Protein AF-A0A814B7W8-F1 (afdb_monomer)

pLDDT: mean 74.92, std 19.52, range [33.22, 98.56]

Radius of gyration: 74.56 Å; Cα contacts (8 Å, |Δi|>4): 16; chains: 1; bounding box: 133×102×216 Å

Structure (mmCIF, N/CA/C/O backbone):
data_AF-A0A814B7W8-F1
#
_entry.id   AF-A0A814B7W8-F1
#
loop_
_atom_site.group_PDB
_atom_site.id
_atom_site.type_symbol
_atom_site.label_atom_id
_atom_site.label_alt_id
_atom_site.label_comp_id
_atom_site.label_asym_id
_atom_site.label_entity_id
_atom_site.label_seq_id
_atom_site.pdbx_PDB_ins_code
_atom_site.Cartn_x
_atom_site.Cartn_y
_atom_site.Cartn_z
_atom_site.occupancy
_atom_site.B_iso_or_equiv
_atom_site.auth_seq_id
_atom_site.auth_comp_id
_atom_site.auth_asym_id
_atom_site.auth_atom_id
_atom_site.pdbx_PDB_model_num
ATOM 1 N N . MET A 1 1 ? 73.780 23.985 -96.279 1.00 55.78 1 MET A N 1
ATOM 2 C CA . MET A 1 1 ? 73.445 22.563 -96.037 1.00 55.78 1 MET A CA 1
ATOM 3 C C . MET A 1 1 ? 72.856 22.297 -94.643 1.00 55.78 1 MET A C 1
ATOM 5 O O . MET A 1 1 ? 71.921 21.518 -94.582 1.00 55.78 1 MET A O 1
ATOM 9 N N . SER A 1 2 ? 73.296 22.951 -93.551 1.00 57.66 2 SER A N 1
ATOM 10 C CA . SER A 1 2 ? 72.750 22.694 -92.191 1.00 57.66 2 SER A CA 1
ATOM 11 C C . SER A 1 2 ? 71.309 23.188 -91.970 1.00 57.66 2 SER A C 1
ATOM 13 O O . SER A 1 2 ? 70.510 22.496 -91.357 1.00 57.66 2 SER A O 1
ATOM 15 N N . TYR A 1 3 ? 70.929 24.342 -92.530 1.00 53.62 3 TYR A N 1
ATOM 16 C CA . TYR A 1 3 ? 69.611 24.942 -92.255 1.00 53.62 3 TYR A CA 1
ATOM 17 C C . TYR A 1 3 ? 68.420 24.177 -92.863 1.00 53.62 3 TYR A C 1
ATOM 19 O O . TYR A 1 3 ? 67.329 24.181 -92.304 1.00 53.62 3 TYR A O 1
ATOM 27 N N . GLN A 1 4 ? 68.615 23.476 -93.983 1.00 57.09 4 GLN A N 1
ATOM 28 C CA . GLN A 1 4 ? 67.555 22.667 -94.601 1.00 57.09 4 GLN A CA 1
ATOM 29 C C . GLN A 1 4 ? 67.316 21.337 -93.875 1.00 57.09 4 GLN A C 1
ATOM 31 O O . GLN A 1 4 ? 66.202 20.822 -93.909 1.00 57.09 4 GLN A O 1
ATOM 36 N N . GLN A 1 5 ? 68.320 20.794 -93.180 1.00 62.12 5 GLN A N 1
ATOM 37 C CA . GLN A 1 5 ? 68.141 19.582 -92.375 1.00 62.12 5 GLN A CA 1
ATOM 38 C C . GLN A 1 5 ? 67.335 19.848 -91.100 1.00 62.12 5 GLN A C 1
ATOM 40 O O . GLN A 1 5 ? 66.534 18.997 -90.715 1.00 62.12 5 GLN A O 1
ATOM 45 N N . ASP A 1 6 ? 67.478 21.026 -90.494 1.00 63.12 6 ASP A N 1
ATOM 46 C CA . ASP A 1 6 ? 66.733 21.377 -89.280 1.00 63.12 6 ASP A CA 1
ATOM 47 C C . ASP A 1 6 ? 65.268 21.717 -89.579 1.00 63.12 6 ASP A C 1
ATOM 49 O O . ASP A 1 6 ? 64.375 21.296 -88.842 1.00 63.12 6 ASP A O 1
ATOM 53 N N . ILE A 1 7 ? 64.995 22.364 -90.718 1.00 69.38 7 ILE A N 1
ATOM 54 C CA . ILE A 1 7 ? 63.621 22.602 -91.186 1.00 69.38 7 ILE A CA 1
ATOM 55 C C . ILE A 1 7 ? 62.933 21.271 -91.514 1.00 69.38 7 ILE A C 1
ATOM 57 O O . ILE A 1 7 ? 61.811 21.036 -91.069 1.00 69.38 7 ILE A O 1
ATOM 61 N N . ASN A 1 8 ? 63.620 20.354 -92.202 1.00 66.12 8 ASN A N 1
ATOM 62 C CA . ASN A 1 8 ? 63.047 19.048 -92.528 1.00 66.12 8 ASN A CA 1
ATOM 63 C C . ASN A 1 8 ? 62.811 18.183 -91.277 1.00 66.12 8 ASN A C 1
ATOM 65 O O . ASN A 1 8 ? 61.800 17.489 -91.208 1.00 66.12 8 ASN A O 1
ATOM 69 N N . LYS A 1 9 ? 63.670 18.262 -90.250 1.00 64.19 9 LYS A N 1
ATOM 70 C CA . LYS A 1 9 ? 63.431 17.589 -88.959 1.00 64.19 9 LYS A CA 1
ATOM 71 C C . LYS A 1 9 ? 62.255 18.192 -88.186 1.00 64.19 9 LYS A C 1
ATOM 73 O O . LYS A 1 9 ? 61.486 17.438 -87.598 1.00 64.19 9 LYS A O 1
ATOM 78 N N . SER A 1 10 ? 62.082 19.515 -88.215 1.00 59.44 10 SER A N 1
ATOM 79 C CA . SER A 1 10 ? 60.928 20.182 -87.591 1.00 59.44 10 SER A CA 1
ATOM 80 C C . SER A 1 10 ? 59.613 19.831 -88.291 1.00 59.44 10 SER A C 1
ATOM 82 O O . SER A 1 10 ? 58.624 19.537 -87.629 1.00 59.44 10 SER A O 1
ATOM 84 N N . ILE A 1 11 ? 59.608 19.776 -89.625 1.00 63.25 11 ILE A N 1
ATOM 85 C CA . ILE A 1 11 ? 58.418 19.404 -90.403 1.00 63.25 11 ILE A CA 1
ATOM 86 C C . ILE A 1 11 ? 58.040 17.935 -90.154 1.00 63.25 11 ILE A C 1
ATOM 88 O O . ILE A 1 11 ? 56.867 17.643 -89.943 1.00 63.25 11 ILE A O 1
ATOM 92 N N . VAL A 1 12 ? 59.013 17.019 -90.079 1.00 62.62 12 VAL A N 1
ATOM 93 C CA . VAL A 1 12 ? 58.753 15.604 -89.743 1.00 62.62 12 VAL A CA 1
ATOM 94 C C . VAL A 1 12 ? 58.260 15.440 -88.297 1.00 62.62 12 VAL A C 1
ATOM 96 O O . VAL A 1 12 ? 57.377 14.623 -88.047 1.00 62.62 12 VAL A O 1
ATOM 99 N N . ALA A 1 13 ? 58.755 16.239 -87.346 1.00 58.97 13 ALA A N 1
ATOM 100 C CA . ALA A 1 13 ? 58.261 16.236 -85.965 1.00 58.97 13 ALA A CA 1
ATOM 101 C C . ALA A 1 13 ? 56.823 16.775 -85.844 1.00 58.97 13 ALA A C 1
ATOM 103 O O . ALA A 1 13 ? 56.044 16.266 -85.041 1.00 58.97 13 ALA A O 1
ATOM 104 N N . ILE A 1 14 ? 56.456 17.765 -86.662 1.00 59.78 14 ILE A N 1
ATOM 105 C CA . ILE A 1 14 ? 55.097 18.317 -86.704 1.00 59.78 14 ILE A CA 1
ATOM 106 C C . ILE A 1 14 ? 54.133 17.318 -87.354 1.00 59.78 14 ILE A C 1
ATOM 108 O O . ILE A 1 14 ? 53.073 17.060 -86.794 1.00 59.78 14 ILE A O 1
ATOM 112 N N . ILE A 1 15 ? 54.508 16.689 -88.472 1.00 57.34 15 ILE A N 1
ATOM 113 C CA . ILE A 1 15 ? 53.657 15.698 -89.155 1.00 57.34 15 ILE A CA 1
ATOM 114 C C . ILE A 1 15 ? 53.417 14.468 -88.262 1.00 57.34 15 ILE A C 1
ATOM 116 O O . ILE A 1 15 ? 52.272 14.063 -88.079 1.00 57.34 15 ILE A O 1
ATOM 120 N N . ASN A 1 16 ? 54.454 13.953 -87.591 1.00 55.84 16 ASN A N 1
ATOM 121 C CA . ASN A 1 16 ? 54.306 12.824 -86.661 1.00 55.84 16 ASN A CA 1
ATOM 122 C C . ASN A 1 16 ? 53.530 13.185 -85.376 1.00 55.84 16 ASN A C 1
ATOM 124 O O . ASN A 1 16 ? 52.973 12.303 -84.726 1.00 55.84 16 ASN A O 1
ATOM 128 N N . GLY A 1 17 ? 53.481 14.468 -85.000 1.00 54.59 17 GLY A N 1
ATOM 129 C CA . GLY A 1 17 ? 52.655 14.963 -83.894 1.00 54.59 17 GLY A CA 1
ATOM 130 C C . GLY A 1 17 ? 51.169 15.099 -84.248 1.00 54.59 17 GLY A C 1
ATOM 131 O O . GLY A 1 17 ? 50.326 15.034 -83.355 1.00 54.59 17 GLY A O 1
ATOM 132 N N . PHE A 1 18 ? 50.833 15.245 -85.534 1.00 48.12 18 PHE A N 1
ATOM 133 C CA . PHE A 1 18 ? 49.444 15.314 -86.000 1.00 48.12 18 PHE A CA 1
ATOM 134 C C . PHE A 1 18 ? 48.802 13.928 -86.170 1.00 48.12 18 PHE A C 1
ATOM 136 O O . PHE A 1 18 ? 47.631 13.770 -85.824 1.00 48.12 18 PHE A O 1
ATOM 143 N N . ASP A 1 19 ? 49.563 12.903 -86.566 1.00 46.72 19 ASP A N 1
ATOM 144 C CA . ASP A 1 19 ? 49.046 11.524 -86.653 1.00 46.72 19 ASP A CA 1
ATOM 145 C C . ASP A 1 19 ? 48.745 10.899 -85.275 1.00 46.72 19 ASP A C 1
ATOM 147 O O . ASP A 1 19 ? 47.908 10.004 -85.165 1.00 46.72 19 ASP A O 1
ATOM 151 N N . TYR A 1 20 ? 49.340 11.416 -84.193 1.00 47.88 20 TYR A N 1
ATOM 152 C CA . TYR A 1 20 ? 49.039 10.993 -82.817 1.00 47.88 20 TYR A CA 1
ATOM 153 C C . TYR A 1 20 ? 47.709 11.550 -82.270 1.00 47.88 20 TYR A C 1
ATOM 155 O O . TYR A 1 20 ? 47.190 11.038 -81.278 1.00 47.88 20 TYR A O 1
ATOM 163 N N . ASN A 1 21 ? 47.138 12.585 -82.901 1.00 50.12 21 ASN A N 1
ATOM 164 C CA . ASN A 1 21 ? 45.884 13.204 -82.454 1.00 50.12 21 ASN A CA 1
ATOM 165 C C . ASN A 1 21 ? 44.634 12.570 -83.080 1.00 50.12 21 ASN A C 1
ATOM 167 O O . ASN A 1 21 ? 43.587 12.560 -82.438 1.00 50.12 21 ASN A O 1
ATOM 171 N N . ILE A 1 22 ? 44.739 11.976 -84.272 1.00 51.88 22 ILE A N 1
ATOM 172 C CA . ILE A 1 22 ? 43.589 11.361 -84.956 1.00 51.88 22 ILE A CA 1
ATOM 173 C C . ILE A 1 22 ? 43.148 10.068 -84.243 1.00 51.88 22 ILE A C 1
ATOM 175 O O . ILE A 1 22 ? 41.953 9.813 -84.101 1.00 51.88 22 ILE A O 1
ATOM 179 N N . TYR A 1 23 ? 44.091 9.293 -83.694 1.00 49.16 23 TYR A N 1
ATOM 180 C CA . TYR A 1 23 ? 43.772 8.088 -82.915 1.00 49.16 23 TYR A CA 1
ATOM 181 C C . TYR A 1 23 ? 43.212 8.396 -81.513 1.00 49.16 23 TYR A C 1
ATOM 183 O O . TYR A 1 23 ? 42.386 7.641 -81.005 1.00 49.16 23 TYR A O 1
ATOM 191 N N . HIS A 1 24 ? 43.584 9.526 -80.901 1.00 52.97 24 HIS A N 1
ATOM 192 C CA . HIS A 1 24 ? 43.048 9.926 -79.594 1.00 52.97 24 HIS A CA 1
ATOM 193 C C . HIS A 1 24 ? 41.703 10.664 -79.664 1.00 52.97 24 HIS A C 1
ATOM 195 O O . HIS A 1 24 ? 40.987 10.689 -78.662 1.00 52.97 24 HIS A O 1
ATOM 201 N N . GLU A 1 25 ? 41.325 11.249 -80.803 1.00 53.72 25 GLU A N 1
ATOM 202 C CA . GLU A 1 25 ? 39.969 11.782 -80.996 1.00 53.72 25 GLU A CA 1
ATOM 203 C C . GLU A 1 25 ? 38.932 10.666 -81.161 1.00 53.72 25 GLU A C 1
ATOM 205 O O . GLU A 1 25 ? 37.884 10.738 -80.521 1.00 53.72 25 GLU A O 1
ATOM 210 N N . GLN A 1 26 ? 39.255 9.584 -81.880 1.00 51.28 26 GLN A N 1
ATOM 211 C CA . GLN A 1 26 ? 38.377 8.410 -81.980 1.00 51.28 26 GLN A CA 1
ATOM 212 C C . GLN A 1 26 ? 38.218 7.678 -80.635 1.00 51.28 26 GLN A C 1
ATOM 214 O O . GLN A 1 26 ? 37.098 7.361 -80.245 1.00 51.28 26 GLN A O 1
ATOM 219 N N . GLU A 1 27 ? 39.291 7.506 -79.851 1.00 53.72 27 GLU A N 1
ATOM 220 C CA . GLU A 1 27 ? 39.176 6.955 -78.488 1.00 53.72 27 GLU A CA 1
ATOM 221 C C . GLU A 1 27 ? 38.393 7.872 -77.534 1.00 53.72 27 GLU A C 1
ATOM 223 O O . GLU A 1 27 ? 37.678 7.380 -76.659 1.00 53.72 27 GLU A O 1
ATOM 228 N N . LYS A 1 28 ? 38.496 9.202 -77.676 1.00 56.53 28 LYS A N 1
ATOM 229 C CA . LYS A 1 28 ? 37.706 10.154 -76.875 1.00 56.53 28 LYS A CA 1
ATOM 230 C C . LYS A 1 28 ? 36.230 10.139 -77.255 1.00 56.53 28 LYS A C 1
ATOM 232 O O . LYS A 1 28 ? 35.398 10.225 -76.351 1.00 56.53 28 LYS A O 1
ATOM 237 N N . GLU A 1 29 ? 35.897 10.014 -78.538 1.00 56.34 29 GLU A N 1
ATOM 238 C CA . GLU A 1 29 ? 34.515 9.834 -78.991 1.00 56.34 29 GLU A CA 1
ATOM 239 C C . GLU A 1 29 ? 33.948 8.494 -78.512 1.00 56.34 29 GLU A C 1
ATOM 241 O O . GLU A 1 29 ? 32.868 8.477 -77.921 1.00 56.34 29 GLU A O 1
ATOM 246 N N . ASP A 1 30 ? 34.698 7.396 -78.619 1.00 55.59 30 ASP A N 1
ATOM 247 C CA . ASP A 1 30 ? 34.266 6.079 -78.140 1.00 55.59 30 ASP A CA 1
ATOM 248 C C . ASP A 1 30 ? 34.114 6.032 -76.606 1.00 55.59 30 ASP A C 1
ATOM 250 O O . ASP A 1 30 ? 33.134 5.484 -76.092 1.00 55.59 30 ASP A O 1
ATOM 254 N N . LEU A 1 31 ? 35.007 6.680 -75.845 1.00 58.09 31 LEU A N 1
ATOM 255 C CA . LEU A 1 31 ? 34.888 6.839 -74.386 1.00 58.09 31 LEU A CA 1
ATOM 256 C C . LEU A 1 31 ? 33.723 7.760 -73.988 1.00 58.09 31 LEU A C 1
ATOM 258 O O . LEU A 1 31 ? 33.057 7.506 -72.978 1.00 58.09 31 LEU A O 1
ATOM 262 N N . ALA A 1 32 ? 33.431 8.803 -74.770 1.00 60.78 32 ALA A N 1
ATOM 263 C CA . ALA A 1 32 ? 32.270 9.666 -74.562 1.00 60.78 32 ALA A CA 1
ATOM 264 C C . ALA A 1 32 ? 30.957 8.928 -74.875 1.00 60.78 32 ALA A C 1
ATOM 266 O O . ALA A 1 32 ? 29.983 9.062 -74.130 1.00 60.78 32 ALA A O 1
ATOM 267 N N . ILE A 1 33 ? 30.931 8.080 -75.906 1.00 60.94 33 ILE A N 1
ATOM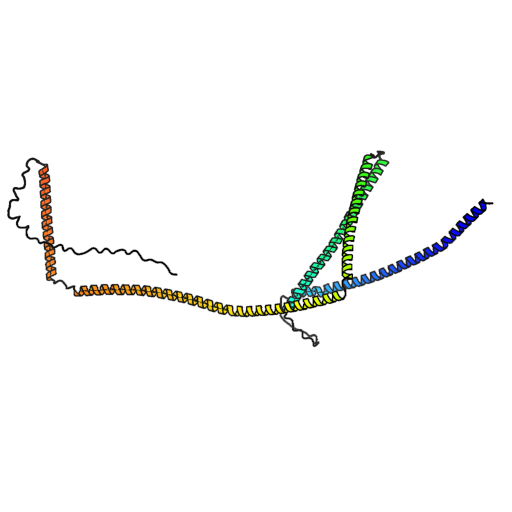 268 C CA . ILE A 1 33 ? 29.793 7.216 -76.246 1.00 60.94 33 ILE A CA 1
ATOM 269 C C . ILE A 1 33 ? 29.595 6.137 -75.164 1.00 60.94 33 ILE A C 1
ATOM 271 O O . ILE A 1 33 ? 28.471 5.884 -74.731 1.00 60.94 33 ILE A O 1
ATOM 275 N N . LEU A 1 34 ? 30.669 5.551 -74.623 1.00 59.66 34 LEU A N 1
ATOM 276 C CA . LEU A 1 34 ? 30.602 4.624 -73.483 1.00 59.66 34 LEU A CA 1
ATOM 277 C C . LEU A 1 34 ? 30.129 5.309 -72.188 1.00 59.66 34 LEU A C 1
ATOM 279 O O . LEU A 1 34 ? 29.320 4.735 -71.455 1.00 59.66 34 LEU A O 1
ATOM 283 N N . SER A 1 35 ? 30.570 6.542 -71.925 1.00 71.69 35 SER A N 1
ATOM 284 C CA . SER A 1 35 ? 30.149 7.345 -70.768 1.00 71.69 35 SER A CA 1
ATOM 285 C C . SER A 1 35 ? 28.681 7.776 -70.867 1.00 71.69 35 SER A C 1
ATOM 287 O O . SER A 1 35 ? 27.917 7.632 -69.909 1.00 71.69 35 SER A O 1
ATOM 289 N N . THR A 1 36 ? 28.234 8.213 -72.046 1.00 75.06 36 THR A N 1
ATOM 290 C CA . THR A 1 36 ? 26.829 8.576 -72.293 1.00 75.06 36 THR A CA 1
ATOM 291 C C . THR A 1 36 ? 25.911 7.356 -72.247 1.00 75.06 36 THR A C 1
ATOM 293 O O . THR A 1 36 ? 24.854 7.427 -71.622 1.00 75.06 36 THR A O 1
ATOM 296 N N . ASN A 1 37 ? 26.335 6.201 -72.771 1.00 75.81 37 ASN A N 1
ATOM 297 C CA . ASN A 1 37 ? 25.602 4.939 -72.635 1.00 75.81 37 ASN A CA 1
ATOM 298 C C . ASN A 1 37 ? 25.527 4.459 -71.175 1.00 75.81 37 ASN A C 1
ATOM 300 O O . ASN A 1 37 ? 24.481 3.980 -70.725 1.00 75.81 37 ASN A O 1
ATOM 304 N N . ALA A 1 38 ? 26.605 4.615 -70.398 1.00 73.69 38 ALA A N 1
ATOM 305 C CA . ALA A 1 38 ? 26.612 4.298 -68.970 1.00 73.69 38 ALA A CA 1
ATOM 306 C C . ALA A 1 38 ? 25.674 5.223 -68.174 1.00 73.69 38 ALA A C 1
ATOM 308 O O . ALA A 1 38 ? 24.924 4.750 -67.313 1.00 73.69 38 ALA A O 1
ATOM 309 N N . LEU A 1 39 ? 25.657 6.518 -68.501 1.00 72.50 39 LEU A N 1
ATOM 310 C CA . LEU A 1 39 ? 24.738 7.497 -67.920 1.00 72.50 39 LEU A CA 1
ATOM 311 C C . LEU A 1 39 ? 23.285 7.213 -68.309 1.00 72.50 39 LEU A C 1
ATOM 313 O O . LEU A 1 39 ? 22.432 7.194 -67.429 1.00 72.50 39 LEU A O 1
ATOM 317 N N . GLN A 1 40 ? 22.997 6.889 -69.571 1.00 79.81 40 GLN A N 1
ATOM 318 C CA . GLN A 1 40 ? 21.656 6.496 -70.019 1.00 79.81 40 GLN A CA 1
ATOM 319 C C . GLN A 1 40 ? 21.174 5.211 -69.339 1.00 79.81 40 GLN A C 1
ATOM 321 O O . GLN A 1 40 ? 20.011 5.108 -68.951 1.00 79.81 40 GLN A O 1
ATOM 326 N N . LYS A 1 41 ? 22.059 4.231 -69.131 1.00 84.62 41 LYS A N 1
ATOM 327 C CA . LYS A 1 41 ? 21.729 3.003 -68.394 1.00 84.62 41 LYS A CA 1
ATOM 328 C C . LYS A 1 41 ? 21.451 3.287 -66.916 1.00 84.62 41 LYS A C 1
ATOM 330 O O . LYS A 1 41 ? 20.562 2.669 -66.334 1.00 84.62 41 LYS A O 1
ATOM 335 N N . LYS A 1 42 ? 22.183 4.225 -66.306 1.00 82.44 42 LYS A N 1
ATOM 336 C CA . LYS A 1 42 ? 21.933 4.680 -64.932 1.00 82.44 42 LYS A CA 1
ATOM 337 C C . LYS A 1 42 ? 20.628 5.476 -64.832 1.00 82.44 42 LYS A C 1
ATOM 339 O O . LYS A 1 42 ? 19.886 5.260 -63.883 1.00 82.44 42 LYS A O 1
ATOM 344 N N . LEU A 1 43 ? 20.324 6.308 -65.827 1.00 83.81 43 LEU A N 1
ATOM 345 C CA . LEU A 1 43 ? 19.071 7.055 -65.934 1.00 83.81 43 LEU A CA 1
ATOM 346 C C . LEU A 1 43 ? 17.873 6.101 -66.029 1.00 83.81 43 LEU A C 1
ATOM 348 O O . LEU A 1 43 ? 16.972 6.191 -65.208 1.00 83.81 43 LEU A O 1
ATOM 352 N N . LYS A 1 44 ? 17.927 5.095 -66.916 1.00 89.38 44 LYS A N 1
ATOM 353 C CA . LYS A 1 44 ? 16.883 4.057 -67.024 1.00 89.38 44 LYS A CA 1
ATOM 354 C C . LYS A 1 44 ? 16.664 3.297 -65.714 1.00 89.38 44 LYS A C 1
ATOM 356 O O . LYS A 1 44 ? 15.526 3.079 -65.320 1.00 89.38 44 LYS A O 1
ATOM 361 N N . ARG A 1 45 ? 17.741 2.941 -65.000 1.00 84.25 45 ARG A N 1
ATOM 362 C CA . ARG A 1 45 ? 17.639 2.301 -63.674 1.00 84.25 45 ARG A CA 1
ATOM 363 C C . ARG A 1 45 ? 16.989 3.213 -62.634 1.00 84.25 45 ARG A C 1
ATOM 365 O O . ARG A 1 45 ? 16.230 2.730 -61.799 1.00 84.25 45 ARG A O 1
ATOM 372 N N . LEU A 1 46 ? 17.295 4.509 -62.662 1.00 85.12 46 LEU A N 1
ATOM 373 C CA . LEU A 1 46 ? 16.664 5.486 -61.776 1.00 85.12 46 LEU A CA 1
ATOM 374 C C . LEU A 1 46 ? 15.182 5.675 -62.125 1.00 85.12 46 LEU A C 1
ATOM 376 O O . LEU A 1 46 ? 14.360 5.714 -61.215 1.00 85.12 46 LEU A O 1
ATOM 380 N N . ASP A 1 47 ? 14.817 5.693 -63.407 1.00 86.94 47 ASP A N 1
ATOM 381 C CA . ASP A 1 47 ? 13.417 5.754 -63.843 1.00 86.94 47 ASP A CA 1
ATOM 382 C C . ASP A 1 47 ? 12.627 4.510 -63.409 1.00 86.94 47 ASP A C 1
ATOM 384 O O . ASP A 1 47 ? 11.520 4.630 -62.883 1.00 86.94 47 ASP A O 1
ATOM 388 N N . GLU A 1 48 ? 13.210 3.314 -63.538 1.00 90.31 48 GLU A N 1
ATOM 389 C CA . GLU A 1 48 ? 12.627 2.062 -63.034 1.00 90.31 48 GLU A CA 1
ATOM 390 C C . GLU A 1 48 ? 12.411 2.107 -61.511 1.00 90.31 48 GLU A C 1
ATOM 392 O O . GLU A 1 48 ? 11.348 1.719 -61.017 1.00 90.31 48 GLU A O 1
ATOM 397 N N . GLN A 1 49 ? 13.378 2.642 -60.757 1.00 87.00 49 GLN A N 1
ATOM 398 C CA . GLN A 1 49 ? 13.250 2.837 -59.309 1.00 87.00 49 GLN A CA 1
ATOM 399 C C . GLN A 1 49 ? 12.168 3.862 -58.954 1.00 87.00 49 GLN A C 1
ATOM 401 O O . GLN A 1 49 ? 11.389 3.634 -58.029 1.00 87.00 49 GLN A O 1
ATOM 406 N N . ILE A 1 50 ? 12.062 4.964 -59.698 1.00 87.12 50 ILE A N 1
ATOM 407 C CA . ILE A 1 50 ? 11.010 5.971 -59.504 1.00 87.12 50 ILE A CA 1
ATOM 408 C C . ILE A 1 50 ? 9.629 5.365 -59.782 1.00 87.12 50 ILE A C 1
ATOM 410 O O . ILE A 1 50 ? 8.688 5.622 -59.028 1.00 87.12 50 ILE A O 1
ATOM 414 N N . ILE A 1 51 ? 9.488 4.540 -60.824 1.00 89.94 51 ILE A N 1
ATOM 415 C CA . ILE A 1 51 ? 8.236 3.831 -61.124 1.00 89.94 51 ILE A CA 1
ATOM 416 C C . ILE A 1 51 ? 7.867 2.887 -59.973 1.00 89.94 51 ILE A C 1
ATOM 418 O O . ILE A 1 51 ? 6.716 2.899 -59.528 1.00 89.94 51 ILE A O 1
ATOM 422 N N . TYR A 1 52 ? 8.831 2.126 -59.447 1.00 90.62 52 TYR A N 1
ATOM 423 C CA . TYR A 1 52 ? 8.617 1.241 -58.300 1.00 90.62 52 TYR A CA 1
ATOM 424 C C . TYR A 1 52 ? 8.161 2.016 -57.054 1.00 90.62 52 TYR A C 1
ATOM 426 O O . TYR A 1 52 ? 7.126 1.698 -56.470 1.00 90.62 52 TYR A O 1
ATOM 434 N N . LEU A 1 53 ? 8.862 3.097 -56.699 1.00 87.00 53 LEU A N 1
ATOM 435 C CA . LEU A 1 53 ? 8.521 3.932 -55.542 1.00 87.00 53 LEU A CA 1
ATOM 436 C C . LEU A 1 53 ? 7.158 4.622 -55.696 1.00 87.00 53 LEU A C 1
ATOM 438 O O . LEU A 1 53 ? 6.432 4.804 -54.718 1.00 87.00 53 LEU A O 1
ATOM 442 N N . ARG A 1 54 ? 6.764 4.995 -56.920 1.00 88.94 54 ARG A N 1
ATOM 443 C CA . ARG A 1 54 ? 5.416 5.520 -57.201 1.00 88.94 54 ARG A CA 1
ATOM 444 C C . ARG A 1 54 ? 4.342 4.444 -57.037 1.00 88.94 54 ARG A C 1
ATOM 446 O O . ARG A 1 54 ? 3.273 4.741 -56.503 1.00 88.94 54 ARG A O 1
ATOM 453 N N . ALA A 1 55 ? 4.609 3.208 -57.460 1.00 88.62 55 ALA A N 1
ATOM 454 C CA . ALA A 1 55 ? 3.693 2.086 -57.263 1.00 88.62 55 ALA A CA 1
ATOM 455 C C . ALA A 1 55 ? 3.528 1.741 -55.773 1.00 88.62 55 ALA A C 1
ATOM 457 O O . ALA A 1 55 ? 2.402 1.559 -55.307 1.00 88.62 55 ALA A O 1
ATOM 458 N N . GLU A 1 56 ? 4.623 1.732 -55.013 1.00 87.56 56 GLU A N 1
ATOM 459 C CA . GLU A 1 56 ? 4.614 1.502 -53.566 1.00 87.56 56 GLU A CA 1
ATOM 460 C C . GLU A 1 56 ? 3.862 2.610 -52.817 1.00 87.56 56 GLU A C 1
ATOM 462 O O . GLU A 1 56 ? 2.961 2.319 -52.030 1.00 87.56 56 GLU A O 1
ATOM 467 N N . ASN A 1 57 ? 4.118 3.882 -53.138 1.00 84.44 57 ASN A N 1
ATOM 468 C CA . ASN A 1 57 ? 3.357 5.000 -52.573 1.00 84.44 57 ASN A CA 1
ATOM 469 C C . ASN A 1 57 ? 1.858 4.896 -52.875 1.00 84.44 57 ASN A C 1
ATOM 471 O O . ASN A 1 57 ? 1.032 5.167 -52.006 1.00 84.44 57 ASN A O 1
ATOM 475 N N . ARG A 1 58 ? 1.482 4.452 -54.080 1.00 89.88 58 ARG A N 1
ATOM 476 C CA . ARG A 1 58 ? 0.074 4.234 -54.433 1.00 89.88 58 ARG A CA 1
ATOM 477 C C . ARG A 1 58 ? -0.554 3.104 -53.613 1.00 89.88 58 ARG A C 1
ATOM 479 O O . ARG A 1 58 ? -1.709 3.219 -53.206 1.00 89.88 58 ARG A O 1
ATOM 486 N N . LEU A 1 59 ? 0.187 2.029 -53.337 1.00 88.00 59 LEU A N 1
ATOM 487 C CA . LEU A 1 59 ? -0.263 0.952 -52.448 1.00 88.00 59 LEU A CA 1
ATOM 488 C C . LEU A 1 59 ? -0.436 1.444 -51.007 1.00 88.00 59 LEU A C 1
ATOM 490 O O . LEU A 1 59 ? -1.454 1.137 -50.387 1.00 88.00 59 LEU A O 1
ATOM 494 N N . LEU A 1 60 ? 0.499 2.249 -50.498 1.00 85.94 60 LEU A N 1
ATOM 495 C CA . LEU A 1 60 ? 0.421 2.838 -49.159 1.00 85.94 60 LEU A CA 1
ATOM 496 C C . LEU A 1 60 ? -0.748 3.821 -49.029 1.00 85.94 60 LEU A C 1
ATOM 498 O O . LEU A 1 60 ? -1.484 3.765 -48.047 1.00 85.94 60 LEU A O 1
ATOM 502 N N . GLN A 1 61 ? -0.986 4.661 -50.037 1.00 84.81 61 GLN A N 1
ATOM 503 C CA . GLN A 1 61 ? -2.157 5.542 -50.084 1.00 84.81 61 GLN A CA 1
ATOM 504 C C . GLN A 1 61 ? -3.465 4.743 -50.113 1.00 84.81 61 GLN A C 1
ATOM 506 O O . GLN A 1 61 ? -4.387 5.041 -49.358 1.00 84.81 61 GLN A O 1
ATOM 511 N N . ASN A 1 62 ? -3.541 3.680 -50.919 1.00 86.50 62 ASN A N 1
ATOM 512 C CA . ASN A 1 62 ? -4.704 2.791 -50.931 1.00 86.50 62 ASN A CA 1
ATOM 513 C C . ASN A 1 62 ? -4.907 2.087 -49.581 1.00 86.50 62 ASN A C 1
ATOM 515 O O . ASN A 1 62 ? -6.046 1.911 -49.147 1.00 86.50 62 ASN A O 1
ATOM 519 N N . TYR A 1 63 ? -3.822 1.705 -48.904 1.00 84.88 63 TYR A N 1
ATOM 520 C CA . TYR A 1 63 ? -3.873 1.118 -47.569 1.00 84.88 63 TYR A CA 1
ATOM 521 C C . TYR A 1 63 ? -4.355 2.126 -46.520 1.00 84.88 63 TYR A C 1
ATOM 523 O O . TYR A 1 63 ? -5.198 1.774 -45.699 1.00 84.88 63 TYR A O 1
ATOM 531 N N . LEU A 1 64 ? -3.900 3.381 -46.579 1.00 80.19 64 LEU A N 1
ATOM 532 C CA . LEU A 1 64 ? -4.385 4.464 -45.718 1.00 80.19 64 LEU A CA 1
ATOM 533 C C . LEU A 1 64 ? -5.875 4.731 -45.938 1.00 80.19 64 LEU A C 1
ATOM 535 O O . LEU A 1 64 ? -6.634 4.725 -44.977 1.00 80.19 64 LEU A O 1
ATOM 539 N N . ILE A 1 65 ? -6.324 4.840 -47.192 1.00 84.88 65 ILE A N 1
ATOM 540 C CA . ILE A 1 65 ? -7.749 5.008 -47.521 1.00 84.88 65 ILE A CA 1
ATOM 541 C C . ILE A 1 65 ? -8.569 3.808 -47.023 1.00 84.88 65 ILE A C 1
ATOM 543 O O . ILE A 1 65 ? -9.678 3.971 -46.510 1.00 84.88 65 ILE A O 1
ATOM 547 N N . TRP A 1 66 ? -8.050 2.585 -47.157 1.00 87.69 66 TRP A N 1
ATOM 548 C CA . TRP A 1 66 ? -8.692 1.387 -46.616 1.00 87.69 66 TRP A CA 1
ATOM 549 C C . TRP A 1 66 ? -8.758 1.418 -45.083 1.00 87.69 66 TRP A C 1
ATOM 551 O O . TRP A 1 66 ? -9.796 1.090 -44.508 1.00 87.69 66 TRP A O 1
ATOM 561 N N . TYR A 1 67 ? -7.685 1.845 -44.422 1.00 76.75 67 TYR A N 1
ATOM 562 C CA . TYR A 1 67 ? -7.604 1.979 -42.971 1.00 76.75 67 TYR A CA 1
ATOM 563 C C . TYR A 1 67 ? -8.597 3.035 -42.457 1.00 76.75 67 TYR A C 1
ATOM 565 O O . TYR A 1 67 ? -9.386 2.753 -41.552 1.00 76.75 67 TYR A O 1
ATOM 573 N N . GLU A 1 68 ? -8.651 4.205 -43.093 1.00 75.94 68 GLU A N 1
ATOM 574 C CA . GLU A 1 68 ? -9.601 5.280 -42.791 1.00 75.94 68 GLU A CA 1
ATOM 575 C C . GLU A 1 68 ? -11.054 4.877 -43.045 1.00 75.94 68 GLU A C 1
ATOM 577 O O . GLU A 1 68 ? -11.929 5.205 -42.252 1.00 75.94 68 GLU A O 1
ATOM 582 N N . LYS A 1 69 ? -11.346 4.120 -44.109 1.00 76.62 69 LYS A N 1
ATOM 583 C CA . LYS A 1 69 ? -12.724 3.695 -44.407 1.00 76.62 69 LYS A CA 1
ATOM 584 C C . LYS A 1 69 ? -13.190 2.494 -43.593 1.00 76.62 69 LYS A C 1
ATOM 586 O O . LYS A 1 69 ? -14.391 2.340 -43.383 1.00 76.62 69 LYS A O 1
ATOM 591 N N . LYS A 1 70 ? -12.284 1.600 -43.187 1.00 72.81 70 LYS A N 1
ATOM 592 C CA . LYS A 1 70 ? -12.655 0.294 -42.618 1.00 72.81 70 LYS A CA 1
ATOM 593 C C . LYS A 1 70 ? -12.302 0.139 -41.143 1.00 72.81 70 LYS A C 1
ATOM 595 O O . LYS A 1 70 ? -13.029 -0.559 -40.446 1.00 72.81 70 LYS A O 1
ATOM 600 N N . ILE A 1 71 ? -11.226 0.762 -40.658 1.00 64.50 71 ILE A N 1
ATOM 601 C CA . ILE A 1 71 ? -10.746 0.610 -39.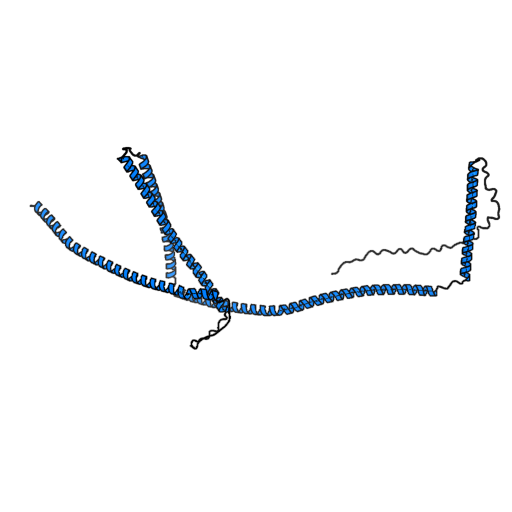273 1.00 64.50 71 ILE A CA 1
ATOM 602 C C . ILE A 1 71 ? -11.154 1.800 -38.401 1.00 64.50 71 ILE A C 1
ATOM 604 O O . ILE A 1 71 ? -11.661 1.577 -37.301 1.00 64.50 71 ILE A O 1
ATOM 608 N N . VAL A 1 72 ? -11.015 3.034 -38.889 1.00 65.25 72 VAL A N 1
ATOM 609 C CA . VAL A 1 72 ? -11.385 4.242 -38.123 1.00 65.25 72 VAL A CA 1
ATOM 610 C C . VAL A 1 72 ? -12.877 4.254 -37.721 1.00 65.25 72 VAL A C 1
ATOM 612 O O . VAL A 1 72 ? -13.158 4.425 -36.534 1.00 65.25 72 VAL A O 1
ATOM 615 N N . PRO A 1 73 ? -13.853 3.889 -38.583 1.00 59.72 73 PRO A N 1
ATOM 616 C CA . PRO A 1 73 ? -15.264 3.863 -38.186 1.00 59.72 73 PRO A CA 1
ATOM 617 C C . PRO A 1 73 ? -15.597 2.727 -37.208 1.00 59.72 73 PRO A C 1
ATOM 619 O O . PRO A 1 73 ? -16.616 2.779 -36.522 1.00 59.72 73 PRO A O 1
ATOM 622 N N . LEU A 1 74 ? -14.762 1.681 -37.130 1.00 55.75 74 LEU A N 1
ATOM 623 C CA . LEU A 1 74 ? -14.902 0.607 -36.138 1.00 55.75 74 LEU A CA 1
ATOM 624 C C . LEU A 1 74 ? -14.350 1.014 -34.764 1.00 55.75 74 LEU A C 1
ATOM 626 O O . LEU A 1 74 ? -14.748 0.418 -33.762 1.00 55.75 74 LEU A O 1
ATOM 630 N N . GLN A 1 75 ? -13.456 2.005 -34.703 1.00 53.56 75 GLN A N 1
ATOM 631 C CA . GLN A 1 75 ? -13.013 2.608 -33.446 1.00 53.56 75 GLN A CA 1
ATOM 632 C C . GLN A 1 75 ? -14.069 3.582 -32.908 1.00 53.56 75 GLN A C 1
ATOM 634 O O . GLN A 1 75 ? -14.401 3.488 -31.728 1.00 53.56 75 GLN A O 1
ATOM 639 N N . ASP A 1 76 ? -14.704 4.379 -33.773 1.00 51.97 76 ASP A N 1
ATOM 640 C CA . ASP A 1 76 ? -15.786 5.290 -33.368 1.00 51.97 76 ASP A CA 1
ATOM 641 C C . ASP A 1 76 ? -17.077 4.553 -32.974 1.00 51.97 76 ASP A C 1
ATOM 643 O O . ASP A 1 76 ? -17.684 4.857 -31.945 1.00 51.97 76 ASP A O 1
ATOM 647 N N . LYS A 1 77 ? -17.476 3.500 -33.706 1.00 50.62 77 LYS A N 1
ATOM 648 C CA . LYS A 1 77 ? -18.672 2.706 -33.350 1.00 50.62 77 LYS A CA 1
ATOM 649 C C . LYS A 1 77 ? -18.529 1.944 -32.027 1.00 50.62 77 LYS A C 1
ATOM 651 O O . LYS A 1 77 ? -19.503 1.819 -31.291 1.00 50.62 77 LYS A O 1
ATOM 656 N N . ARG A 1 78 ? -17.320 1.494 -31.665 1.00 52.22 78 ARG A N 1
ATOM 657 C CA . ARG A 1 78 ? -17.064 0.827 -30.369 1.00 52.22 78 ARG A CA 1
ATOM 658 C C . ARG A 1 78 ? -17.105 1.776 -29.170 1.00 52.22 78 ARG A C 1
ATOM 660 O O . ARG A 1 78 ? -17.277 1.303 -28.047 1.00 52.22 78 ARG A O 1
ATOM 667 N N . ILE A 1 79 ? -16.942 3.079 -29.393 1.00 51.25 79 ILE A N 1
ATOM 668 C CA . ILE A 1 79 ? -17.055 4.096 -28.342 1.00 51.25 79 ILE A CA 1
ATOM 669 C C . ILE A 1 79 ? -18.531 4.466 -28.113 1.00 51.25 79 ILE A C 1
ATOM 671 O O . ILE A 1 79 ? -18.912 4.727 -26.975 1.00 51.25 79 ILE A O 1
ATOM 675 N N . ILE A 1 80 ? -19.381 4.392 -29.145 1.00 43.56 80 ILE A N 1
ATOM 676 C CA . ILE A 1 80 ? -20.798 4.786 -29.054 1.00 43.56 80 ILE A CA 1
ATOM 677 C C . ILE A 1 80 ? -21.723 3.621 -28.625 1.00 43.56 80 ILE A C 1
ATOM 679 O O . ILE A 1 80 ? -22.707 3.856 -27.931 1.00 43.56 80 ILE A O 1
ATOM 683 N N . GLU A 1 81 ? -21.403 2.353 -28.917 1.00 39.81 81 GLU A N 1
ATOM 684 C CA . GLU A 1 81 ? -22.285 1.206 -28.587 1.00 39.81 81 GLU A CA 1
ATOM 685 C C . GLU A 1 81 ? -22.203 0.675 -27.137 1.00 39.81 81 GLU A C 1
ATOM 687 O O . GLU A 1 81 ? -22.929 -0.252 -26.783 1.00 39.81 81 GLU A O 1
ATOM 692 N N . ASN A 1 82 ? -21.382 1.253 -26.250 1.00 44.41 82 ASN A N 1
ATOM 693 C CA . ASN A 1 82 ? -21.309 0.812 -24.843 1.00 44.41 82 ASN A CA 1
ATOM 694 C C . ASN A 1 82 ? -22.289 1.525 -23.890 1.00 44.41 82 ASN A C 1
ATOM 696 O O . ASN A 1 82 ? -22.224 1.314 -22.678 1.00 44.41 82 ASN A O 1
ATOM 700 N N . ILE A 1 83 ? -23.235 2.312 -24.412 1.00 42.19 83 ILE A N 1
ATOM 701 C CA . ILE A 1 83 ? -24.364 2.849 -23.640 1.00 42.19 83 ILE A CA 1
ATOM 702 C C . ILE A 1 83 ? -25.661 2.460 -24.352 1.00 42.19 83 ILE A C 1
ATOM 704 O O . ILE A 1 83 ? -26.211 3.241 -25.116 1.00 42.19 83 ILE A O 1
ATOM 708 N N . SER A 1 84 ? -26.112 1.224 -24.117 1.00 34.22 84 SER A N 1
ATOM 709 C CA . SER A 1 84 ? -27.510 0.751 -24.147 1.00 34.22 84 SER A CA 1
ATOM 710 C C . SER A 1 84 ? -27.618 -0.654 -24.752 1.00 34.22 84 SER A C 1
ATOM 712 O O . SER A 1 84 ? -27.336 -0.892 -25.922 1.00 34.22 84 SER A O 1
ATOM 714 N N . LEU A 1 85 ? -28.079 -1.593 -23.931 1.00 39.09 85 LEU A N 1
ATOM 715 C CA . LEU A 1 85 ? -28.775 -2.810 -24.359 1.00 39.09 85 LEU A CA 1
ATOM 716 C C . LEU A 1 85 ? -30.257 -2.601 -23.993 1.00 39.09 85 LEU A C 1
ATOM 718 O O . LEU A 1 85 ? -30.496 -1.984 -22.950 1.00 39.09 85 LEU A O 1
ATOM 722 N N . PRO A 1 86 ? -31.249 -3.139 -24.747 1.00 48.75 86 PRO A N 1
ATOM 723 C CA . PRO A 1 86 ? -31.298 -4.583 -25.019 1.00 48.75 86 PRO A CA 1
ATOM 724 C C . PRO A 1 86 ? -31.923 -5.079 -26.354 1.00 48.75 86 PRO A C 1
ATOM 726 O O . PRO A 1 86 ? -32.711 -4.407 -27.003 1.00 48.75 86 PRO A O 1
ATOM 729 N N . ASN A 1 87 ? -31.647 -6.368 -26.632 1.00 39.56 87 ASN A N 1
ATOM 730 C CA . ASN A 1 87 ? -32.474 -7.382 -27.325 1.00 39.56 87 ASN A CA 1
ATOM 731 C C . ASN A 1 87 ? -32.848 -7.213 -28.819 1.00 39.56 87 ASN A C 1
ATOM 733 O O . ASN A 1 87 ? -33.787 -6.497 -29.135 1.00 39.56 87 ASN A O 1
ATOM 737 N N . LYS A 1 88 ? -32.299 -8.067 -29.710 1.00 40.59 88 LYS A N 1
ATOM 738 C CA . LYS A 1 88 ? -32.855 -9.371 -30.186 1.00 40.59 88 LYS A CA 1
ATOM 739 C C . LYS A 1 88 ? -32.340 -9.774 -31.600 1.00 40.59 88 LYS A C 1
ATOM 741 O O . LYS A 1 88 ? -32.207 -8.947 -32.486 1.00 40.59 88 LYS A O 1
ATOM 746 N N . VAL A 1 89 ? -32.221 -11.100 -31.779 1.00 35.91 89 VAL A N 1
ATOM 747 C CA . VAL A 1 89 ? -32.187 -11.939 -33.014 1.00 35.91 89 VAL A CA 1
ATOM 748 C C . VAL A 1 89 ? -30.852 -12.134 -33.779 1.00 35.91 89 VAL A C 1
ATOM 750 O O . VAL A 1 89 ? -30.154 -11.199 -34.143 1.00 35.91 89 VAL A O 1
ATOM 753 N N . LYS A 1 90 ? -30.534 -13.423 -34.015 1.00 41.72 90 LYS A N 1
ATOM 754 C CA . LYS A 1 90 ? -29.448 -14.008 -34.846 1.00 41.72 90 LYS A CA 1
ATOM 755 C C . LYS A 1 90 ? -29.805 -13.945 -36.359 1.00 41.72 90 LYS A C 1
ATOM 757 O O . LYS A 1 90 ? -30.970 -13.693 -36.649 1.00 41.72 90 LYS A O 1
ATOM 762 N N . PRO A 1 91 ? -28.903 -14.245 -37.326 1.00 45.75 91 PRO A N 1
ATOM 763 C CA . PRO A 1 91 ? -28.520 -15.635 -37.670 1.00 45.75 91 PRO A CA 1
ATOM 764 C C . PRO A 1 91 ? -27.004 -15.813 -37.952 1.00 45.75 91 PRO A C 1
ATOM 766 O O . PRO A 1 91 ? -26.299 -14.885 -38.320 1.00 45.75 91 PRO A O 1
ATOM 769 N N . HIS A 1 92 ? -26.416 -16.942 -37.548 1.00 36.66 92 HIS A N 1
ATOM 770 C CA . HIS A 1 92 ? -26.024 -18.072 -38.414 1.00 36.66 92 HIS A CA 1
ATOM 771 C C . HIS A 1 92 ? -24.835 -17.790 -39.356 1.00 36.66 92 HIS A C 1
ATOM 773 O O . HIS A 1 92 ? -25.018 -17.341 -40.477 1.00 36.66 92 HIS A O 1
ATOM 779 N N . PHE A 1 93 ? -23.625 -18.163 -38.919 1.00 33.22 93 PHE A N 1
ATOM 780 C CA . PHE A 1 93 ? -22.617 -18.733 -39.816 1.00 33.22 93 PHE A CA 1
ATOM 781 C C . PHE A 1 93 ? -21.833 -19.843 -39.110 1.00 33.22 93 PHE A C 1
ATOM 783 O O . PHE A 1 93 ? -21.779 -19.917 -37.882 1.00 33.22 93 PHE A O 1
ATOM 790 N N . GLN A 1 94 ? -21.340 -20.753 -39.940 1.00 37.31 94 GLN A N 1
ATOM 791 C CA . GLN A 1 94 ? -21.101 -22.159 -39.666 1.00 37.31 94 GLN A CA 1
ATOM 792 C C . GLN A 1 94 ? -19.968 -22.474 -38.687 1.00 37.31 94 GLN A C 1
ATOM 794 O O . GLN A 1 94 ? -18.989 -21.754 -38.510 1.00 37.31 94 GLN A O 1
ATOM 799 N N . GLN A 1 95 ? -20.151 -23.653 -38.103 1.00 41.28 95 GLN A N 1
ATOM 800 C CA . GLN A 1 95 ? -19.197 -24.442 -37.350 1.00 41.28 95 GLN A CA 1
ATOM 801 C C . GLN A 1 95 ? -17.863 -24.602 -38.091 1.00 41.28 95 GLN A C 1
ATOM 803 O O . GLN A 1 95 ? -17.825 -25.135 -39.194 1.00 41.28 95 GLN A O 1
ATOM 808 N N . ILE A 1 96 ? -16.766 -24.287 -37.402 1.00 35.16 96 ILE A N 1
ATOM 809 C CA . ILE A 1 96 ? -15.527 -25.059 -37.516 1.00 35.16 96 ILE A CA 1
ATOM 810 C C . ILE A 1 96 ? -15.090 -25.405 -36.096 1.00 35.16 96 ILE A C 1
ATOM 812 O O . ILE A 1 96 ? -14.828 -24.552 -35.248 1.00 35.16 96 ILE A O 1
ATOM 816 N N . SER A 1 97 ? -15.106 -26.699 -35.820 1.00 36.97 97 SER A N 1
ATOM 817 C CA . SER A 1 97 ? -14.815 -27.307 -34.536 1.00 36.97 97 SER A CA 1
ATOM 818 C C . SER A 1 97 ? -13.319 -27.557 -34.336 1.00 36.97 97 SER A C 1
ATOM 820 O O . SER A 1 97 ? -12.738 -28.304 -35.110 1.00 36.97 97 SER A O 1
ATOM 822 N N . LYS A 1 98 ? -12.817 -27.062 -33.185 1.00 41.84 98 LYS A N 1
ATOM 823 C CA . LYS A 1 98 ? -11.819 -27.667 -32.263 1.00 41.84 98 LYS A CA 1
ATOM 824 C C . LYS A 1 98 ? -10.370 -27.764 -32.810 1.00 41.84 98 LYS A C 1
ATOM 826 O O . LYS A 1 98 ? -10.152 -28.092 -33.955 1.00 41.84 98 LYS A O 1
ATOM 831 N N . THR A 1 99 ? -9.285 -27.480 -32.087 1.00 39.78 99 THR A N 1
ATOM 832 C CA . THR A 1 99 ? -8.945 -27.700 -30.673 1.00 39.78 99 THR A CA 1
ATOM 833 C C . THR A 1 99 ? -7.775 -26.791 -30.258 1.00 39.78 99 THR A C 1
ATOM 835 O O . THR A 1 99 ? -6.739 -26.792 -30.917 1.00 39.78 99 THR A O 1
ATOM 838 N N . LYS A 1 100 ? -7.885 -26.100 -29.119 1.00 40.78 100 LYS A N 1
ATOM 839 C CA . LYS A 1 100 ? -6.839 -26.003 -28.078 1.00 40.78 100 LYS A CA 1
ATOM 840 C C . LYS A 1 100 ? -7.434 -25.233 -26.904 1.00 40.78 100 LYS A C 1
ATOM 842 O O . LYS A 1 100 ? -7.834 -24.079 -27.025 1.00 40.78 100 LYS A O 1
ATOM 847 N N . THR A 1 101 ? -7.537 -25.928 -25.783 1.00 47.53 101 THR A N 1
ATOM 848 C CA . THR A 1 101 ? -7.992 -25.467 -24.473 1.00 47.53 101 THR A CA 1
ATOM 849 C C . THR A 1 101 ? -7.289 -24.173 -24.055 1.00 47.53 101 THR A C 1
ATOM 851 O O . THR A 1 101 ? -6.218 -24.194 -23.455 1.00 47.53 101 THR A O 1
ATOM 854 N N . LYS A 1 102 ? -7.902 -23.027 -24.353 1.00 50.69 102 LYS A N 1
ATOM 855 C CA . LYS A 1 102 ? -7.638 -21.769 -23.657 1.00 50.69 102 LYS A CA 1
ATOM 856 C C . LYS A 1 102 ? -8.816 -21.563 -22.724 1.00 50.69 102 LYS A C 1
ATOM 858 O O . LYS A 1 102 ? -9.910 -21.245 -23.186 1.00 50.69 102 LYS A O 1
ATOM 863 N N . GLN A 1 103 ? -8.607 -21.785 -21.426 1.00 50.88 103 GLN A N 1
ATOM 864 C CA . GLN A 1 103 ? -9.538 -21.277 -20.423 1.00 50.88 103 GLN A CA 1
ATOM 865 C C . GLN A 1 103 ? -9.835 -19.813 -20.777 1.00 50.88 103 GLN A C 1
ATOM 867 O O . GLN A 1 103 ? -8.883 -19.061 -21.024 1.00 50.88 103 GLN A O 1
ATOM 872 N N . PRO A 1 104 ? -11.109 -19.396 -20.880 1.00 50.44 104 PRO A N 1
ATOM 873 C CA . PRO A 1 104 ? -11.412 -18.001 -21.130 1.00 50.44 104 PRO A CA 1
ATOM 874 C C . PRO A 1 104 ? -10.807 -17.207 -19.973 1.00 50.44 104 PRO A C 1
ATOM 876 O O . PRO A 1 104 ? -11.255 -17.323 -18.834 1.00 50.44 104 PRO A O 1
ATOM 879 N N . LEU A 1 105 ? -9.742 -16.439 -20.244 1.00 56.00 105 LEU A N 1
ATOM 880 C CA . LEU A 1 105 ? -9.246 -15.472 -19.272 1.00 56.00 105 LEU A CA 1
ATOM 881 C C . LEU A 1 105 ? -10.449 -14.630 -18.854 1.00 56.00 105 LEU A C 1
ATOM 883 O O . LEU A 1 105 ? -11.132 -14.080 -19.726 1.00 56.00 105 LEU A O 1
ATOM 887 N N . ALA A 1 106 ? -10.696 -14.568 -17.543 1.00 63.16 106 ALA A N 1
ATOM 888 C CA . ALA A 1 106 ? -11.701 -13.691 -16.965 1.00 63.16 106 ALA A CA 1
ATOM 889 C C . ALA A 1 106 ? -11.578 -12.312 -17.620 1.00 63.16 106 ALA A C 1
ATOM 891 O O . ALA A 1 106 ? -10.460 -11.836 -17.843 1.00 63.16 106 ALA A O 1
ATOM 892 N N . ILE A 1 107 ? -12.715 -11.711 -17.969 1.00 69.56 107 ILE A N 1
ATOM 893 C CA . ILE A 1 107 ? -12.798 -10.451 -18.725 1.00 69.56 107 ILE A CA 1
ATOM 894 C C . ILE A 1 107 ? -11.869 -9.389 -18.117 1.00 69.56 107 ILE A C 1
ATOM 896 O O . ILE A 1 107 ? -11.168 -8.695 -18.847 1.00 69.56 107 ILE A O 1
ATOM 900 N N . GLU A 1 108 ? -11.736 -9.391 -16.792 1.00 62.50 108 GLU A N 1
ATOM 901 C CA . GLU A 1 108 ? -10.835 -8.519 -16.044 1.00 62.50 108 GLU A CA 1
ATOM 902 C C . GLU A 1 108 ? -9.347 -8.697 -16.387 1.00 62.50 108 GLU A C 1
ATOM 904 O O . GLU A 1 108 ? -8.623 -7.723 -16.566 1.00 62.50 108 GLU A O 1
ATOM 909 N N . LYS A 1 109 ? -8.871 -9.933 -16.578 1.00 69.50 109 LYS A N 1
ATOM 910 C CA . LYS A 1 109 ? -7.482 -10.184 -16.999 1.00 69.50 109 LYS A CA 1
ATOM 911 C C . LYS A 1 109 ? -7.241 -9.750 -18.444 1.00 69.50 109 LYS A C 1
ATOM 913 O O . LYS A 1 109 ? -6.154 -9.283 -18.763 1.00 69.50 109 LYS A O 1
ATOM 918 N N . LYS A 1 110 ? -8.243 -9.879 -19.323 1.00 67.69 110 LYS A N 1
ATOM 919 C CA . LYS A 1 110 ? -8.154 -9.368 -20.703 1.00 67.69 110 LYS A CA 1
ATOM 920 C C . LYS A 1 110 ? -8.116 -7.840 -20.719 1.00 67.69 110 LYS A C 1
ATOM 922 O O . LYS A 1 110 ? -7.327 -7.273 -21.468 1.00 67.69 110 LYS A O 1
ATOM 927 N N . ARG A 1 111 ? -8.911 -7.196 -19.857 1.00 71.62 111 ARG A N 1
ATOM 928 C CA . ARG A 1 111 ? -8.916 -5.744 -19.660 1.00 71.62 111 ARG A CA 1
ATOM 929 C C . ARG A 1 111 ? -7.565 -5.242 -19.155 1.00 71.62 111 ARG A C 1
ATOM 931 O O . ARG A 1 111 ? -7.007 -4.334 -19.752 1.00 71.62 111 ARG A O 1
ATOM 938 N N . GLN A 1 112 ? -6.993 -5.892 -18.142 1.00 75.06 112 GLN A N 1
ATOM 939 C CA . GLN A 1 112 ? -5.666 -5.546 -17.618 1.00 75.06 112 GLN A CA 1
ATOM 940 C C . GLN A 1 112 ? -4.565 -5.696 -18.672 1.00 75.06 112 GLN A C 1
ATOM 942 O O . GLN A 1 112 ? -3.728 -4.808 -18.807 1.00 75.06 112 GLN A O 1
ATOM 947 N N . ILE A 1 113 ? -4.579 -6.774 -19.464 1.00 76.19 113 ILE A N 1
ATOM 948 C CA . ILE A 1 113 ? -3.617 -6.947 -20.562 1.00 76.19 113 ILE A CA 1
ATOM 949 C C . ILE A 1 113 ? -3.782 -5.819 -21.587 1.00 76.19 113 ILE A C 1
ATOM 951 O O . ILE A 1 113 ? -2.797 -5.170 -21.925 1.00 76.19 113 ILE A O 1
ATOM 955 N N . ALA A 1 114 ? -5.011 -5.519 -22.012 1.00 74.69 114 ALA A N 1
ATOM 956 C CA . ALA A 1 114 ? -5.279 -4.432 -22.950 1.00 74.69 114 ALA A CA 1
ATOM 957 C C . ALA A 1 114 ? -4.844 -3.059 -22.403 1.00 74.69 114 ALA A C 1
ATOM 959 O O . ALA A 1 114 ? -4.211 -2.294 -23.126 1.00 74.69 114 ALA A O 1
ATOM 960 N N . GLU A 1 115 ? -5.102 -2.767 -21.125 1.00 80.06 115 GLU A N 1
ATOM 961 C CA . GLU A 1 115 ? -4.644 -1.541 -20.460 1.00 80.06 115 GLU A CA 1
ATOM 962 C C . GLU A 1 115 ? -3.111 -1.458 -20.416 1.00 80.06 115 GLU A C 1
ATOM 964 O O . GLU A 1 115 ? -2.543 -0.409 -20.715 1.00 80.06 115 GLU A O 1
ATOM 969 N N . THR A 1 116 ? -2.418 -2.555 -20.087 1.00 81.25 116 THR A N 1
ATOM 970 C CA . THR A 1 116 ? -0.945 -2.575 -20.074 1.00 81.25 116 THR A CA 1
ATOM 971 C C . THR A 1 116 ? -0.350 -2.424 -21.472 1.00 81.25 116 THR A C 1
ATOM 973 O O . THR A 1 116 ? 0.569 -1.630 -21.650 1.00 81.25 116 THR A O 1
ATOM 976 N N . SER A 1 117 ? -0.902 -3.101 -22.483 1.00 77.38 117 SER A N 1
ATOM 977 C CA . SER A 1 117 ? -0.470 -2.956 -23.876 1.00 77.38 117 SER A CA 1
ATOM 978 C C . SER A 1 117 ? -0.724 -1.544 -24.401 1.00 77.38 117 SER A C 1
ATOM 980 O O . SER A 1 117 ? 0.144 -0.981 -25.060 1.00 77.38 117 SER A O 1
ATOM 982 N N . CYS A 1 118 ? -1.864 -0.937 -24.058 1.00 74.50 118 CYS A N 1
ATOM 983 C CA . CYS A 1 118 ? -2.175 0.441 -24.428 1.00 74.50 118 CYS A CA 1
ATOM 984 C C . CYS A 1 118 ? -1.180 1.425 -23.794 1.00 74.50 118 CYS A C 1
ATOM 986 O O . CYS A 1 118 ? -0.635 2.274 -24.492 1.00 74.50 118 CYS A O 1
ATOM 988 N N . LYS A 1 119 ? -0.840 1.251 -22.510 1.00 84.31 119 LYS A N 1
ATOM 989 C CA . LYS A 1 119 ? 0.184 2.066 -21.832 1.00 84.31 119 LYS A CA 1
ATOM 990 C C . LYS A 1 119 ? 1.573 1.915 -22.456 1.00 84.31 119 LYS A C 1
ATOM 992 O O . LYS A 1 119 ? 2.275 2.908 -22.615 1.00 84.31 119 LYS A O 1
ATOM 997 N N . VAL A 1 120 ? 1.971 0.697 -22.830 1.00 81.06 120 VAL A N 1
ATOM 998 C CA . VAL A 1 120 ? 3.263 0.442 -23.494 1.00 81.06 120 VAL A CA 1
ATOM 999 C C . VAL A 1 120 ? 3.306 1.091 -24.876 1.00 81.06 120 VAL A C 1
ATOM 1001 O O . VAL A 1 120 ? 4.289 1.748 -25.202 1.00 81.06 120 VAL A O 1
ATOM 1004 N N . LEU A 1 121 ? 2.234 0.975 -25.664 1.00 75.62 121 LEU A N 1
ATOM 1005 C CA . LEU A 1 121 ? 2.138 1.615 -26.978 1.00 75.62 121 LEU A CA 1
ATOM 1006 C C . LEU A 1 121 ? 2.083 3.144 -26.874 1.00 75.62 121 LEU A C 1
ATOM 1008 O O . LEU A 1 121 ? 2.715 3.826 -27.672 1.00 75.62 121 LEU A O 1
ATOM 1012 N N . GLN A 1 122 ? 1.408 3.694 -25.863 1.00 77.44 122 GLN A N 1
ATOM 1013 C CA . GLN A 1 122 ? 1.428 5.131 -25.575 1.00 77.44 122 GLN A CA 1
ATOM 1014 C C . GLN A 1 122 ? 2.829 5.611 -25.183 1.00 77.44 122 GLN A C 1
ATOM 1016 O O . GLN A 1 122 ? 3.271 6.648 -25.667 1.00 77.44 122 GLN A O 1
ATOM 1021 N N . ALA A 1 123 ? 3.554 4.859 -24.351 1.00 78.62 123 ALA A N 1
ATOM 1022 C CA . ALA A 1 123 ? 4.932 5.184 -23.989 1.00 78.62 123 ALA A CA 1
ATOM 1023 C C . ALA A 1 123 ? 5.882 5.082 -25.194 1.00 78.62 123 ALA A C 1
ATOM 1025 O O . ALA A 1 123 ? 6.746 5.941 -25.367 1.00 78.62 123 ALA A O 1
ATOM 1026 N N . TYR A 1 124 ? 5.692 4.073 -26.0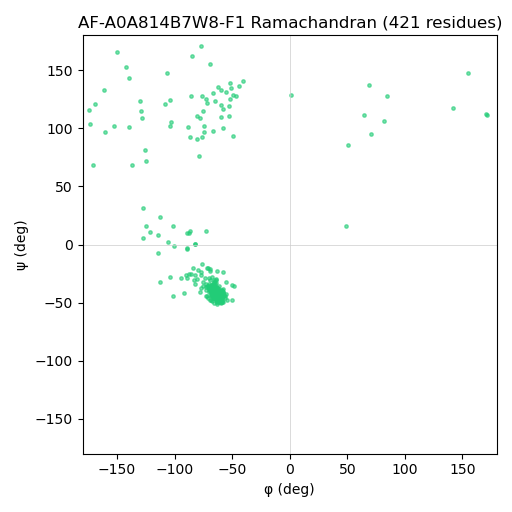49 1.00 78.75 124 TYR A N 1
ATOM 1027 C CA . TYR A 1 124 ? 6.437 3.901 -27.293 1.00 78.75 124 TYR A CA 1
ATOM 1028 C C . TYR A 1 124 ? 6.178 5.064 -28.258 1.00 78.75 124 TYR A C 1
ATOM 1030 O O . TYR A 1 124 ? 7.125 5.720 -28.677 1.00 78.75 124 TYR A O 1
ATOM 1038 N N . ASN A 1 125 ? 4.913 5.402 -28.525 1.00 70.94 125 ASN A N 1
ATOM 1039 C CA . ASN A 1 125 ? 4.554 6.544 -29.369 1.00 70.94 125 ASN A CA 1
ATOM 1040 C C . ASN A 1 125 ? 5.034 7.872 -28.786 1.00 70.94 125 ASN A C 1
ATOM 1042 O O . ASN A 1 125 ? 5.486 8.725 -29.536 1.00 70.94 125 ASN A O 1
ATOM 1046 N N . LYS A 1 126 ? 4.999 8.051 -27.462 1.00 76.94 126 LYS A N 1
ATOM 1047 C CA . LYS A 1 126 ? 5.530 9.262 -26.829 1.00 76.94 126 LYS A CA 1
ATOM 1048 C C . LYS A 1 126 ? 7.043 9.359 -27.016 1.00 76.94 126 LYS A C 1
ATOM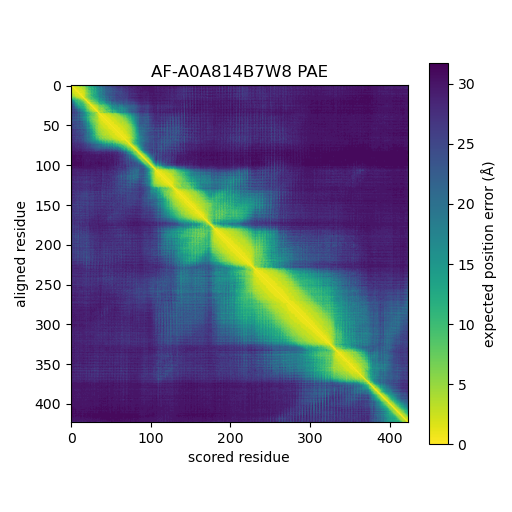 1050 O O . LYS A 1 126 ? 7.533 10.410 -27.397 1.00 76.94 126 LYS A O 1
ATOM 1055 N N . LYS A 1 127 ? 7.781 8.267 -26.804 1.00 78.50 127 LYS A N 1
ATOM 1056 C CA . LYS A 1 127 ? 9.243 8.236 -26.958 1.00 78.50 127 LYS A CA 1
ATOM 1057 C C . LYS A 1 127 ? 9.679 8.407 -28.416 1.00 78.50 127 LYS A C 1
ATOM 1059 O O . LYS A 1 127 ? 10.551 9.217 -28.700 1.00 78.50 127 LYS A O 1
ATOM 1064 N N . HIS A 1 128 ? 9.078 7.659 -29.335 1.00 68.81 128 HIS A N 1
ATOM 1065 C CA . HIS A 1 128 ? 9.433 7.720 -30.753 1.00 68.81 128 HIS A CA 1
ATOM 1066 C C . HIS A 1 128 ? 8.880 8.972 -31.439 1.00 68.81 128 HIS A C 1
ATOM 1068 O O . HIS A 1 128 ? 9.560 9.526 -32.294 1.00 68.81 128 HIS A O 1
ATOM 1074 N N . GLY A 1 129 ? 7.717 9.472 -31.013 1.00 73.56 129 GLY A N 1
ATOM 1075 C CA . GLY A 1 129 ? 7.193 10.771 -31.431 1.00 73.56 129 GLY A CA 1
ATOM 1076 C C . GLY A 1 129 ? 8.117 11.916 -31.020 1.00 73.56 129 GLY A C 1
ATOM 1077 O O . GLY A 1 129 ? 8.468 12.718 -31.872 1.00 73.56 129 GLY A O 1
ATOM 1078 N N . LEU A 1 130 ? 8.596 11.929 -29.767 1.00 69.75 130 LEU A N 1
ATOM 1079 C CA . LEU A 1 130 ? 9.577 12.914 -29.282 1.00 69.75 130 LEU A CA 1
ATOM 1080 C C . LEU A 1 130 ? 10.910 12.857 -30.043 1.00 69.75 130 LEU A C 1
ATOM 1082 O O . LEU A 1 130 ? 11.531 13.889 -30.278 1.00 69.75 130 LEU A O 1
ATOM 1086 N N . ASN A 1 131 ? 11.353 11.663 -30.444 1.00 73.81 131 ASN A N 1
ATOM 1087 C CA . ASN A 1 131 ? 12.563 11.529 -31.253 1.00 73.81 131 ASN A CA 1
ATOM 1088 C C . ASN A 1 131 ? 12.360 12.095 -32.664 1.00 73.81 131 ASN A C 1
ATOM 1090 O O . ASN A 1 131 ? 13.226 12.804 -33.158 1.00 73.81 131 ASN A O 1
ATOM 1094 N N . ILE A 1 132 ? 11.225 11.806 -33.310 1.00 72.69 132 ILE A N 1
ATOM 1095 C CA . ILE A 1 132 ? 10.924 12.328 -34.651 1.00 72.69 132 ILE A CA 1
ATOM 1096 C C . ILE A 1 132 ? 10.790 13.850 -34.616 1.00 72.69 132 ILE A C 1
ATOM 1098 O O . ILE A 1 132 ? 11.355 14.508 -35.481 1.00 72.69 132 ILE A O 1
ATOM 1102 N N . THR A 1 133 ? 10.110 14.415 -33.612 1.00 74.94 133 THR A N 1
ATOM 1103 C CA . THR A 1 133 ? 10.033 15.875 -33.458 1.00 74.94 133 THR A CA 1
ATOM 1104 C C . THR A 1 133 ? 11.416 16.473 -33.248 1.00 74.94 133 THR A C 1
ATOM 1106 O O . THR A 1 133 ? 11.742 17.437 -33.914 1.00 74.94 133 THR A O 1
ATOM 1109 N N . HIS A 1 134 ? 12.273 15.848 -32.432 1.00 77.12 134 HIS A N 1
ATOM 1110 C CA . HIS A 1 134 ? 13.637 16.335 -32.229 1.00 77.12 134 HIS A CA 1
ATOM 1111 C C . HIS A 1 134 ? 14.467 16.350 -33.521 1.00 77.12 134 HIS A C 1
ATOM 1113 O O . HIS A 1 134 ? 15.143 17.337 -33.785 1.00 77.12 134 HIS A O 1
ATOM 1119 N N . TYR A 1 135 ? 14.380 15.300 -34.347 1.00 73.31 135 TYR A N 1
ATOM 1120 C CA . TYR A 1 135 ? 15.057 15.282 -35.647 1.00 73.31 135 TYR A CA 1
ATOM 1121 C C . TYR A 1 135 ? 14.490 16.331 -36.604 1.00 73.31 135 TYR A C 1
ATOM 1123 O O . TYR A 1 135 ? 15.249 16.994 -37.300 1.00 73.31 135 TYR A O 1
ATOM 1131 N N . VAL A 1 136 ? 13.165 16.493 -36.647 1.00 79.25 136 VAL A N 1
ATOM 1132 C CA . VAL A 1 136 ? 12.519 17.512 -37.485 1.00 79.25 136 VAL A CA 1
ATOM 1133 C C . VAL A 1 136 ? 12.924 18.915 -37.036 1.00 79.25 136 VAL A C 1
ATOM 1135 O O . VAL A 1 136 ? 13.297 19.714 -37.884 1.00 79.25 136 VAL A O 1
ATOM 1138 N N . ASP A 1 137 ? 12.944 19.189 -35.733 1.00 80.00 137 ASP A N 1
ATOM 1139 C CA . ASP A 1 137 ? 13.383 20.467 -35.168 1.00 80.00 137 ASP A CA 1
ATOM 1140 C C . ASP A 1 137 ? 14.874 20.719 -35.446 1.00 80.00 137 ASP A C 1
ATOM 1142 O O . ASP A 1 137 ? 15.266 21.834 -35.772 1.00 80.00 137 ASP A O 1
ATOM 1146 N N . GLU A 1 138 ? 15.723 19.689 -35.368 1.00 85.06 138 GLU A N 1
ATOM 1147 C CA . GLU A 1 138 ? 17.136 19.786 -35.744 1.00 85.06 138 GLU A CA 1
ATOM 1148 C C . GLU A 1 138 ? 17.285 20.156 -37.225 1.00 85.06 138 GLU A C 1
ATOM 1150 O O . GLU A 1 138 ? 17.998 21.106 -37.546 1.00 85.06 138 GLU A O 1
ATOM 1155 N N . TYR A 1 139 ? 16.561 19.480 -38.124 1.00 80.12 139 TYR A N 1
ATOM 1156 C CA . TYR A 1 139 ? 16.574 19.812 -39.548 1.00 80.12 139 TYR A CA 1
ATOM 1157 C C . TYR A 1 139 ? 16.017 21.212 -39.828 1.00 80.12 139 TYR A C 1
ATOM 1159 O O . TYR A 1 139 ? 16.629 21.943 -40.606 1.00 80.12 139 TYR A O 1
ATOM 1167 N N . ILE A 1 140 ? 14.922 21.616 -39.178 1.00 86.88 140 ILE A N 1
ATOM 1168 C CA . ILE A 1 140 ? 14.359 22.970 -39.287 1.00 86.88 140 ILE A CA 1
ATOM 1169 C C . ILE A 1 140 ? 15.405 24.004 -38.869 1.00 86.88 140 ILE A C 1
ATOM 1171 O O . ILE A 1 140 ? 15.713 24.888 -39.659 1.00 86.88 140 ILE A O 1
ATOM 1175 N N . ASN A 1 141 ? 16.056 23.825 -37.716 1.00 81.25 141 ASN A N 1
ATOM 1176 C CA . ASN A 1 141 ? 17.123 24.722 -37.266 1.00 81.25 141 ASN A CA 1
ATOM 1177 C C . ASN A 1 141 ? 18.293 24.772 -38.268 1.00 81.25 141 ASN A C 1
ATOM 1179 O O . ASN A 1 141 ? 18.864 25.834 -38.517 1.00 81.25 141 ASN A O 1
ATOM 1183 N N . THR A 1 142 ? 18.676 23.642 -38.879 1.00 82.12 142 THR A N 1
ATOM 1184 C CA . THR A 1 142 ? 19.726 23.665 -39.914 1.00 82.12 142 THR A CA 1
ATOM 1185 C C . THR A 1 142 ? 19.306 24.417 -41.174 1.00 82.12 142 THR A C 1
ATOM 1187 O O . THR A 1 142 ? 20.142 25.089 -41.766 1.00 82.12 142 THR A O 1
ATOM 1190 N N . VAL A 1 143 ? 18.038 24.335 -41.578 1.00 83.31 143 VAL A N 1
ATOM 1191 C CA . VAL A 1 143 ? 17.520 25.072 -42.739 1.00 83.31 143 VAL A CA 1
ATOM 1192 C C . VAL A 1 143 ? 17.426 26.562 -42.423 1.00 83.31 143 VAL A C 1
ATOM 1194 O O . VAL A 1 143 ? 17.946 27.362 -43.191 1.00 83.31 143 VAL A O 1
ATOM 1197 N N . GLU A 1 144 ? 16.893 26.930 -41.258 1.00 83.19 144 GLU A N 1
ATOM 1198 C CA . GLU A 1 144 ? 16.811 28.326 -40.808 1.00 83.19 144 GLU A CA 1
ATOM 1199 C C . GLU A 1 144 ? 18.198 28.972 -40.720 1.00 83.19 144 GLU A C 1
ATOM 1201 O O . GLU A 1 144 ? 18.408 30.062 -41.243 1.00 83.19 144 GLU A O 1
ATOM 1206 N N . THR A 1 145 ? 19.192 28.276 -40.159 1.00 80.62 145 THR A N 1
ATOM 1207 C CA . THR A 1 145 ? 20.572 28.799 -40.130 1.00 80.62 145 THR A CA 1
ATOM 1208 C C . THR A 1 145 ? 21.186 28.960 -41.520 1.00 80.62 145 THR A C 1
ATOM 1210 O O . THR A 1 145 ? 22.016 29.847 -41.719 1.00 80.62 145 THR A O 1
ATOM 1213 N N . VAL A 1 146 ? 20.810 28.129 -42.496 1.00 80.12 146 VAL A N 1
ATOM 1214 C CA . VAL A 1 146 ? 21.260 28.289 -43.885 1.00 80.12 146 VAL A CA 1
ATOM 1215 C C . VAL A 1 146 ? 20.563 29.484 -44.537 1.00 80.12 146 VAL A C 1
ATOM 1217 O O . VAL A 1 146 ? 21.251 30.300 -45.150 1.00 80.12 146 VAL A O 1
ATOM 1220 N N . ASP A 1 147 ? 19.256 29.651 -44.348 1.00 82.88 147 ASP A N 1
ATOM 1221 C CA . ASP A 1 147 ? 18.503 30.798 -44.870 1.00 82.88 147 ASP A CA 1
ATOM 1222 C C . ASP A 1 147 ? 19.018 32.122 -44.282 1.00 82.88 147 ASP A C 1
ATOM 1224 O O . ASP A 1 147 ? 19.285 33.065 -45.026 1.00 82.88 147 ASP A O 1
ATOM 1228 N N . GLU A 1 148 ? 19.311 32.170 -42.978 1.00 83.25 148 GLU A N 1
ATOM 1229 C CA . GLU A 1 148 ? 19.961 33.322 -42.337 1.00 83.25 148 GLU A CA 1
ATOM 1230 C C . GLU A 1 148 ? 21.320 33.656 -42.976 1.00 83.25 148 GLU A C 1
ATOM 1232 O O . GLU A 1 148 ? 21.667 34.830 -43.144 1.00 83.25 148 GLU A O 1
ATOM 1237 N N . THR A 1 149 ? 22.106 32.639 -43.354 1.00 80.44 149 THR A N 1
ATOM 1238 C CA . THR A 1 149 ? 23.387 32.868 -44.041 1.00 80.44 149 THR A CA 1
ATOM 1239 C C . THR A 1 149 ? 23.211 33.347 -45.478 1.00 80.44 149 THR A C 1
ATOM 1241 O O . THR A 1 149 ? 24.001 34.181 -45.923 1.00 80.44 149 THR A O 1
ATOM 1244 N N . ILE A 1 150 ? 22.188 32.871 -46.194 1.00 83.75 150 ILE A N 1
ATOM 1245 C CA . ILE A 1 150 ? 21.864 33.327 -47.552 1.00 83.75 150 ILE A CA 1
ATOM 1246 C C . ILE A 1 150 ? 21.428 34.791 -47.507 1.00 83.75 150 ILE A C 1
ATOM 1248 O O . ILE A 1 150 ? 22.025 35.618 -48.194 1.00 83.75 150 ILE A O 1
ATOM 1252 N N . ASP A 1 151 ? 20.492 35.136 -46.624 1.00 83.25 151 ASP A N 1
ATOM 1253 C CA . ASP A 1 151 ? 20.029 36.507 -46.409 1.00 83.25 151 ASP A CA 1
ATOM 1254 C C . ASP A 1 151 ? 21.181 37.460 -46.072 1.00 83.25 151 ASP A C 1
ATOM 1256 O O . ASP A 1 151 ? 21.246 38.593 -46.560 1.00 83.25 151 ASP A O 1
ATOM 1260 N N . HIS A 1 152 ? 22.109 37.016 -45.220 1.00 79.94 152 HIS A N 1
ATOM 1261 C CA . HIS A 1 152 ? 23.294 37.794 -44.873 1.00 79.94 152 HIS A CA 1
ATOM 1262 C C . HIS A 1 152 ? 24.181 38.046 -46.101 1.00 79.94 152 HIS A C 1
ATOM 1264 O O . HIS A 1 152 ? 24.561 39.189 -46.361 1.00 79.94 152 HIS A O 1
ATOM 1270 N N . LEU A 1 153 ? 24.456 37.011 -46.901 1.00 79.56 153 LEU A N 1
ATOM 1271 C CA . LEU A 1 153 ? 25.238 37.131 -48.136 1.00 79.56 153 LEU A CA 1
ATOM 1272 C C . LEU A 1 153 ? 24.547 38.020 -49.180 1.00 79.56 153 LEU A C 1
ATOM 1274 O O . LEU A 1 153 ? 25.214 38.802 -49.859 1.00 79.56 153 LEU A O 1
ATOM 1278 N N . GLU A 1 154 ? 23.223 37.957 -49.298 1.00 84.38 154 GLU A N 1
ATOM 1279 C CA . GLU A 1 154 ? 22.460 38.816 -50.206 1.00 84.38 154 GLU A CA 1
ATOM 1280 C C . GLU A 1 154 ? 22.511 40.291 -49.790 1.00 84.38 154 GLU A C 1
ATOM 1282 O O . GLU A 1 154 ? 22.699 41.172 -50.640 1.00 84.38 154 GLU A O 1
ATOM 1287 N N . ARG A 1 155 ? 22.423 40.580 -48.484 1.00 82.62 155 ARG A N 1
ATOM 1288 C CA . ARG A 1 155 ? 22.620 41.939 -47.951 1.00 82.62 155 ARG A CA 1
ATOM 1289 C C . ARG A 1 155 ? 24.033 42.443 -48.236 1.00 82.62 155 ARG A C 1
ATOM 1291 O O . ARG A 1 155 ? 24.167 43.576 -48.696 1.00 82.62 155 ARG A O 1
ATOM 1298 N N . GLU A 1 156 ? 25.059 41.613 -48.041 1.00 75.94 156 GLU A N 1
ATOM 1299 C CA . GLU A 1 156 ? 26.451 41.967 -48.364 1.00 75.94 156 GLU A CA 1
ATOM 1300 C C . GLU A 1 156 ? 26.670 42.234 -49.857 1.00 75.94 156 GLU A C 1
ATOM 1302 O O . GLU A 1 156 ? 27.343 43.190 -50.241 1.00 75.94 156 GLU A O 1
ATOM 1307 N N . LEU A 1 157 ? 26.078 41.421 -50.732 1.00 79.06 157 LEU A N 1
ATOM 1308 C CA . LEU A 1 157 ? 26.148 41.657 -52.173 1.00 79.06 157 LEU A CA 1
ATOM 1309 C C . LEU A 1 157 ? 25.428 42.950 -52.566 1.00 79.06 157 LEU A C 1
ATOM 1311 O O . LEU A 1 157 ? 25.879 43.658 -53.465 1.00 79.06 157 LEU A O 1
ATOM 1315 N N . SER A 1 158 ? 24.325 43.281 -51.895 1.00 83.06 158 SER A N 1
ATOM 1316 C CA . SER A 1 158 ? 23.594 44.530 -52.110 1.00 83.06 158 SER A CA 1
ATOM 1317 C C . SER A 1 158 ? 24.394 45.753 -51.654 1.00 83.06 158 SER A C 1
ATOM 1319 O O . SER A 1 158 ? 24.453 46.743 -52.385 1.00 83.06 158 SER A O 1
ATOM 1321 N N . THR A 1 159 ? 25.057 45.702 -50.493 1.00 79.94 159 THR A N 1
ATOM 1322 C CA . THR A 1 159 ? 25.910 46.804 -50.016 1.00 79.94 159 THR A CA 1
ATOM 1323 C C . THR A 1 159 ? 27.121 47.005 -50.922 1.00 79.94 159 THR A C 1
ATOM 1325 O O . THR A 1 159 ? 27.385 48.141 -51.315 1.00 79.94 159 THR A O 1
ATOM 1328 N N . LEU A 1 160 ? 27.781 45.924 -51.352 1.00 78.25 160 LEU A N 1
ATOM 1329 C CA . LEU A 1 160 ? 28.873 45.977 -52.329 1.00 78.25 160 LEU A CA 1
ATOM 1330 C C . LEU A 1 160 ? 28.420 46.570 -53.665 1.00 78.25 160 LEU A C 1
ATOM 1332 O O . LEU A 1 160 ? 29.069 47.473 -54.186 1.00 78.25 160 LEU A O 1
ATOM 1336 N N . LYS A 1 161 ? 27.280 46.122 -54.206 1.00 82.19 161 LYS A N 1
ATOM 1337 C CA . LYS A 1 161 ? 26.723 46.673 -55.453 1.00 82.19 161 LYS A CA 1
ATOM 1338 C C . LYS A 1 161 ? 26.400 48.161 -55.327 1.00 82.19 161 LYS A C 1
ATOM 1340 O O . LYS A 1 161 ? 26.736 48.921 -56.230 1.00 82.19 161 LYS A O 1
ATOM 1345 N N . LYS A 1 162 ? 25.791 48.591 -54.216 1.00 82.12 162 LYS A N 1
ATOM 1346 C CA . LYS A 1 162 ? 25.490 50.010 -53.951 1.00 82.12 162 LYS A CA 1
ATOM 1347 C C . LYS A 1 162 ? 26.760 50.848 -53.815 1.00 82.12 162 LYS A C 1
ATOM 1349 O O . LYS A 1 162 ? 26.799 51.963 -54.323 1.00 82.12 162 LYS A O 1
ATOM 1354 N N . PHE A 1 163 ? 27.791 50.321 -53.159 1.00 75.12 163 PHE A N 1
ATOM 1355 C CA . PHE A 1 163 ? 29.082 50.992 -53.030 1.00 75.12 163 PHE A CA 1
ATOM 1356 C C . PHE A 1 163 ? 29.786 51.121 -54.385 1.00 75.12 163 PHE A C 1
ATOM 1358 O O . PHE A 1 163 ? 30.206 52.211 -54.760 1.00 75.12 163 PHE A O 1
ATOM 1365 N N . MET A 1 164 ? 29.813 50.047 -55.179 1.00 77.44 164 MET A N 1
ATOM 1366 C CA . MET A 1 164 ? 30.339 50.078 -56.545 1.00 77.44 164 MET A CA 1
ATOM 1367 C C . MET A 1 164 ? 29.578 51.061 -57.442 1.00 77.44 164 MET A C 1
ATOM 1369 O O . MET A 1 164 ? 30.202 51.799 -58.197 1.00 77.44 164 MET A O 1
ATOM 1373 N N . GLN A 1 165 ? 28.246 51.112 -57.342 1.00 77.94 165 GLN A N 1
ATOM 1374 C CA . GLN A 1 165 ? 27.433 52.087 -58.073 1.00 77.94 165 GLN A CA 1
ATOM 1375 C C . GLN A 1 165 ? 27.712 53.524 -57.626 1.00 77.94 165 GLN A C 1
ATOM 1377 O O . GLN A 1 165 ? 27.820 54.394 -58.481 1.00 77.94 165 GLN A O 1
ATOM 1382 N N . LYS A 1 166 ? 27.885 53.780 -56.321 1.00 74.44 166 LYS A N 1
ATOM 1383 C CA . LYS A 1 166 ? 28.303 55.099 -55.816 1.00 74.44 166 LYS A CA 1
ATOM 1384 C C . LYS A 1 166 ? 29.656 55.520 -56.382 1.00 74.44 166 LYS A C 1
ATOM 1386 O O . LYS A 1 166 ? 29.757 56.617 -56.915 1.00 74.44 166 LYS A O 1
ATOM 1391 N N . ILE A 1 167 ? 30.652 54.630 -56.347 1.00 70.25 167 ILE A N 1
ATOM 1392 C CA . ILE A 1 167 ? 31.965 54.874 -56.961 1.00 70.25 167 ILE A CA 1
ATOM 1393 C C . ILE A 1 167 ? 31.804 55.196 -58.447 1.00 70.25 167 ILE A C 1
ATOM 1395 O O . ILE A 1 167 ? 32.387 56.156 -58.935 1.00 70.25 167 ILE A O 1
ATOM 1399 N N . GLN A 1 168 ? 30.996 54.419 -59.169 1.00 67.69 168 GLN A N 1
ATOM 1400 C CA . GLN A 1 168 ? 30.799 54.602 -60.602 1.00 67.69 168 GLN A CA 1
ATOM 1401 C C . GLN A 1 168 ? 30.116 55.939 -60.936 1.00 67.69 168 GLN A C 1
ATOM 1403 O O . GLN A 1 168 ? 30.567 56.633 -61.842 1.00 67.69 168 GLN A O 1
ATOM 1408 N N . VAL A 1 169 ? 29.071 56.319 -60.197 1.00 68.94 169 VAL A N 1
ATOM 1409 C CA . VAL A 1 169 ? 28.334 57.580 -60.387 1.00 68.94 169 VAL A CA 1
ATOM 1410 C C . VAL A 1 169 ? 29.198 58.787 -60.016 1.00 68.94 169 VAL A C 1
ATOM 1412 O O . VAL A 1 169 ? 29.318 59.723 -60.801 1.00 68.94 169 VAL A O 1
ATOM 1415 N N . GLU A 1 170 ? 29.867 58.772 -58.864 1.00 62.75 170 GLU A N 1
ATOM 1416 C CA . GLU A 1 170 ? 30.653 59.923 -58.401 1.00 62.75 170 GLU A CA 1
ATOM 1417 C C . GLU A 1 170 ? 31.913 60.152 -59.251 1.00 62.75 170 GLU A C 1
ATOM 1419 O O . GLU A 1 170 ? 32.246 61.303 -59.553 1.00 62.75 170 GLU A O 1
ATOM 1424 N N . LEU A 1 171 ? 32.550 59.074 -59.727 1.00 60.53 171 LEU A N 1
ATOM 1425 C CA . LEU A 1 171 ? 33.730 59.131 -60.592 1.00 60.53 171 LEU A CA 1
ATOM 1426 C C . LEU A 1 171 ? 33.399 59.584 -62.027 1.00 60.53 171 LEU A C 1
ATOM 1428 O O . LEU A 1 171 ? 34.202 60.294 -62.633 1.00 60.53 171 LEU A O 1
ATOM 1432 N N . ILE A 1 172 ? 32.242 59.184 -62.574 1.00 59.34 172 ILE A N 1
ATOM 1433 C CA . ILE A 1 172 ? 31.862 59.453 -63.974 1.00 59.34 172 ILE A CA 1
ATOM 1434 C C . ILE A 1 172 ? 31.059 60.754 -64.118 1.00 59.34 172 ILE A C 1
ATOM 1436 O O . ILE A 1 172 ? 31.314 61.512 -65.051 1.00 59.34 172 ILE A O 1
ATOM 1440 N N . GLU A 1 173 ? 30.116 61.044 -63.216 1.00 57.00 173 GLU A N 1
ATOM 1441 C CA . GLU A 1 173 ? 29.169 62.160 -63.390 1.00 57.00 173 GLU A CA 1
ATOM 1442 C C . GLU A 1 173 ? 29.612 63.463 -62.710 1.00 57.00 173 GLU A C 1
ATOM 1444 O O . GLU A 1 173 ? 29.270 64.542 -63.189 1.00 57.00 173 GLU A O 1
ATOM 1449 N N . THR A 1 174 ? 30.388 63.407 -61.617 1.00 56.91 174 THR A N 1
ATOM 1450 C CA . THR A 1 174 ? 30.691 64.613 -60.810 1.00 56.91 174 THR A CA 1
ATOM 1451 C C . THR A 1 174 ? 32.156 65.056 -60.807 1.00 56.91 174 THR A C 1
ATOM 1453 O O . THR A 1 174 ? 32.454 66.120 -60.266 1.00 56.91 174 THR A O 1
ATOM 1456 N N . GLN A 1 175 ? 33.080 64.268 -61.383 1.00 53.22 175 GLN A N 1
ATOM 1457 C CA . GLN A 1 175 ? 34.543 64.480 -61.327 1.00 53.22 175 GLN A CA 1
ATOM 1458 C C . GLN A 1 175 ? 35.109 64.741 -59.911 1.00 53.22 175 GLN A C 1
ATOM 1460 O O . GLN A 1 175 ? 36.250 65.189 -59.759 1.00 53.22 175 GLN A O 1
ATOM 1465 N N . LYS A 1 176 ? 34.354 64.439 -58.847 1.00 52.81 176 LYS A N 1
ATOM 1466 C CA . LYS A 1 176 ? 34.862 64.489 -57.478 1.00 52.81 176 LYS A CA 1
ATOM 1467 C C . LYS A 1 176 ? 35.734 63.263 -57.235 1.00 52.81 176 LYS A C 1
ATOM 1469 O O . LYS A 1 176 ? 35.334 62.130 -57.483 1.00 52.81 176 LYS A O 1
ATOM 1474 N N . ARG A 1 177 ? 36.957 63.498 -56.759 1.00 58.22 177 ARG A N 1
ATOM 1475 C CA . ARG A 1 177 ? 37.859 62.429 -56.321 1.00 58.22 177 ARG A CA 1
ATOM 1476 C C . ARG A 1 177 ? 37.330 61.876 -54.998 1.00 58.22 177 ARG A C 1
ATOM 1478 O O . ARG A 1 177 ? 37.159 62.653 -54.063 1.00 58.22 177 ARG A O 1
ATOM 1485 N N . PHE A 1 178 ? 37.099 60.564 -54.932 1.00 57.75 178 PHE A N 1
ATOM 1486 C CA . PHE A 1 178 ? 36.898 59.856 -53.664 1.00 57.75 178 PHE A CA 1
ATOM 1487 C C . PHE A 1 178 ? 38.052 60.201 -52.715 1.00 57.75 178 PHE A C 1
ATOM 1489 O O . PHE A 1 178 ? 39.216 60.201 -53.137 1.00 57.75 178 PHE A O 1
ATOM 1496 N N . THR A 1 179 ? 37.755 60.502 -51.452 1.00 65.88 179 THR A N 1
ATOM 1497 C CA . THR A 1 179 ? 38.810 60.615 -50.444 1.00 65.88 179 THR A CA 1
ATOM 1498 C C . THR A 1 179 ? 39.400 59.221 -50.260 1.00 65.88 179 THR A C 1
ATOM 1500 O O . THR A 1 179 ? 38.693 58.222 -50.130 1.00 65.88 179 THR A O 1
ATOM 1503 N N . THR A 1 180 ? 40.725 59.114 -50.306 1.00 71.69 180 THR A N 1
ATOM 1504 C CA . THR A 1 180 ? 41.422 57.831 -50.125 1.00 71.69 180 THR A CA 1
ATOM 1505 C C . THR A 1 180 ? 41.083 57.180 -48.784 1.00 71.69 180 THR A C 1
ATOM 1507 O O . THR A 1 180 ? 41.176 55.965 -48.659 1.00 71.69 180 THR A O 1
ATOM 1510 N N . GLU A 1 181 ? 40.656 57.984 -47.811 1.00 76.75 181 GLU A N 1
ATOM 1511 C CA . GLU A 1 181 ? 40.227 57.570 -46.478 1.00 76.75 181 GLU A CA 1
ATOM 1512 C C . GLU A 1 181 ? 38.932 56.747 -46.498 1.00 76.75 181 GLU A C 1
ATOM 1514 O O . GLU A 1 181 ? 38.911 55.689 -45.884 1.00 76.75 181 GLU A O 1
ATOM 1519 N N . GLU A 1 182 ? 37.902 57.129 -47.262 1.00 75.31 182 GLU A N 1
ATOM 1520 C CA . GLU A 1 182 ? 36.628 56.382 -47.313 1.00 75.31 182 GLU A CA 1
ATOM 1521 C C . GLU A 1 182 ? 36.784 55.004 -47.973 1.00 75.31 182 GLU A C 1
ATOM 1523 O O . GLU A 1 182 ? 36.221 54.006 -47.517 1.00 75.31 182 GLU A O 1
ATOM 1528 N N . LEU A 1 183 ? 37.590 54.922 -49.039 1.00 76.12 183 LEU A N 1
ATOM 1529 C CA . LEU A 1 183 ? 37.934 53.639 -49.661 1.00 76.12 183 LEU A CA 1
ATOM 1530 C C . LEU A 1 183 ? 38.760 52.777 -48.705 1.00 76.12 183 LEU A C 1
ATOM 1532 O O . LEU A 1 183 ? 38.518 51.575 -48.593 1.00 76.12 183 LEU A O 1
ATOM 1536 N N . PHE A 1 184 ? 39.728 53.382 -48.016 1.00 81.00 184 PHE A N 1
ATOM 1537 C CA . PHE A 1 184 ? 40.573 52.674 -47.066 1.00 81.00 184 PHE A CA 1
ATOM 1538 C C . PHE A 1 184 ? 39.767 52.149 -45.874 1.00 81.00 184 PHE A C 1
ATOM 1540 O O . PHE A 1 184 ? 39.944 50.993 -45.503 1.00 81.00 184 PHE A O 1
ATOM 1547 N N . GLU A 1 185 ? 38.846 52.941 -45.326 1.00 84.94 185 GLU A N 1
ATOM 1548 C CA . GLU A 1 185 ? 37.970 52.540 -44.224 1.00 84.94 185 GLU A CA 1
ATOM 1549 C C . GLU A 1 185 ? 37.061 51.373 -44.631 1.00 84.94 185 GLU A C 1
ATOM 1551 O O . GLU A 1 185 ? 37.007 50.369 -43.921 1.00 84.94 185 GLU A O 1
ATOM 1556 N N . PHE A 1 186 ? 36.462 51.424 -45.828 1.00 79.38 186 PHE A N 1
ATOM 1557 C CA . PHE A 1 186 ? 35.657 50.323 -46.365 1.00 79.38 186 PHE A CA 1
ATOM 1558 C C . PHE A 1 186 ? 36.460 49.019 -46.527 1.00 79.38 186 PHE A C 1
ATOM 1560 O O . PHE A 1 186 ? 36.013 47.943 -46.119 1.00 79.38 186 PHE A O 1
ATOM 1567 N N . PHE A 1 187 ? 37.659 49.085 -47.118 1.00 81.56 187 PHE A N 1
ATOM 1568 C CA . PHE A 1 187 ? 38.504 47.897 -47.280 1.00 81.56 187 PHE A CA 1
ATOM 1569 C C . PHE A 1 187 ? 39.027 47.377 -45.945 1.00 81.56 187 PHE A C 1
ATOM 1571 O O . PHE A 1 187 ? 39.089 46.164 -45.753 1.00 81.56 187 PHE A O 1
ATOM 1578 N N . HIS A 1 188 ? 39.369 48.267 -45.019 1.00 85.94 188 HIS A N 1
ATOM 1579 C CA . HIS A 1 188 ? 39.812 47.898 -43.686 1.00 85.94 188 HIS A CA 1
ATOM 1580 C C . HIS A 1 188 ? 38.689 47.183 -42.919 1.00 85.94 188 HIS A C 1
ATOM 1582 O O . HIS A 1 188 ? 38.905 46.082 -42.417 1.00 85.94 188 HIS A O 1
ATOM 1588 N N . GLU A 1 189 ? 37.468 47.726 -42.914 1.00 85.50 189 GLU A N 1
ATOM 1589 C CA . GLU A 1 189 ? 36.294 47.074 -42.319 1.00 85.50 189 GLU A CA 1
ATOM 1590 C C . GLU A 1 189 ? 36.015 45.704 -42.966 1.00 85.50 189 GLU A C 1
ATOM 1592 O O . GLU A 1 189 ? 35.755 44.718 -42.268 1.00 85.50 189 GLU A O 1
ATOM 1597 N N . ARG A 1 190 ? 36.162 45.588 -44.296 1.00 81.56 190 ARG A N 1
ATOM 1598 C CA . ARG A 1 190 ? 35.983 44.305 -44.993 1.00 81.56 190 ARG A CA 1
ATOM 1599 C C . ARG A 1 190 ? 37.067 43.286 -44.649 1.00 81.56 190 ARG A C 1
ATOM 1601 O O . ARG A 1 190 ? 36.748 42.105 -44.503 1.00 81.56 190 ARG A O 1
ATOM 1608 N N . MET A 1 191 ? 38.316 43.717 -44.514 1.00 84.50 191 MET A N 1
ATOM 1609 C CA . MET A 1 191 ? 39.420 42.850 -44.100 1.00 84.50 191 MET A CA 1
ATOM 1610 C C . MET A 1 191 ? 39.191 42.311 -42.685 1.00 84.50 191 MET A C 1
ATOM 1612 O O . MET A 1 191 ? 39.243 41.098 -42.499 1.00 84.50 191 MET A O 1
ATOM 1616 N N . HIS A 1 192 ? 38.803 43.165 -41.730 1.00 89.56 192 HIS A N 1
ATOM 1617 C CA . HIS A 1 192 ? 38.452 42.736 -40.365 1.00 89.56 192 HIS A CA 1
ATOM 1618 C C . HIS A 1 192 ? 37.295 41.737 -40.341 1.00 89.56 192 HIS A C 1
ATOM 1620 O O . HIS A 1 192 ? 37.324 40.750 -39.604 1.00 89.56 192 HIS A O 1
ATOM 1626 N N . TYR A 1 193 ? 36.278 41.946 -41.176 1.00 85.12 193 TYR A N 1
ATOM 1627 C CA . TYR A 1 193 ? 35.173 41.000 -41.293 1.00 85.12 193 TYR A CA 1
ATOM 1628 C C . TYR A 1 193 ? 35.622 39.632 -41.841 1.00 85.12 193 TYR A C 1
ATOM 1630 O O . TYR A 1 193 ? 35.210 38.591 -41.324 1.00 85.12 193 TYR A O 1
ATOM 1638 N N . LEU A 1 194 ? 36.478 39.615 -42.870 1.00 85.75 194 LEU A N 1
ATOM 1639 C CA . LEU A 1 194 ? 37.016 38.374 -43.435 1.00 85.75 194 LEU A CA 1
ATOM 1640 C C . LEU A 1 194 ? 37.906 37.628 -42.432 1.00 85.75 194 LEU A C 1
ATOM 1642 O O . LEU A 1 194 ? 37.788 36.409 -42.319 1.00 85.75 194 LEU A O 1
ATOM 1646 N N . GLU A 1 195 ? 38.727 38.343 -41.663 1.00 90.75 195 GLU A N 1
ATOM 1647 C CA . GLU A 1 195 ? 39.520 37.767 -40.569 1.00 90.75 195 GLU A CA 1
ATOM 1648 C C . GLU A 1 195 ? 38.621 37.151 -39.486 1.00 90.75 195 GLU A C 1
ATOM 1650 O O . GLU A 1 195 ? 38.850 36.021 -39.048 1.00 90.75 195 GLU A O 1
ATOM 1655 N N . ALA A 1 196 ? 37.532 37.831 -39.110 1.00 89.06 196 ALA A N 1
ATOM 1656 C CA . ALA A 1 196 ? 36.558 37.298 -38.161 1.00 89.06 196 ALA A CA 1
ATOM 1657 C C . ALA A 1 196 ? 35.847 36.036 -38.688 1.00 89.06 196 ALA A C 1
ATOM 1659 O O . ALA A 1 196 ? 35.568 35.109 -37.919 1.00 89.06 196 ALA A O 1
ATOM 1660 N N . LEU A 1 197 ? 35.549 35.968 -39.991 1.00 86.00 197 LEU A N 1
ATOM 1661 C CA . LEU A 1 197 ? 34.990 34.767 -40.615 1.00 86.00 197 LEU A CA 1
ATOM 1662 C C . LEU A 1 197 ? 35.989 33.608 -40.658 1.00 86.00 197 LEU A C 1
ATOM 1664 O O . LEU A 1 197 ? 35.597 32.467 -40.383 1.00 86.00 197 LEU A O 1
ATOM 1668 N N . ASP A 1 198 ? 37.253 33.874 -40.982 1.00 91.06 198 ASP A N 1
ATOM 1669 C CA . ASP A 1 198 ? 38.284 32.838 -41.012 1.00 91.06 198 ASP A CA 1
ATOM 1670 C C . ASP A 1 198 ? 38.516 32.254 -39.613 1.00 91.06 198 ASP A C 1
ATOM 1672 O O . ASP A 1 198 ? 38.525 31.032 -39.438 1.00 91.06 198 ASP A O 1
ATOM 1676 N N . GLU A 1 199 ? 38.542 33.102 -38.582 1.00 92.69 199 GLU A N 1
ATOM 1677 C CA . GLU A 1 199 ? 38.646 32.652 -37.194 1.00 92.69 199 GLU A CA 1
ATOM 1678 C C . GLU A 1 199 ? 37.433 31.799 -36.777 1.00 92.69 199 GLU A C 1
ATOM 1680 O O . GLU A 1 199 ? 37.595 30.717 -36.203 1.00 92.69 199 GLU A O 1
ATOM 1685 N N . ARG A 1 200 ? 36.203 32.185 -37.152 1.00 90.44 200 ARG A N 1
ATOM 1686 C CA . ARG A 1 200 ? 35.005 31.347 -36.917 1.00 90.44 200 ARG A CA 1
ATOM 1687 C C . ARG A 1 200 ? 35.113 29.988 -37.609 1.00 90.44 200 ARG A C 1
ATOM 1689 O O . ARG A 1 200 ? 34.794 28.954 -37.011 1.00 90.44 200 ARG A O 1
ATOM 1696 N N . LYS A 1 201 ? 35.573 29.961 -38.862 1.00 88.31 201 LYS A N 1
ATOM 1697 C CA . LYS A 1 201 ? 35.770 28.721 -39.625 1.00 88.31 201 LYS A CA 1
ATOM 1698 C C . LYS A 1 201 ? 36.838 27.840 -38.977 1.00 88.31 201 LYS A C 1
ATOM 1700 O O . LYS A 1 201 ? 36.638 26.625 -38.849 1.00 88.31 201 LYS A O 1
ATOM 1705 N N . ARG A 1 202 ? 37.939 28.432 -38.513 1.00 94.25 202 ARG A N 1
ATOM 1706 C CA . ARG A 1 202 ? 39.009 27.743 -37.785 1.00 94.25 202 ARG A CA 1
ATOM 1707 C C . ARG A 1 202 ? 38.492 27.134 -36.484 1.00 94.25 202 ARG A C 1
ATOM 1709 O O . ARG A 1 202 ? 38.702 25.943 -36.256 1.00 94.25 202 ARG A O 1
ATOM 1716 N N . GLN A 1 203 ? 37.741 27.889 -35.684 1.00 93.56 203 GLN A N 1
ATOM 1717 C CA . GLN A 1 203 ? 37.128 27.392 -34.448 1.00 93.56 203 GLN A CA 1
ATOM 1718 C C . GLN A 1 203 ? 36.168 26.226 -34.709 1.00 93.56 203 GLN A C 1
ATOM 1720 O O . GLN A 1 203 ? 36.242 25.203 -34.024 1.00 93.56 203 GLN A O 1
ATOM 1725 N N . LYS A 1 204 ? 35.308 26.325 -35.734 1.00 93.00 204 LYS A N 1
ATOM 1726 C CA . LYS A 1 204 ? 34.416 25.222 -36.136 1.00 93.00 204 LYS A CA 1
ATOM 1727 C C . LYS A 1 204 ? 35.212 23.982 -36.539 1.00 93.00 204 LYS A C 1
ATOM 1729 O O . LYS A 1 204 ? 34.880 22.875 -36.127 1.00 93.00 204 LYS A O 1
ATOM 1734 N N . THR A 1 205 ? 36.298 24.171 -37.282 1.00 93.81 205 THR A N 1
ATOM 1735 C CA . THR A 1 205 ? 37.188 23.083 -37.702 1.00 93.81 205 THR A CA 1
ATOM 1736 C C . THR A 1 205 ? 37.841 22.383 -36.506 1.00 93.81 205 THR A C 1
ATOM 1738 O O . THR A 1 205 ? 37.884 21.157 -36.475 1.00 93.81 205 THR A O 1
ATOM 1741 N N . VAL A 1 206 ? 38.309 23.127 -35.497 1.00 94.88 206 VAL A N 1
ATOM 1742 C CA . VAL A 1 206 ? 38.881 22.548 -34.265 1.00 94.88 206 VAL A CA 1
ATOM 1743 C C . VAL A 1 206 ? 37.829 21.762 -33.478 1.00 94.88 206 VAL A C 1
ATOM 1745 O O . VAL A 1 206 ? 38.102 20.639 -33.057 1.00 94.88 206 VAL A O 1
ATOM 1748 N N . ARG A 1 207 ? 36.609 22.297 -33.331 1.00 90.75 207 ARG A N 1
ATOM 1749 C CA . ARG A 1 207 ? 35.503 21.585 -32.661 1.00 90.75 207 ARG A CA 1
ATOM 1750 C C . ARG A 1 207 ? 35.146 20.284 -33.376 1.00 90.75 207 ARG A C 1
ATOM 1752 O O . ARG A 1 207 ? 34.989 19.255 -32.728 1.00 90.75 207 ARG A O 1
ATOM 1759 N N . LEU A 1 208 ? 35.052 20.312 -34.705 1.00 93.19 208 LEU A N 1
ATOM 1760 C CA . LEU A 1 208 ? 34.764 19.115 -35.496 1.00 93.19 208 LEU A CA 1
ATOM 1761 C C . LEU A 1 208 ? 35.864 18.060 -35.356 1.00 93.19 208 LEU A C 1
ATOM 1763 O O . LEU A 1 208 ? 35.536 16.892 -35.184 1.00 93.19 208 LEU A O 1
ATOM 1767 N N . ARG A 1 209 ? 37.146 18.453 -35.351 1.00 94.88 209 ARG A N 1
ATOM 1768 C CA . ARG A 1 209 ? 38.248 17.514 -35.078 1.00 94.88 209 ARG A CA 1
ATOM 1769 C C . ARG A 1 209 ? 38.117 16.872 -33.703 1.00 94.88 209 ARG A C 1
ATOM 1771 O O . ARG A 1 209 ? 38.175 15.657 -33.612 1.00 94.88 209 ARG A O 1
ATOM 1778 N N . PHE A 1 210 ? 37.837 17.660 -32.666 1.00 95.12 210 PHE A N 1
ATOM 1779 C CA . PHE A 1 210 ? 37.621 17.124 -31.321 1.00 95.12 210 PHE A CA 1
ATOM 1780 C C . PHE A 1 210 ? 36.470 16.101 -31.273 1.00 95.12 210 PHE A C 1
ATOM 1782 O O . PHE A 1 210 ? 36.589 15.058 -30.631 1.00 95.12 210 PHE A O 1
ATOM 1789 N N . HIS A 1 211 ? 35.367 16.361 -31.983 1.00 92.75 211 HIS A N 1
ATOM 1790 C CA . HIS A 1 211 ? 34.268 15.399 -32.096 1.00 92.75 211 HIS A CA 1
ATOM 1791 C C . HIS A 1 211 ? 34.667 14.130 -32.856 1.00 92.75 211 HIS A C 1
ATOM 1793 O O . HIS A 1 211 ? 34.330 13.034 -32.407 1.00 92.75 211 HIS A O 1
ATOM 1799 N N . ILE A 1 212 ? 35.395 14.264 -33.969 1.00 94.44 212 ILE A N 1
ATOM 1800 C CA . ILE A 1 212 ? 35.915 13.126 -34.738 1.00 94.44 212 ILE A CA 1
ATOM 1801 C C . ILE A 1 212 ? 36.825 12.271 -33.852 1.00 94.44 212 ILE A C 1
ATOM 1803 O O . ILE A 1 212 ? 36.584 11.073 -33.727 1.00 94.44 212 ILE A O 1
ATOM 1807 N N . ASP A 1 213 ? 37.782 12.881 -33.152 1.00 95.50 213 ASP A N 1
ATOM 1808 C CA . ASP A 1 213 ? 38.700 12.183 -32.247 1.00 95.50 213 ASP A CA 1
ATOM 1809 C C . ASP A 1 213 ? 37.943 11.451 -31.124 1.00 95.50 213 ASP A C 1
ATOM 1811 O O . ASP A 1 213 ? 38.255 10.306 -30.787 1.00 95.50 213 ASP A O 1
ATOM 1815 N N . GLY A 1 214 ? 36.902 12.075 -30.563 1.00 95.62 214 GLY A N 1
ATOM 1816 C CA . GLY A 1 214 ? 36.044 11.457 -29.548 1.00 95.62 214 GLY A CA 1
ATOM 1817 C C . GLY A 1 214 ? 35.270 10.236 -30.065 1.00 95.62 214 GLY A C 1
ATOM 1818 O O . GLY A 1 214 ? 35.164 9.211 -29.376 1.00 95.62 214 GLY A O 1
ATOM 1819 N N . VAL A 1 215 ? 34.757 10.312 -31.295 1.00 93.81 215 VAL A N 1
ATOM 1820 C CA . VAL A 1 215 ? 34.093 9.181 -31.958 1.00 93.81 215 VAL A CA 1
ATOM 1821 C C . VAL A 1 215 ? 35.101 8.077 -32.271 1.00 93.81 215 VAL A C 1
ATOM 1823 O O . VAL A 1 215 ? 34.836 6.912 -31.972 1.00 93.81 215 VAL A O 1
ATOM 1826 N N . GLU A 1 216 ? 36.283 8.415 -32.783 1.00 93.38 216 GLU A N 1
ATOM 1827 C CA . GLU A 1 216 ? 37.341 7.442 -33.049 1.00 93.38 216 GLU A CA 1
ATOM 1828 C C . GLU A 1 216 ? 37.776 6.699 -31.784 1.00 93.38 216 GLU A C 1
ATOM 1830 O O . GLU A 1 216 ? 37.924 5.476 -31.808 1.00 93.38 216 GLU A O 1
ATOM 1835 N N . GLN A 1 217 ? 37.939 7.398 -30.659 1.00 93.69 217 GLN A N 1
ATOM 1836 C CA . GLN A 1 217 ? 38.250 6.762 -29.378 1.00 93.69 217 GLN A CA 1
ATOM 1837 C C . GLN A 1 217 ? 37.143 5.803 -28.929 1.00 93.69 217 GLN A C 1
ATOM 1839 O O . GLN A 1 217 ? 37.440 4.706 -28.455 1.00 93.69 217 GLN A O 1
ATOM 1844 N N . SER A 1 218 ? 35.875 6.184 -29.095 1.00 92.38 218 SER A N 1
ATOM 1845 C CA . SER A 1 218 ? 34.737 5.303 -28.805 1.00 92.38 218 SER A CA 1
ATOM 1846 C C . SER A 1 218 ? 34.757 4.051 -29.684 1.00 92.38 218 SER A C 1
ATOM 1848 O O . SER A 1 218 ? 34.596 2.943 -29.176 1.00 92.38 218 SER A O 1
ATOM 1850 N N . ILE A 1 219 ? 35.046 4.202 -30.980 1.00 91.69 219 ILE A N 1
ATOM 1851 C CA . ILE A 1 219 ? 35.182 3.077 -31.913 1.00 91.69 219 ILE A CA 1
ATOM 1852 C C . ILE A 1 219 ? 36.346 2.170 -31.504 1.00 91.69 219 ILE A C 1
ATOM 1854 O O . ILE A 1 219 ? 36.191 0.951 -31.503 1.00 91.69 219 ILE A O 1
ATOM 1858 N N . ARG A 1 220 ? 37.499 2.730 -31.114 1.00 91.25 220 ARG A N 1
ATOM 1859 C CA . ARG A 1 220 ? 38.654 1.945 -30.643 1.00 91.25 220 ARG A CA 1
ATOM 1860 C C . ARG A 1 220 ? 38.321 1.144 -29.387 1.00 91.25 220 ARG A C 1
ATOM 1862 O O . ARG A 1 220 ? 38.656 -0.032 -29.335 1.00 91.25 220 ARG A O 1
ATOM 1869 N N . LYS A 1 221 ? 37.622 1.742 -28.417 1.00 89.31 221 LYS A N 1
ATOM 1870 C CA . LYS A 1 221 ? 37.160 1.039 -27.207 1.00 89.31 221 LYS A CA 1
ATOM 1871 C C . LYS A 1 221 ? 36.216 -0.108 -27.550 1.00 89.31 221 LYS A C 1
ATOM 1873 O O . LYS A 1 221 ? 36.386 -1.208 -27.041 1.00 89.31 221 LYS A O 1
ATOM 1878 N N . VAL A 1 222 ? 35.248 0.131 -28.435 1.00 87.19 222 VAL A N 1
ATOM 1879 C CA . VAL A 1 222 ? 34.313 -0.913 -28.875 1.00 87.19 222 VAL A CA 1
ATOM 1880 C C . VAL A 1 222 ? 35.055 -2.033 -29.601 1.00 87.19 222 VAL A C 1
ATOM 1882 O O . VAL A 1 222 ? 34.800 -3.190 -29.304 1.00 87.19 222 VAL A O 1
ATOM 1885 N N . ARG A 1 223 ? 36.009 -1.717 -30.487 1.00 84.25 223 ARG A N 1
ATOM 1886 C CA . ARG A 1 223 ? 36.846 -2.726 -31.158 1.00 84.25 223 ARG A CA 1
ATOM 1887 C C . ARG A 1 223 ? 37.665 -3.549 -30.171 1.00 84.25 223 ARG A C 1
ATOM 1889 O O . ARG A 1 223 ? 37.613 -4.762 -30.250 1.00 84.25 223 ARG A O 1
ATOM 1896 N N . GLN A 1 224 ? 38.326 -2.912 -29.203 1.00 82.81 224 GLN A N 1
ATOM 1897 C CA . GLN A 1 224 ? 39.050 -3.628 -28.146 1.00 82.81 224 GLN A CA 1
ATOM 1898 C C . GLN A 1 224 ? 38.133 -4.588 -27.386 1.00 82.81 224 GLN A C 1
ATOM 1900 O O . GLN A 1 224 ? 38.507 -5.730 -27.163 1.00 82.81 224 GLN A O 1
ATOM 1905 N N . ILE A 1 225 ? 36.919 -4.149 -27.037 1.00 81.12 225 ILE A N 1
ATOM 1906 C CA . ILE A 1 225 ? 35.932 -5.014 -26.387 1.00 81.12 225 ILE A CA 1
ATOM 1907 C C . ILE A 1 225 ? 35.556 -6.176 -27.312 1.00 81.12 225 ILE A C 1
ATOM 1909 O O . ILE A 1 225 ? 35.612 -7.318 -26.878 1.00 81.12 225 ILE A O 1
ATOM 1913 N N . VAL A 1 226 ? 35.232 -5.917 -28.580 1.00 80.25 226 VAL A N 1
ATOM 1914 C CA . VAL A 1 226 ? 34.866 -6.965 -29.549 1.00 80.25 226 VAL A CA 1
ATOM 1915 C C . VAL A 1 226 ? 35.993 -7.979 -29.751 1.00 80.25 226 VAL A C 1
ATOM 1917 O O . VAL A 1 226 ? 35.716 -9.170 -29.775 1.00 80.25 226 VAL A O 1
ATOM 1920 N N . ASP A 1 227 ? 37.244 -7.529 -29.832 1.00 78.81 227 ASP A N 1
ATOM 1921 C CA . ASP A 1 227 ? 38.407 -8.404 -30.001 1.00 78.81 227 ASP A CA 1
ATOM 1922 C C . ASP A 1 227 ? 38.682 -9.245 -28.740 1.00 78.81 227 ASP A C 1
ATOM 1924 O O . ASP A 1 227 ? 39.186 -10.363 -28.836 1.00 78.81 227 ASP A O 1
ATOM 1928 N N . THR A 1 228 ? 38.351 -8.726 -27.550 1.00 78.44 228 THR A N 1
ATOM 1929 C CA . THR A 1 228 ? 38.495 -9.463 -26.280 1.00 78.44 228 THR A CA 1
ATOM 1930 C C . THR A 1 228 ? 37.340 -10.410 -25.979 1.00 78.44 228 THR A C 1
ATOM 1932 O O . THR A 1 228 ? 37.536 -11.369 -25.238 1.00 78.44 228 THR A O 1
ATOM 1935 N N . VAL A 1 229 ? 36.142 -10.139 -26.504 1.00 78.44 229 VAL A N 1
ATOM 1936 C CA . VAL A 1 229 ? 34.953 -10.940 -26.212 1.00 78.44 229 VAL A CA 1
ATOM 1937 C C . VAL A 1 229 ? 34.980 -12.185 -27.085 1.00 78.44 229 VAL A C 1
ATOM 1939 O O . VAL A 1 229 ? 34.791 -12.137 -28.300 1.00 78.44 229 VAL A O 1
ATOM 1942 N N . THR A 1 230 ? 35.190 -13.321 -26.438 1.00 83.69 230 THR A N 1
ATOM 1943 C CA . THR A 1 230 ? 35.149 -14.628 -27.084 1.00 83.69 230 THR A CA 1
ATOM 1944 C C . THR A 1 230 ? 33.717 -15.158 -27.146 1.00 83.69 230 THR A C 1
ATOM 1946 O O . THR A 1 230 ? 32.830 -14.724 -26.410 1.00 83.69 230 THR A O 1
ATOM 1949 N N . GLU A 1 231 ? 33.468 -16.143 -28.010 1.00 83.19 231 GLU A N 1
ATOM 1950 C CA . GLU A 1 231 ? 32.172 -16.837 -28.077 1.00 83.19 231 GLU A CA 1
ATOM 1951 C C . GLU A 1 231 ? 31.762 -17.432 -26.713 1.00 83.19 231 GLU A C 1
ATOM 1953 O O . GLU A 1 231 ? 30.588 -17.390 -26.343 1.00 83.19 231 GLU A O 1
ATOM 1958 N N . VAL A 1 232 ? 32.742 -17.861 -25.908 1.00 82.56 232 VAL A N 1
ATOM 1959 C CA . VAL A 1 232 ? 32.543 -18.382 -24.545 1.00 82.56 232 VAL A CA 1
ATOM 1960 C C . VAL A 1 232 ? 31.940 -17.328 -23.609 1.00 82.56 232 VAL A C 1
ATOM 1962 O O . VAL A 1 232 ? 31.068 -17.651 -22.804 1.00 82.56 232 VAL A O 1
ATOM 1965 N N . ASP A 1 233 ? 32.336 -16.060 -23.732 1.00 87.44 233 ASP A N 1
ATOM 1966 C CA . ASP A 1 233 ? 31.797 -14.974 -22.903 1.00 87.44 233 ASP A CA 1
ATOM 1967 C C . ASP A 1 233 ? 30.323 -14.698 -23.227 1.00 87.44 233 ASP A C 1
ATOM 1969 O O . ASP A 1 233 ? 29.513 -14.432 -22.334 1.00 87.44 233 ASP A O 1
ATOM 1973 N N . PHE A 1 234 ? 29.944 -14.810 -24.504 1.00 86.81 234 PHE A N 1
ATOM 1974 C CA . PHE A 1 234 ? 28.547 -14.692 -24.923 1.00 86.81 234 PHE A CA 1
ATOM 1975 C C . PHE A 1 234 ? 27.694 -15.852 -24.409 1.00 86.81 234 PHE A C 1
ATOM 1977 O O . PHE A 1 234 ? 26.566 -15.635 -23.951 1.00 86.81 234 PHE A O 1
ATOM 1984 N N . GLU A 1 235 ? 28.216 -17.077 -24.453 1.00 91.81 235 GLU A N 1
ATOM 1985 C CA . GLU A 1 235 ? 27.539 -18.237 -23.877 1.00 91.81 235 GLU A CA 1
ATOM 1986 C C . GLU A 1 235 ? 27.388 -18.106 -22.359 1.00 91.81 235 GLU A C 1
ATOM 1988 O O . GLU A 1 235 ? 26.300 -18.346 -21.827 1.00 91.81 235 GLU A O 1
ATOM 1993 N N . GLN A 1 236 ? 28.426 -17.636 -21.665 1.00 93.62 236 GLN A N 1
ATOM 1994 C CA . GLN A 1 236 ? 28.376 -17.372 -20.230 1.00 93.62 236 GLN A CA 1
ATOM 1995 C C . GLN A 1 236 ? 27.333 -16.300 -19.892 1.00 93.62 236 GLN A C 1
ATOM 1997 O O . GLN A 1 236 ? 26.501 -16.502 -19.004 1.00 93.62 236 GLN A O 1
ATOM 2002 N N . LEU A 1 237 ? 27.294 -15.198 -20.647 1.00 92.81 237 LEU A N 1
ATOM 2003 C CA . LEU A 1 237 ? 26.288 -14.153 -20.464 1.00 92.81 237 LEU A CA 1
ATOM 2004 C C . LEU A 1 237 ? 24.868 -14.699 -20.666 1.00 92.81 237 LEU A C 1
ATOM 2006 O O . LEU A 1 237 ? 23.955 -14.363 -19.910 1.00 92.81 237 LEU A O 1
ATOM 2010 N N . LYS A 1 238 ? 24.671 -15.577 -21.653 1.00 96.00 238 LYS A N 1
ATOM 2011 C CA . LYS A 1 238 ? 23.386 -16.244 -21.890 1.00 96.00 238 LYS A CA 1
ATOM 2012 C C . LYS A 1 238 ? 22.988 -17.135 -20.712 1.00 96.00 238 LYS A C 1
ATOM 2014 O O . LYS A 1 238 ? 21.835 -17.084 -20.281 1.00 96.00 238 LYS A O 1
ATOM 2019 N N . ILE A 1 239 ? 23.931 -17.898 -20.155 1.00 96.94 239 ILE A N 1
ATOM 2020 C CA . ILE A 1 239 ? 23.711 -18.720 -18.956 1.00 96.94 239 ILE A CA 1
ATOM 2021 C C . ILE A 1 239 ? 23.315 -17.841 -17.764 1.00 96.94 239 ILE A C 1
ATOM 2023 O O . ILE A 1 239 ? 22.363 -18.168 -17.048 1.00 96.94 239 ILE A O 1
ATOM 2027 N N . ASP A 1 240 ? 24.000 -16.717 -17.560 1.00 96.62 240 ASP A N 1
ATOM 2028 C CA . ASP A 1 240 ? 23.721 -15.806 -16.451 1.00 96.62 240 ASP A CA 1
ATOM 2029 C C . ASP A 1 240 ? 22.360 -15.119 -16.594 1.00 96.62 240 ASP A C 1
ATOM 2031 O O . ASP A 1 240 ? 21.598 -15.055 -15.624 1.00 96.62 240 ASP A O 1
ATOM 2035 N N . ILE A 1 241 ? 21.995 -14.693 -17.806 1.00 96.25 241 ILE A N 1
ATOM 2036 C CA . ILE A 1 241 ? 20.657 -14.167 -18.103 1.00 96.25 241 ILE A CA 1
ATOM 2037 C C . ILE A 1 241 ? 19.592 -15.231 -17.815 1.00 96.25 241 ILE A C 1
ATOM 2039 O O . ILE A 1 241 ? 18.615 -14.951 -17.116 1.00 96.25 241 ILE A O 1
ATOM 2043 N N . ASP A 1 242 ? 19.780 -16.467 -18.280 1.00 97.88 242 ASP A N 1
ATOM 2044 C CA . ASP A 1 242 ? 18.836 -17.560 -18.034 1.00 97.88 242 ASP A CA 1
ATOM 2045 C C . ASP A 1 242 ? 18.712 -17.890 -16.539 1.00 97.88 242 ASP A C 1
ATOM 2047 O O . ASP A 1 242 ? 17.612 -18.153 -16.032 1.00 97.88 242 ASP A O 1
ATOM 2051 N N . LYS A 1 243 ? 19.822 -17.846 -15.797 1.00 98.06 243 LYS A N 1
ATOM 2052 C CA . LYS A 1 243 ? 19.844 -18.017 -14.340 1.00 98.06 243 LYS A CA 1
ATOM 2053 C C . LYS A 1 243 ? 19.053 -16.909 -13.646 1.00 98.06 243 LYS A C 1
ATOM 2055 O O . LYS A 1 243 ? 18.198 -17.210 -12.806 1.00 98.06 243 LYS A O 1
ATOM 2060 N N . GLN A 1 244 ? 19.268 -15.652 -14.028 1.00 98.00 244 GLN A N 1
ATOM 2061 C CA . GLN A 1 244 ? 18.529 -14.510 -13.487 1.00 98.00 244 GLN A CA 1
ATOM 2062 C C . GLN A 1 244 ? 17.037 -14.578 -13.835 1.00 98.00 244 GLN A C 1
ATOM 2064 O O . GLN A 1 244 ? 16.194 -14.351 -12.967 1.00 98.00 244 GLN A O 1
ATOM 2069 N N . LEU A 1 245 ? 16.674 -14.969 -15.060 1.00 98.19 245 LEU A N 1
ATOM 2070 C CA . LEU A 1 245 ? 15.279 -15.168 -15.470 1.00 98.19 245 LEU A CA 1
ATOM 2071 C C . LEU A 1 245 ? 14.588 -16.255 -14.637 1.00 98.19 245 LEU A C 1
ATOM 2073 O O . LEU A 1 245 ? 13.436 -16.081 -14.216 1.00 98.19 245 LEU A O 1
ATOM 2077 N N . LYS A 1 246 ? 15.281 -17.365 -14.351 1.00 98.00 246 LYS A N 1
ATOM 2078 C CA . LYS A 1 246 ? 14.778 -18.428 -13.464 1.00 98.00 246 LYS A CA 1
ATOM 2079 C C . LYS A 1 246 ? 14.591 -17.921 -12.035 1.00 98.00 246 LYS A C 1
ATOM 2081 O O . LYS A 1 246 ? 13.553 -18.196 -11.426 1.00 98.00 246 LYS A O 1
ATOM 2086 N N . GLU A 1 247 ? 15.540 -17.149 -11.509 1.00 98.38 247 GLU A N 1
ATOM 2087 C CA . GLU A 1 247 ? 15.441 -16.567 -10.169 1.00 98.38 247 GLU A CA 1
ATOM 2088 C C . GLU A 1 247 ? 14.297 -15.548 -10.069 1.00 98.38 247 GLU A C 1
ATOM 2090 O O . GLU A 1 247 ? 13.476 -15.632 -9.152 1.00 98.38 247 GLU A O 1
ATOM 2095 N N . MET A 1 248 ? 14.172 -14.642 -11.041 1.00 97.94 248 MET A N 1
ATOM 2096 C CA . MET A 1 248 ? 13.057 -13.695 -11.127 1.00 97.94 248 MET A CA 1
ATOM 2097 C C . MET A 1 248 ? 11.717 -14.421 -11.217 1.00 97.94 248 MET A C 1
ATOM 2099 O O . MET A 1 248 ? 10.773 -14.073 -10.510 1.00 97.94 248 MET A O 1
ATOM 2103 N N . SER A 1 249 ? 11.636 -15.483 -12.019 1.00 98.25 249 SER A N 1
ATOM 2104 C CA . SER A 1 249 ? 10.432 -16.309 -12.125 1.00 98.25 249 SER A CA 1
ATOM 2105 C C . SER A 1 249 ? 10.084 -16.983 -10.796 1.00 98.25 249 SER A C 1
ATOM 2107 O O . SER A 1 249 ? 8.915 -17.005 -10.407 1.00 98.25 249 SER A O 1
ATOM 2109 N N . ARG A 1 250 ? 11.081 -17.494 -10.061 1.00 98.44 250 ARG A N 1
ATOM 2110 C CA . ARG A 1 250 ? 10.892 -18.058 -8.715 1.00 98.44 250 ARG A CA 1
ATOM 2111 C C . ARG A 1 250 ? 10.395 -16.994 -7.735 1.00 98.44 250 ARG A C 1
ATOM 2113 O O . ARG A 1 250 ? 9.393 -17.230 -7.061 1.00 98.44 250 ARG A O 1
ATOM 2120 N N . LYS A 1 251 ? 11.038 -15.822 -7.681 1.00 98.31 251 LYS A N 1
ATOM 2121 C CA . LYS A 1 251 ? 10.622 -14.699 -6.821 1.00 98.31 251 LYS A CA 1
ATOM 2122 C C . LYS A 1 251 ? 9.203 -14.237 -7.150 1.00 98.31 251 LYS A C 1
ATOM 2124 O O . LYS A 1 251 ? 8.407 -14.031 -6.240 1.00 98.31 251 LYS A O 1
ATOM 2129 N N . ASN A 1 252 ? 8.844 -14.166 -8.430 1.00 98.31 252 ASN A N 1
ATOM 2130 C CA . ASN A 1 252 ? 7.500 -13.784 -8.854 1.00 98.31 252 ASN A CA 1
ATOM 2131 C C . ASN A 1 252 ? 6.442 -14.820 -8.426 1.00 98.31 252 ASN A C 1
ATOM 2133 O O . ASN A 1 252 ? 5.385 -14.453 -7.916 1.00 98.31 252 ASN A O 1
ATOM 2137 N N . ARG A 1 253 ? 6.737 -16.125 -8.534 1.00 98.25 253 ARG A N 1
ATOM 2138 C CA . ARG A 1 253 ? 5.850 -17.183 -8.005 1.00 98.25 253 ARG A CA 1
ATOM 2139 C C . ARG A 1 253 ? 5.662 -17.065 -6.491 1.00 98.25 253 ARG A C 1
ATOM 2141 O O . ARG A 1 253 ? 4.529 -17.153 -6.022 1.00 98.25 253 ARG A O 1
ATOM 2148 N N . MET A 1 254 ? 6.739 -16.816 -5.742 1.00 98.44 254 MET A N 1
ATOM 2149 C CA . MET A 1 254 ? 6.662 -16.592 -4.293 1.00 98.44 254 MET A CA 1
ATOM 2150 C C . MET A 1 254 ? 5.839 -15.349 -3.953 1.00 98.44 254 MET A C 1
ATOM 2152 O O . MET A 1 254 ? 4.993 -15.399 -3.066 1.00 98.44 254 MET A O 1
ATOM 2156 N N . LEU A 1 255 ? 6.013 -14.251 -4.691 1.00 98.44 255 LEU A N 1
ATOM 2157 C CA . LEU A 1 255 ? 5.220 -13.037 -4.510 1.00 98.44 255 LEU A CA 1
ATOM 2158 C C . LEU A 1 255 ? 3.725 -13.300 -4.731 1.00 98.44 255 LEU A C 1
ATOM 2160 O O . LEU A 1 255 ? 2.898 -12.859 -3.936 1.00 98.44 255 LEU A O 1
ATOM 2164 N N . VAL A 1 256 ? 3.366 -14.037 -5.785 1.00 98.44 256 VAL A N 1
ATOM 2165 C CA . VAL A 1 256 ? 1.972 -14.431 -6.040 1.00 98.44 256 VAL A CA 1
ATOM 2166 C C . VAL A 1 256 ? 1.431 -15.312 -4.910 1.00 98.44 256 VAL A C 1
ATOM 2168 O O . VAL A 1 256 ? 0.304 -15.099 -4.462 1.00 98.44 256 VAL A O 1
ATOM 2171 N N . PHE A 1 257 ? 2.230 -16.260 -4.412 1.00 98.44 257 PHE A N 1
ATOM 2172 C CA . PHE A 1 257 ? 1.864 -17.092 -3.266 1.00 98.44 257 PHE A CA 1
ATOM 2173 C C . PHE A 1 257 ? 1.597 -16.249 -2.010 1.00 98.44 257 PHE A C 1
ATOM 2175 O O . PHE A 1 257 ? 0.528 -16.373 -1.411 1.00 98.44 257 PHE A O 1
ATOM 2182 N N . TYR A 1 258 ? 2.503 -15.337 -1.648 1.00 98.56 258 TYR A N 1
ATOM 2183 C CA . TYR A 1 258 ? 2.326 -14.475 -0.478 1.00 98.56 258 TYR A CA 1
ATOM 2184 C C . TYR A 1 258 ? 1.156 -13.504 -0.630 1.00 98.56 258 TYR A C 1
ATOM 2186 O O . TYR A 1 258 ? 0.402 -13.321 0.321 1.00 98.56 258 TYR A O 1
ATOM 2194 N N . LYS A 1 259 ? 0.925 -12.943 -1.824 1.00 98.50 259 LYS A N 1
ATOM 2195 C CA . LYS A 1 259 ? -0.265 -12.117 -2.093 1.00 98.50 259 LYS A CA 1
ATOM 2196 C C . LYS A 1 259 ? -1.560 -12.897 -1.875 1.00 98.50 259 LYS A C 1
ATOM 2198 O O . LYS A 1 259 ? -2.511 -12.361 -1.307 1.00 98.50 259 LYS A O 1
ATOM 2203 N N . ARG A 1 260 ? -1.600 -14.167 -2.289 1.00 98.25 260 ARG A N 1
ATOM 2204 C CA . ARG A 1 260 ? -2.750 -15.045 -2.037 1.00 98.25 260 ARG A CA 1
ATOM 2205 C C . ARG A 1 260 ? -2.937 -15.301 -0.541 1.00 98.25 260 ARG A C 1
ATOM 2207 O O . ARG A 1 260 ? -4.053 -15.150 -0.059 1.00 98.25 260 ARG A O 1
ATOM 2214 N N . GLN A 1 261 ? -1.864 -15.620 0.182 1.00 98.38 261 GLN A N 1
ATOM 2215 C CA . GLN A 1 261 ? -1.908 -15.837 1.633 1.00 98.38 261 GLN A CA 1
ATOM 2216 C C . GLN A 1 261 ? -2.368 -14.588 2.394 1.00 98.38 261 GLN A C 1
ATOM 2218 O O . GLN A 1 261 ? -3.240 -14.668 3.254 1.00 98.38 261 GLN A O 1
ATOM 2223 N N . GLN A 1 262 ? -1.851 -13.413 2.031 1.00 98.44 262 GLN A N 1
ATOM 2224 C CA . GLN A 1 262 ? -2.274 -12.138 2.609 1.00 98.44 262 GLN A CA 1
ATOM 2225 C C . GLN A 1 262 ? -3.757 -11.865 2.335 1.00 98.44 262 GLN A C 1
ATOM 2227 O O . GLN A 1 262 ? -4.488 -11.447 3.231 1.00 98.44 262 GLN A O 1
ATOM 2232 N N . SER A 1 263 ? -4.220 -12.122 1.109 1.00 98.31 263 SER A N 1
ATOM 2233 C CA . SER A 1 263 ? -5.634 -11.984 0.763 1.00 98.31 263 SER A CA 1
ATOM 2234 C C . SER A 1 263 ? -6.510 -12.934 1.582 1.00 98.31 263 SER A C 1
ATOM 2236 O O . SER A 1 263 ? -7.547 -12.504 2.078 1.00 98.31 263 SER A O 1
ATOM 2238 N N . GLU A 1 264 ? -6.104 -14.191 1.759 1.00 98.25 264 GLU A N 1
ATOM 2239 C CA . GLU A 1 264 ? -6.834 -15.168 2.571 1.00 98.25 264 GLU A CA 1
ATOM 2240 C C . GLU A 1 264 ? -6.879 -14.763 4.052 1.00 98.25 264 GLU A C 1
ATOM 2242 O O . GLU A 1 264 ? -7.946 -14.781 4.668 1.00 98.25 264 GLU A O 1
ATOM 2247 N N . ALA A 1 265 ? -5.747 -14.331 4.614 1.00 98.31 265 ALA A N 1
ATOM 2248 C CA . ALA A 1 265 ? -5.666 -13.832 5.983 1.00 98.31 265 ALA A CA 1
ATOM 2249 C C . ALA A 1 265 ? -6.571 -12.608 6.195 1.00 98.31 265 ALA A C 1
ATOM 2251 O O . ALA A 1 265 ? -7.302 -12.543 7.183 1.00 98.31 265 ALA A O 1
ATOM 2252 N N . ASN A 1 266 ? -6.599 -11.678 5.237 1.00 98.31 266 ASN A N 1
ATOM 2253 C CA . ASN A 1 266 ? -7.478 -10.510 5.283 1.00 98.31 266 ASN A CA 1
ATOM 2254 C C . ASN A 1 266 ? -8.961 -10.890 5.231 1.00 98.31 266 ASN A C 1
ATOM 2256 O O . ASN A 1 266 ? -9.765 -10.291 5.945 1.00 98.31 266 ASN A O 1
ATOM 2260 N N . VAL A 1 267 ? -9.335 -11.884 4.421 1.00 98.19 267 VAL A N 1
ATOM 2261 C CA . VAL A 1 267 ? -10.715 -12.393 4.379 1.00 98.19 267 VAL A CA 1
ATOM 2262 C C . VAL A 1 267 ? -11.100 -13.000 5.729 1.00 98.19 267 VAL A C 1
ATOM 2264 O O . VAL A 1 267 ? -12.140 -12.635 6.274 1.00 98.19 267 VAL A O 1
ATOM 2267 N N . LYS A 1 268 ? -10.244 -13.849 6.317 1.00 98.19 268 LYS A N 1
ATOM 2268 C CA . LYS A 1 268 ? -10.475 -14.434 7.653 1.00 98.19 268 LYS A CA 1
ATOM 2269 C C . LYS A 1 268 ? -10.593 -13.358 8.736 1.00 98.19 268 LYS A C 1
ATOM 2271 O O . LYS A 1 268 ? -11.508 -13.410 9.554 1.00 98.19 268 LYS A O 1
ATOM 2276 N N . LEU A 1 269 ? -9.719 -12.351 8.713 1.00 98.00 269 LEU A N 1
ATOM 2277 C CA . LEU A 1 269 ? -9.759 -11.233 9.656 1.00 98.00 269 LEU A CA 1
ATOM 2278 C C . LEU A 1 269 ? -11.054 -10.425 9.517 1.00 98.00 269 LEU A C 1
ATOM 2280 O O . LEU A 1 269 ? -11.719 -10.132 10.509 1.00 98.00 269 LEU A O 1
ATOM 2284 N N . ASN A 1 270 ? -11.437 -10.076 8.289 1.00 97.62 270 ASN A N 1
ATOM 2285 C CA . ASN A 1 270 ? -12.653 -9.309 8.039 1.00 97.62 270 ASN A CA 1
ATOM 2286 C C . ASN A 1 270 ? -13.920 -10.092 8.399 1.00 97.62 270 ASN A C 1
ATOM 2288 O O . ASN A 1 270 ? -14.878 -9.479 8.861 1.00 97.62 270 ASN A O 1
ATOM 2292 N N . ALA A 1 271 ? -13.908 -11.422 8.273 1.00 97.69 271 ALA A N 1
ATOM 2293 C CA . ALA A 1 271 ? -14.997 -12.272 8.743 1.00 97.69 271 ALA A CA 1
ATOM 2294 C C . ALA A 1 271 ? -15.150 -12.253 10.278 1.00 97.69 271 ALA A C 1
ATOM 2296 O O . ALA A 1 271 ? -16.269 -12.337 10.772 1.00 97.69 271 ALA A O 1
ATOM 2297 N N . LYS A 1 272 ? -14.055 -12.088 11.038 1.00 98.06 272 LYS A N 1
ATOM 2298 C CA . LYS A 1 272 ? -14.074 -12.049 12.516 1.00 98.06 272 LYS A CA 1
ATOM 2299 C C . LYS A 1 272 ? -14.364 -10.679 13.128 1.00 98.06 272 LYS A C 1
ATOM 2301 O O . LYS A 1 272 ? -14.912 -10.604 14.225 1.00 98.06 272 LYS A O 1
ATOM 2306 N N . LYS A 1 273 ? -14.081 -9.585 12.418 1.00 98.19 273 LYS A N 1
ATOM 2307 C CA . LYS A 1 273 ? -14.431 -8.219 12.855 1.00 98.19 273 LYS A CA 1
ATOM 2308 C C . LYS A 1 273 ? -15.896 -8.036 13.300 1.00 98.19 273 LYS A C 1
ATOM 2310 O O . LYS A 1 273 ? -16.093 -7.441 14.357 1.00 98.19 273 LYS A O 1
ATOM 2315 N N . PRO A 1 274 ? -16.930 -8.487 12.561 1.00 97.88 274 PRO A N 1
ATOM 2316 C CA . PRO A 1 274 ? -18.317 -8.264 12.970 1.00 97.88 274 PRO A CA 1
ATOM 2317 C C . PRO A 1 274 ? -18.693 -9.008 14.258 1.00 97.88 274 PRO A C 1
ATOM 2319 O O . PRO A 1 274 ? -19.428 -8.443 15.067 1.00 97.88 274 PRO A O 1
ATOM 2322 N N . GLU A 1 275 ? -18.177 -10.226 14.469 1.00 97.69 275 GLU A N 1
ATOM 2323 C CA . GLU A 1 275 ? -18.352 -10.976 15.724 1.00 97.69 275 GLU A CA 1
ATOM 2324 C C . GLU A 1 275 ? -17.759 -10.183 16.895 1.00 97.69 275 GLU A C 1
ATOM 2326 O O . GLU A 1 275 ? -18.466 -9.879 17.855 1.00 97.69 275 GLU A O 1
ATOM 2331 N N . LEU A 1 276 ? -16.517 -9.713 16.744 1.00 97.81 276 LEU A N 1
ATOM 2332 C CA . LEU A 1 276 ? -15.848 -8.885 17.746 1.00 97.81 276 LEU A CA 1
ATOM 2333 C C . LEU A 1 276 ? -16.625 -7.592 18.046 1.00 97.81 276 LEU A C 1
ATOM 2335 O O . LEU A 1 276 ? -16.816 -7.228 19.203 1.00 97.81 276 LEU A O 1
ATOM 2339 N N . PHE A 1 277 ? -17.129 -6.894 17.023 1.00 97.88 277 PHE A N 1
ATOM 2340 C CA . PHE A 1 277 ? -17.943 -5.689 17.222 1.00 97.88 277 PHE A CA 1
ATOM 2341 C C . PHE A 1 277 ? -19.304 -5.978 17.863 1.00 97.88 277 PHE A C 1
ATOM 2343 O O . PHE A 1 277 ? -19.878 -5.101 18.515 1.00 97.88 277 PHE A O 1
ATOM 2350 N N . LYS A 1 278 ? -19.867 -7.172 17.664 1.00 98.12 278 LYS A N 1
ATOM 2351 C CA . LYS A 1 278 ? -21.094 -7.599 18.343 1.00 98.12 278 LYS A CA 1
ATOM 2352 C C . LYS A 1 278 ? -20.822 -7.827 19.830 1.00 98.12 278 LYS A C 1
ATOM 2354 O O . LYS A 1 278 ? -21.556 -7.284 20.652 1.00 98.12 278 LYS A O 1
ATOM 2359 N N . GLU A 1 279 ? -19.753 -8.542 20.164 1.00 98.00 279 GLU A N 1
ATOM 2360 C CA . GLU A 1 279 ? -19.332 -8.778 21.550 1.00 98.00 279 GLU A CA 1
ATOM 2361 C C . GLU A 1 279 ? -18.966 -7.475 22.266 1.00 98.00 279 GLU A C 1
ATOM 2363 O O . GLU A 1 279 ? -19.439 -7.227 23.372 1.00 98.00 279 GLU A O 1
ATOM 2368 N N . LEU A 1 280 ? -18.227 -6.579 21.608 1.00 98.25 280 LEU A N 1
ATOM 2369 C CA . LEU A 1 280 ? -17.894 -5.263 22.153 1.00 98.25 280 LEU A CA 1
ATOM 2370 C C . LEU A 1 280 ? -19.158 -4.453 22.486 1.00 98.25 280 LEU A C 1
ATOM 2372 O O . LEU A 1 280 ? -19.255 -3.855 23.557 1.00 98.25 280 LEU A O 1
ATOM 2376 N N . ARG A 1 281 ? -20.153 -4.445 21.588 1.00 98.00 281 ARG A N 1
ATOM 2377 C CA . ARG A 1 281 ? -21.437 -3.768 21.835 1.00 98.00 281 ARG A CA 1
ATOM 2378 C C . ARG A 1 281 ? -22.199 -4.399 22.998 1.00 98.00 281 ARG A C 1
ATOM 2380 O O . ARG A 1 281 ? -22.752 -3.660 23.811 1.00 98.00 281 ARG A O 1
ATOM 2387 N N . ALA A 1 282 ? -22.191 -5.727 23.106 1.00 97.69 282 ALA A N 1
ATOM 2388 C CA . ALA A 1 282 ? -22.793 -6.432 24.234 1.00 97.69 282 ALA A CA 1
ATOM 2389 C C . ALA A 1 282 ? -22.110 -6.055 25.559 1.00 97.69 282 ALA A C 1
ATOM 2391 O O . ALA A 1 282 ? -22.797 -5.687 26.507 1.00 97.69 282 ALA A O 1
ATOM 2392 N N . LEU A 1 283 ? -20.774 -6.030 25.604 1.00 97.81 283 LEU A N 1
ATOM 2393 C CA . LEU A 1 283 ? -20.013 -5.605 26.783 1.00 97.81 283 LEU A CA 1
ATOM 2394 C C . LEU A 1 283 ? -20.315 -4.158 27.187 1.00 97.81 283 LEU A C 1
ATOM 2396 O O . LEU A 1 283 ? -20.500 -3.875 28.369 1.00 97.81 283 LEU A O 1
ATOM 2400 N N . VAL A 1 284 ? -20.408 -3.237 26.223 1.00 98.12 284 VAL A N 1
ATOM 2401 C CA . VAL A 1 284 ? -20.798 -1.844 26.498 1.00 98.12 284 VAL A CA 1
ATOM 2402 C C . VAL A 1 284 ? -22.214 -1.773 27.075 1.00 98.12 284 VAL A C 1
ATOM 2404 O O . VAL A 1 284 ? -22.445 -1.011 28.013 1.00 98.12 284 VAL A O 1
ATOM 2407 N N . SER A 1 285 ? -23.152 -2.567 26.551 1.00 97.94 285 SER A N 1
ATOM 2408 C CA . SER A 1 285 ? -24.522 -2.639 27.071 1.00 97.94 285 SER A CA 1
ATOM 2409 C C . SER A 1 285 ? -24.558 -3.169 28.504 1.00 97.94 285 SER A C 1
ATOM 2411 O O . SER A 1 285 ? -25.131 -2.520 29.375 1.00 97.94 285 SER A O 1
ATOM 2413 N N . ILE A 1 286 ? -23.880 -4.291 28.764 1.00 98.12 286 ILE A N 1
ATOM 2414 C CA . ILE A 1 286 ? -23.780 -4.892 30.100 1.00 98.12 286 ILE A CA 1
ATOM 2415 C C . ILE A 1 286 ? -23.154 -3.897 31.072 1.00 98.12 286 ILE A C 1
ATOM 2417 O O . ILE A 1 286 ? -23.682 -3.684 32.153 1.00 98.12 286 ILE A O 1
ATOM 2421 N N . ARG A 1 287 ? -22.076 -3.206 30.685 1.00 98.12 287 ARG A N 1
ATOM 2422 C CA . ARG A 1 287 ? -21.440 -2.196 31.541 1.00 98.12 287 ARG A CA 1
ATOM 2423 C C . ARG A 1 287 ? -22.400 -1.068 31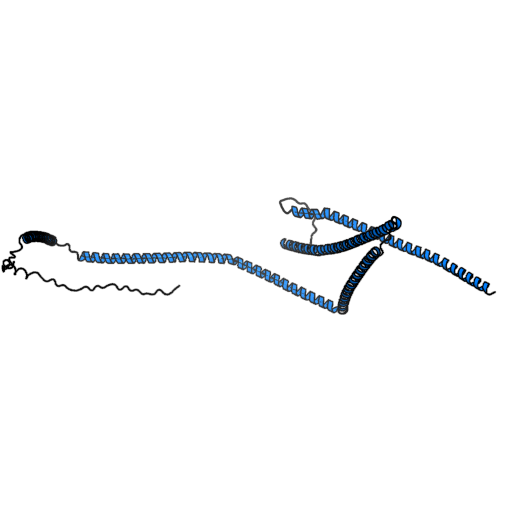.923 1.00 98.12 287 ARG A C 1
ATOM 2425 O O . ARG A 1 287 ? -22.386 -0.625 33.069 1.00 98.12 287 ARG A O 1
ATOM 2432 N N . ARG A 1 288 ? -23.228 -0.595 30.984 1.00 97.94 288 ARG A N 1
ATOM 2433 C CA . ARG A 1 288 ? -24.256 0.419 31.274 1.00 97.94 288 ARG A CA 1
ATOM 2434 C C . ARG A 1 288 ? -25.293 -0.117 32.254 1.00 97.94 288 ARG A C 1
ATOM 2436 O O . ARG A 1 288 ? -25.602 0.564 33.223 1.00 97.94 288 ARG A O 1
ATOM 2443 N N . GLU A 1 289 ? -25.782 -1.332 32.030 1.00 98.00 289 GLU A N 1
ATOM 2444 C CA . GLU A 1 289 ? -26.754 -1.972 32.914 1.00 98.00 289 GLU A CA 1
ATOM 2445 C C . GLU A 1 289 ? -26.189 -2.194 34.322 1.00 98.00 289 GLU A C 1
ATOM 2447 O O . GLU A 1 289 ? -26.833 -1.842 35.307 1.00 98.00 289 GLU A O 1
ATOM 2452 N N . THR A 1 290 ? -24.957 -2.691 34.434 1.00 98.19 290 THR A N 1
ATOM 2453 C CA . THR A 1 290 ? -24.262 -2.857 35.714 1.00 98.19 290 THR A CA 1
ATOM 2454 C C . THR A 1 290 ? -24.135 -1.526 36.448 1.00 98.19 290 THR A C 1
ATOM 2456 O O . THR A 1 290 ? -24.418 -1.462 37.641 1.00 98.19 290 THR A O 1
ATOM 2459 N N . ASN A 1 291 ? -23.781 -0.442 35.751 1.00 98.12 291 ASN A N 1
ATOM 2460 C CA . ASN A 1 291 ? -23.704 0.886 36.363 1.00 98.12 291 ASN A CA 1
ATOM 2461 C C . ASN A 1 291 ? -25.068 1.373 36.876 1.00 98.12 291 ASN A C 1
ATOM 2463 O O . ASN A 1 291 ? -25.137 1.910 37.979 1.00 98.12 291 ASN A O 1
ATOM 2467 N N . LEU A 1 292 ? -26.145 1.159 36.113 1.00 97.94 292 LEU A N 1
ATOM 2468 C CA . LEU A 1 292 ? -27.505 1.495 36.548 1.00 97.94 292 LEU A CA 1
ATOM 2469 C C . LEU A 1 292 ? -27.912 0.683 37.782 1.00 97.94 292 LEU A C 1
ATOM 2471 O O . LEU A 1 292 ? -28.423 1.244 38.747 1.00 97.94 292 LEU A O 1
ATOM 2475 N N . ARG A 1 293 ? -27.624 -0.623 37.796 1.00 97.56 293 ARG A N 1
ATOM 2476 C CA . ARG A 1 293 ? -27.885 -1.486 38.958 1.00 97.56 2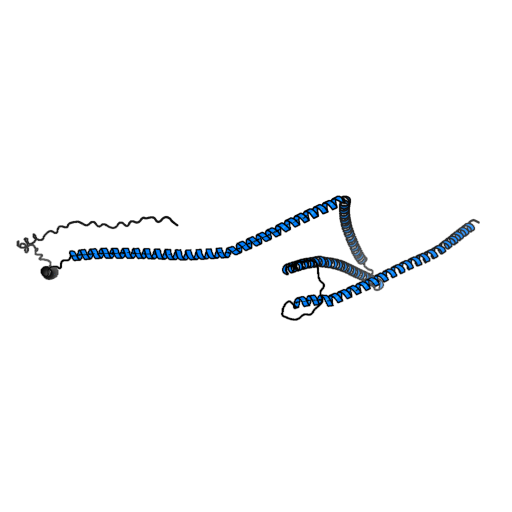93 ARG A CA 1
ATOM 2477 C C . ARG A 1 293 ? -27.096 -1.034 40.189 1.00 97.56 293 ARG A C 1
ATOM 2479 O O . ARG A 1 293 ? -27.661 -0.983 41.273 1.00 97.56 293 ARG A O 1
ATOM 2486 N N . ILE A 1 294 ? -25.829 -0.642 40.032 1.00 98.06 294 ILE A N 1
ATOM 2487 C CA . ILE A 1 294 ? -25.019 -0.087 41.130 1.00 98.06 294 ILE A CA 1
ATOM 2488 C C . ILE A 1 294 ? -25.641 1.207 41.673 1.00 98.06 294 ILE A C 1
ATOM 2490 O O . ILE A 1 294 ? -25.694 1.389 42.887 1.00 98.06 294 ILE A O 1
ATOM 2494 N N . GLN A 1 295 ? -26.119 2.103 40.806 1.00 97.75 295 GLN A N 1
ATOM 2495 C CA . GLN A 1 295 ? -26.793 3.335 41.235 1.00 97.75 295 GLN A CA 1
ATOM 2496 C C . GLN A 1 295 ? -28.095 3.044 41.987 1.00 97.75 295 GLN A C 1
ATOM 2498 O O . GLN A 1 295 ? -28.333 3.644 43.031 1.00 97.75 295 GLN A O 1
ATOM 2503 N N . LEU A 1 296 ? -28.897 2.091 41.505 1.00 97.88 296 LEU A N 1
ATOM 2504 C CA . LEU A 1 296 ? -30.116 1.655 42.188 1.00 97.88 296 LEU A CA 1
ATOM 2505 C C . LEU A 1 296 ? -29.811 1.069 43.568 1.00 97.88 296 LEU A C 1
ATOM 2507 O O . LEU A 1 296 ? -30.468 1.432 44.535 1.00 97.88 296 LEU A O 1
ATOM 2511 N N . ILE A 1 297 ? -28.788 0.218 43.684 1.00 98.00 297 ILE A N 1
ATOM 2512 C CA . ILE A 1 297 ? -28.360 -0.336 44.977 1.00 98.00 297 ILE A CA 1
ATOM 2513 C C . ILE A 1 297 ? -27.952 0.788 45.937 1.00 98.00 297 ILE A C 1
ATOM 2515 O O . ILE A 1 297 ? -28.375 0.784 47.087 1.00 98.00 297 ILE A O 1
ATOM 2519 N N . LYS A 1 298 ? -27.179 1.779 45.472 1.00 97.75 298 LYS A N 1
ATOM 2520 C CA . LYS A 1 298 ? -26.817 2.942 46.300 1.00 97.75 298 LYS A CA 1
ATOM 2521 C C . LYS A 1 298 ? -28.051 3.700 46.787 1.00 97.75 298 LYS A C 1
ATOM 2523 O O . LYS A 1 298 ? -28.145 3.986 47.974 1.00 97.75 298 LYS A O 1
ATOM 2528 N N . TYR A 1 299 ? -29.005 3.957 45.895 1.00 97.88 299 TYR A N 1
ATOM 2529 C CA . TYR A 1 299 ? -30.259 4.622 46.240 1.00 97.88 299 TYR A CA 1
ATOM 2530 C C . TYR A 1 299 ? -31.069 3.841 47.287 1.00 97.88 299 TYR A C 1
ATOM 2532 O O . TYR A 1 299 ? -31.533 4.427 48.263 1.00 97.88 299 TYR A O 1
ATOM 2540 N N . TYR A 1 300 ? -31.210 2.521 47.124 1.00 97.56 300 TYR A N 1
ATOM 2541 C CA . TYR A 1 300 ? -31.913 1.688 48.101 1.00 97.56 300 TYR A CA 1
ATOM 2542 C C . TYR A 1 300 ? -31.207 1.663 49.454 1.00 97.56 300 TYR A C 1
ATOM 2544 O O . TYR A 1 300 ? -31.880 1.793 50.469 1.00 97.56 300 TYR A O 1
ATOM 2552 N N . ASN A 1 301 ? -29.875 1.582 49.479 1.00 97.56 301 ASN A N 1
ATOM 2553 C CA . ASN A 1 301 ? -29.112 1.629 50.727 1.00 97.56 301 ASN A CA 1
ATOM 2554 C C . ASN A 1 301 ? -29.295 2.972 51.456 1.00 97.56 301 ASN A C 1
ATOM 2556 O O . ASN A 1 301 ? -29.447 2.997 52.673 1.00 97.56 301 ASN A O 1
ATOM 2560 N N . GLU A 1 302 ? -29.310 4.096 50.730 1.00 97.31 302 GLU A N 1
ATOM 2561 C CA . GLU A 1 302 ? -29.587 5.416 51.316 1.00 97.31 302 GLU A CA 1
ATOM 2562 C C . GLU A 1 302 ? -31.015 5.511 51.871 1.00 97.31 302 GLU A C 1
ATOM 2564 O O . GLU A 1 302 ? -31.238 6.097 52.932 1.00 97.31 302 GLU A O 1
ATOM 2569 N N . LEU A 1 303 ? -31.993 4.941 51.164 1.00 97.19 303 LEU A N 1
ATOM 2570 C CA . LEU A 1 303 ? -33.384 4.909 51.606 1.00 97.19 303 LEU A CA 1
ATOM 2571 C C . LEU A 1 303 ? -33.567 4.006 52.833 1.00 97.19 303 LEU A C 1
ATOM 2573 O O . LEU A 1 303 ? -34.260 4.391 53.771 1.00 97.19 303 LEU A O 1
ATOM 2577 N N . GLU A 1 304 ? -32.904 2.852 52.860 1.00 97.31 304 GLU A N 1
ATOM 2578 C CA . GLU A 1 304 ? -32.894 1.942 54.005 1.00 97.31 304 GLU A CA 1
ATOM 2579 C C . GLU A 1 304 ? -32.281 2.612 55.240 1.00 97.31 304 GLU A C 1
ATOM 2581 O O . GLU A 1 304 ? -32.865 2.545 56.318 1.00 97.31 304 GLU A O 1
ATOM 2586 N N . GLN A 1 305 ? -31.169 3.339 55.089 1.00 97.00 305 GLN A N 1
ATOM 2587 C CA . GLN A 1 305 ? -30.568 4.104 56.189 1.00 97.00 305 GLN A CA 1
ATOM 2588 C C . GLN A 1 305 ? -31.518 5.171 56.748 1.00 97.00 305 GLN A C 1
ATOM 2590 O O . GLN A 1 305 ? -31.618 5.330 57.965 1.00 97.00 305 GLN A O 1
ATOM 2595 N N . LYS A 1 306 ? -32.241 5.891 55.879 1.00 96.81 306 LYS A N 1
ATOM 2596 C CA . LYS A 1 306 ? -33.250 6.872 56.312 1.00 96.81 306 LYS A CA 1
ATOM 2597 C C . LYS A 1 306 ? -34.399 6.205 57.059 1.00 96.81 306 LYS A C 1
ATOM 2599 O O . LYS A 1 306 ? -34.768 6.672 58.130 1.00 96.81 306 LYS A O 1
ATOM 2604 N N . LEU A 1 307 ? -34.911 5.095 56.531 1.00 96.94 307 LEU A N 1
ATOM 2605 C CA . LEU A 1 307 ? -35.985 4.333 57.162 1.00 96.94 307 LEU A CA 1
ATOM 2606 C C . LEU A 1 307 ? -35.558 3.807 58.539 1.00 96.94 307 LEU A C 1
ATOM 2608 O O . LEU A 1 307 ? -36.297 3.951 59.505 1.00 96.94 307 LEU A O 1
ATOM 2612 N N . GLN A 1 308 ? -34.354 3.239 58.653 1.00 96.44 308 GLN A N 1
ATOM 2613 C CA . GLN A 1 308 ? -33.808 2.779 59.932 1.00 96.44 308 GLN A CA 1
ATOM 2614 C C . GLN A 1 308 ? -33.676 3.930 60.935 1.00 96.44 308 GLN A C 1
ATOM 2616 O O . GLN A 1 308 ? -34.001 3.760 62.109 1.00 96.44 308 GLN A O 1
ATOM 2621 N N . HIS A 1 309 ? -33.253 5.114 60.480 1.00 96.25 309 HIS A N 1
ATOM 2622 C CA . HIS A 1 309 ? -33.205 6.298 61.331 1.00 96.25 309 HIS A CA 1
ATOM 2623 C C . HIS A 1 309 ? -34.602 6.718 61.808 1.00 96.25 309 HIS A C 1
ATOM 2625 O O . HIS A 1 309 ? -34.787 6.958 62.997 1.00 96.25 309 HIS A O 1
ATOM 2631 N N . GLU A 1 310 ? -35.592 6.771 60.916 1.00 96.19 310 GLU A N 1
ATOM 2632 C CA . GLU A 1 310 ? -36.979 7.097 61.269 1.00 96.19 310 GLU A CA 1
ATOM 2633 C C . GLU A 1 310 ? -37.574 6.080 62.248 1.00 96.19 310 GLU A C 1
ATOM 2635 O O . GLU A 1 310 ? -38.138 6.481 63.263 1.00 96.19 310 GLU A O 1
ATOM 2640 N N . ILE A 1 311 ? -37.398 4.777 61.997 1.00 96.06 311 ILE A N 1
ATOM 2641 C CA . ILE A 1 311 ? -37.830 3.705 62.909 1.00 96.06 311 ILE A CA 1
ATOM 2642 C C . ILE A 1 311 ? -37.233 3.931 64.297 1.00 96.06 311 ILE A C 1
ATOM 2644 O O . ILE A 1 311 ? -37.971 3.943 65.279 1.00 96.06 311 ILE A O 1
ATOM 2648 N N . HIS A 1 312 ? -35.929 4.200 64.379 1.00 96.62 312 HIS A N 1
ATOM 2649 C CA . HIS A 1 312 ? -35.266 4.462 65.651 1.00 96.62 312 HIS A CA 1
ATOM 2650 C C . HIS A 1 312 ? -35.835 5.697 66.375 1.00 96.62 312 HIS A C 1
ATOM 2652 O O . HIS A 1 312 ? -36.062 5.662 67.584 1.00 96.62 312 HIS A O 1
ATOM 2658 N N . GLN A 1 313 ? -36.129 6.783 65.649 1.00 96.12 313 GLN A N 1
ATOM 2659 C CA . GLN A 1 313 ? -36.780 7.968 66.224 1.00 96.12 313 GLN A CA 1
ATOM 2660 C C . GLN A 1 313 ? -38.180 7.639 66.761 1.00 96.12 313 GLN A C 1
ATOM 2662 O O . GLN A 1 313 ? -38.535 8.048 67.870 1.00 96.12 313 GLN A O 1
ATOM 2667 N N . TYR A 1 314 ? -38.973 6.874 66.008 1.00 95.44 314 TYR A N 1
ATOM 2668 C CA . TYR A 1 314 ? -40.298 6.440 66.444 1.00 95.44 314 TYR A CA 1
ATOM 2669 C C . TYR A 1 314 ? -40.236 5.514 67.658 1.00 95.44 314 TYR A C 1
ATOM 2671 O O . TYR A 1 314 ? -41.067 5.654 68.553 1.00 95.44 314 TYR A O 1
ATOM 2679 N N . GLU A 1 315 ? -39.253 4.620 67.738 1.00 95.38 315 GLU A N 1
ATOM 2680 C CA . GLU A 1 315 ? -39.019 3.771 68.910 1.00 95.38 315 GLU A CA 1
ATOM 2681 C C . GLU A 1 315 ? -38.709 4.611 70.154 1.00 95.38 315 GLU A C 1
ATOM 2683 O O . GLU A 1 315 ? -39.351 4.420 71.188 1.00 95.38 315 GLU A O 1
ATOM 2688 N N . ILE A 1 316 ? -37.820 5.608 70.047 1.00 94.75 316 ILE A N 1
ATOM 2689 C CA . ILE A 1 316 ? -37.507 6.537 71.148 1.00 94.75 316 ILE A CA 1
ATOM 2690 C C . ILE A 1 316 ? -38.765 7.288 71.607 1.00 94.75 316 ILE A C 1
ATOM 2692 O O . ILE A 1 316 ? -39.049 7.374 72.808 1.00 94.75 316 ILE A O 1
ATOM 2696 N N . ILE A 1 317 ? -39.542 7.832 70.666 1.00 94.50 317 ILE A N 1
ATOM 2697 C CA . ILE A 1 317 ? -40.779 8.560 70.979 1.00 94.50 317 ILE A CA 1
ATOM 2698 C C . ILE A 1 317 ? -41.795 7.619 71.637 1.00 94.50 317 ILE A C 1
ATOM 2700 O O . ILE A 1 317 ? -42.382 7.973 72.662 1.00 94.50 317 ILE A O 1
ATOM 2704 N N . ASN A 1 318 ? -41.981 6.413 71.106 1.00 94.12 318 ASN A N 1
ATOM 2705 C CA . ASN A 1 318 ? -42.903 5.421 71.650 1.00 94.12 318 ASN A CA 1
ATOM 2706 C C . ASN A 1 318 ? -42.499 4.995 73.073 1.00 94.12 318 ASN A C 1
ATOM 2708 O O . ASN A 1 318 ? -43.329 4.953 73.980 1.00 94.12 318 ASN A O 1
ATOM 2712 N N . GLU A 1 319 ? -41.207 4.778 73.326 1.00 94.19 319 GLU A N 1
ATOM 2713 C CA . GLU A 1 319 ? -40.712 4.518 74.677 1.00 94.19 319 GLU A CA 1
ATOM 2714 C C . GLU A 1 319 ? -40.964 5.695 75.625 1.00 94.19 319 GLU A C 1
ATOM 2716 O O . GLU A 1 319 ? -41.377 5.487 76.769 1.00 94.19 319 GLU A O 1
ATOM 2721 N N . SER A 1 320 ? -40.725 6.931 75.175 1.00 91.88 320 SER A N 1
ATOM 2722 C CA . SER A 1 320 ? -40.933 8.129 75.996 1.00 91.88 320 SER A CA 1
ATOM 2723 C C . SER A 1 320 ? -42.409 8.345 76.343 1.00 91.88 320 SER A C 1
ATOM 2725 O O . SER A 1 320 ? -42.738 8.616 77.498 1.00 91.88 320 SER A O 1
ATOM 2727 N N . THR A 1 321 ? -43.311 8.146 75.381 1.00 90.38 321 THR A N 1
ATOM 2728 C CA . THR A 1 321 ? -44.760 8.275 75.570 1.00 90.38 321 THR A CA 1
ATOM 2729 C C . THR A 1 321 ? -45.306 7.154 76.442 1.00 90.38 321 THR A C 1
ATOM 2731 O O . THR A 1 321 ? -46.130 7.416 77.311 1.00 90.38 321 THR A O 1
ATOM 2734 N N . HIS A 1 322 ? -44.799 5.927 76.310 1.00 91.38 322 HIS A N 1
ATOM 2735 C CA . HIS A 1 322 ? -45.158 4.823 77.196 1.00 91.38 322 HIS A CA 1
ATOM 2736 C C . HIS A 1 322 ? -44.642 5.038 78.629 1.00 91.38 322 HIS A C 1
ATOM 2738 O O . HIS A 1 322 ? -45.373 4.789 79.590 1.00 91.38 322 HIS A O 1
ATOM 2744 N N . LYS A 1 323 ? -43.416 5.560 78.799 1.00 90.06 323 LYS A N 1
ATOM 2745 C CA . LYS A 1 323 ? -42.902 6.001 80.109 1.00 90.06 323 LYS A CA 1
ATOM 2746 C C . LYS A 1 323 ? -43.804 7.083 80.700 1.00 90.06 323 LYS A C 1
ATOM 2748 O O . LYS A 1 323 ? -44.226 6.930 81.842 1.00 90.06 323 LYS A O 1
ATOM 2753 N N . LEU A 1 324 ? -44.152 8.109 79.917 1.00 85.94 324 LEU A N 1
ATOM 2754 C CA . LEU A 1 324 ? -45.047 9.189 80.332 1.00 85.94 324 LEU A CA 1
ATOM 2755 C C . LEU A 1 324 ? -46.442 8.664 80.679 1.00 85.94 324 LEU A C 1
ATOM 2757 O O . LEU A 1 324 ? -46.982 9.044 81.701 1.00 85.94 324 LEU A O 1
ATOM 2761 N N . SER A 1 325 ? -47.013 7.750 79.898 1.00 83.75 325 SER A N 1
ATOM 2762 C CA . SER A 1 325 ? -48.323 7.155 80.180 1.00 83.75 325 SER A CA 1
ATOM 2763 C C . SER A 1 325 ? -48.328 6.331 81.469 1.00 83.75 325 SER A C 1
ATOM 2765 O O . SER A 1 325 ? -49.368 6.232 82.114 1.00 83.75 325 SER A O 1
ATOM 2767 N N . LYS A 1 326 ? -47.194 5.728 81.849 1.00 84.50 326 LYS A N 1
ATOM 2768 C CA . LYS A 1 326 ? -47.054 4.996 83.116 1.00 84.50 326 LYS A CA 1
ATOM 2769 C C . LYS A 1 326 ? -46.890 5.925 84.319 1.00 84.50 326 LYS A C 1
ATOM 2771 O O . LYS A 1 326 ? -47.393 5.608 85.393 1.00 84.50 326 LYS A O 1
ATOM 2776 N N . THR A 1 327 ? -46.171 7.037 84.171 1.00 81.25 327 THR A N 1
ATOM 2777 C CA . THR A 1 327 ? -45.933 8.001 85.261 1.00 81.25 327 THR A CA 1
ATOM 2778 C C . THR A 1 327 ? -47.018 9.065 85.381 1.00 81.25 327 THR A C 1
ATOM 2780 O O . THR A 1 327 ? -47.228 9.602 86.469 1.00 81.25 327 THR A O 1
ATOM 2783 N N . TYR A 1 328 ? -47.726 9.373 84.296 1.00 75.94 328 TYR A N 1
ATOM 2784 C CA . TYR A 1 328 ? -48.789 10.363 84.271 1.00 75.94 328 TYR A CA 1
ATOM 2785 C C . TYR A 1 328 ? -50.031 9.810 84.962 1.00 75.94 328 TYR A C 1
ATOM 2787 O O . TYR A 1 328 ? -50.804 9.025 84.414 1.00 75.94 328 TYR A O 1
ATOM 2795 N N . ARG A 1 329 ? -50.233 10.256 86.197 1.00 71.50 329 ARG A N 1
ATOM 2796 C CA . ARG A 1 329 ? -51.461 10.042 86.953 1.00 71.50 329 ARG A CA 1
ATOM 2797 C C . ARG A 1 329 ? -52.233 11.353 86.947 1.00 71.50 329 ARG A C 1
ATOM 2799 O O . ARG A 1 329 ? -51.682 12.376 87.348 1.00 71.50 329 ARG A O 1
ATOM 2806 N N . VAL A 1 330 ? -53.487 11.320 86.495 1.00 71.62 330 VAL A N 1
ATOM 2807 C CA . VAL A 1 330 ? -54.367 12.499 86.490 1.00 71.62 330 VAL A CA 1
ATOM 2808 C C . VAL A 1 330 ? -54.373 13.095 87.903 1.00 71.62 330 VAL A C 1
ATOM 2810 O O . VAL A 1 330 ? -54.731 12.379 88.847 1.00 71.62 330 VAL A O 1
ATOM 2813 N N . PRO A 1 331 ? -53.937 14.358 88.090 1.00 70.19 331 PRO A N 1
ATOM 2814 C CA . PRO A 1 331 ? -53.979 14.992 89.397 1.00 70.19 331 PRO A CA 1
ATOM 2815 C C . PRO A 1 331 ? -55.411 14.949 89.928 1.00 70.19 331 PRO A C 1
ATOM 2817 O O . PRO A 1 331 ? -56.349 15.284 89.208 1.00 70.19 331 PRO A O 1
ATOM 2820 N N . SER A 1 332 ? -55.583 14.513 91.179 1.00 72.44 332 SER A N 1
ATOM 2821 C CA . SER A 1 332 ? -56.899 14.512 91.825 1.00 72.44 332 SER A CA 1
ATOM 2822 C C . SER A 1 332 ? -57.529 15.902 91.708 1.00 72.44 332 SER A C 1
ATOM 2824 O O . SER A 1 332 ? -56.834 16.904 91.893 1.00 72.44 332 SER A O 1
ATOM 2826 N N . ILE A 1 333 ? -58.83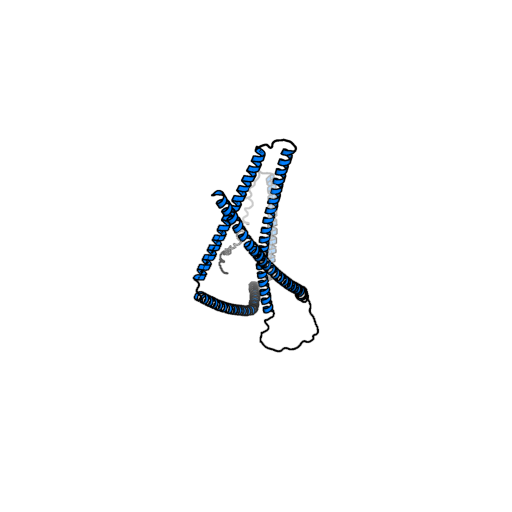6 15.966 91.430 1.00 76.19 333 ILE A N 1
ATOM 2827 C CA . ILE A 1 333 ? -59.600 17.222 91.301 1.00 76.19 333 ILE A CA 1
ATOM 2828 C C . ILE A 1 333 ? -59.339 18.137 92.509 1.00 76.19 333 ILE A C 1
ATOM 2830 O O . ILE A 1 333 ? -59.207 19.347 92.355 1.00 76.19 333 ILE A O 1
ATOM 2834 N N . VAL A 1 334 ? -59.150 17.545 93.692 1.00 73.94 334 VAL A N 1
ATOM 2835 C CA . VAL A 1 334 ? -58.811 18.250 94.936 1.00 73.94 334 VAL A CA 1
ATOM 2836 C C . VAL A 1 334 ? -57.479 19.006 94.829 1.00 73.94 334 VAL A C 1
ATOM 2838 O O . VAL A 1 334 ? -57.417 20.185 95.160 1.00 73.94 334 VAL A O 1
ATOM 2841 N N . ASN A 1 335 ? -56.434 18.387 94.271 1.00 78.31 335 ASN A N 1
ATOM 2842 C CA . ASN A 1 335 ? -55.128 19.035 94.093 1.00 78.31 335 ASN A CA 1
ATOM 2843 C C . ASN A 1 335 ? -55.196 20.193 93.087 1.00 78.31 335 ASN A C 1
ATOM 2845 O O . ASN A 1 335 ? -54.504 21.196 93.255 1.00 78.31 335 ASN A O 1
ATOM 2849 N N . TYR A 1 336 ? -56.020 20.067 92.042 1.00 81.19 336 TYR A N 1
ATOM 2850 C CA . TYR A 1 336 ? -56.239 21.150 91.082 1.00 81.19 336 TYR A CA 1
ATOM 2851 C C . TYR A 1 336 ? -56.940 22.345 91.740 1.00 81.19 336 TYR A C 1
ATOM 2853 O O . TYR A 1 336 ? -56.498 23.482 91.575 1.00 81.19 336 TYR A O 1
ATOM 2861 N N . VAL A 1 337 ? -57.990 22.088 92.526 1.00 84.62 337 VAL A N 1
ATOM 2862 C CA . VAL A 1 337 ? -58.726 23.123 93.265 1.00 84.62 337 VAL A CA 1
ATOM 2863 C C . VAL A 1 337 ? -57.816 23.827 94.277 1.00 84.62 337 VAL A C 1
ATOM 2865 O O . VAL A 1 337 ? -57.793 25.058 94.315 1.00 84.62 337 VAL A O 1
ATOM 2868 N N . ASP A 1 338 ? -56.991 23.084 95.017 1.00 83.62 338 ASP A N 1
ATOM 2869 C CA . ASP A 1 338 ? -56.038 23.651 95.979 1.00 83.62 338 ASP A CA 1
ATOM 2870 C C . ASP A 1 338 ? -54.969 24.519 95.311 1.00 83.62 338 ASP A C 1
ATOM 2872 O O . ASP A 1 338 ? -54.668 25.620 95.780 1.00 83.62 338 ASP A O 1
ATOM 2876 N N . LEU A 1 339 ? -54.393 24.060 94.197 1.00 84.94 339 LEU A N 1
ATOM 2877 C CA . LEU A 1 339 ? -53.418 24.849 93.443 1.00 84.94 339 LEU A CA 1
ATOM 2878 C C . LEU A 1 339 ? -54.060 26.097 92.829 1.00 84.94 339 LEU A C 1
ATOM 2880 O O . LEU A 1 339 ? -53.439 27.162 92.831 1.00 84.94 339 LEU A O 1
ATOM 2884 N N . LYS A 1 340 ? -55.312 26.008 92.367 1.00 88.12 340 LYS A N 1
ATOM 2885 C CA . LYS A 1 340 ? -56.051 27.157 91.832 1.00 88.12 340 LYS A CA 1
ATOM 2886 C C . LYS A 1 340 ? -56.388 28.179 92.918 1.00 88.12 340 LYS A C 1
ATOM 2888 O O . LYS A 1 340 ? -56.237 29.377 92.690 1.00 88.12 340 LYS A O 1
ATOM 2893 N N . SER A 1 341 ? -56.757 27.712 94.108 1.00 84.38 341 SER A N 1
ATOM 2894 C CA . SER A 1 341 ? -56.952 28.545 95.299 1.00 84.38 341 SER A CA 1
ATOM 2895 C C . SER A 1 341 ? -55.652 29.243 95.713 1.00 84.38 341 SER A C 1
ATOM 2897 O O . SER A 1 341 ? -55.626 30.460 95.896 1.00 84.38 341 SER A O 1
ATOM 2899 N N . LYS A 1 342 ? -54.525 28.516 95.748 1.00 87.31 342 LYS A N 1
ATOM 2900 C CA . LYS A 1 342 ? -53.194 29.096 96.009 1.00 87.31 342 LYS A CA 1
ATOM 2901 C C . LYS A 1 342 ? -52.803 30.144 94.967 1.00 87.31 342 LYS A C 1
ATOM 2903 O O . LYS A 1 342 ? -52.286 31.193 95.340 1.00 87.31 342 LYS A O 1
ATOM 2908 N N . GLN A 1 343 ? -53.085 29.898 93.686 1.00 88.69 343 GLN A N 1
ATOM 2909 C CA . GLN A 1 343 ? -52.858 30.869 92.612 1.00 88.69 343 GLN A CA 1
ATOM 2910 C C . GLN A 1 343 ? -53.692 32.144 92.822 1.00 88.69 343 GLN A C 1
ATOM 2912 O O . GLN A 1 343 ? -53.158 33.245 92.699 1.00 88.69 343 GLN A O 1
ATOM 2917 N N . ALA A 1 344 ? -54.975 32.009 93.169 1.00 88.31 344 ALA A N 1
ATOM 2918 C CA . ALA A 1 344 ? -55.855 33.145 93.444 1.00 88.31 344 ALA A CA 1
ATOM 2919 C C . ALA A 1 344 ? -55.396 33.944 94.677 1.00 88.31 344 ALA A C 1
ATOM 2921 O O . ALA A 1 344 ? -55.335 35.172 94.634 1.00 88.31 344 ALA A O 1
ATOM 2922 N N . ASN A 1 345 ? -54.987 33.259 95.747 1.00 86.94 345 ASN A N 1
ATOM 2923 C CA . ASN A 1 345 ? -54.452 33.893 96.952 1.00 86.94 345 ASN A CA 1
ATOM 2924 C C . ASN A 1 345 ? -53.148 34.647 96.670 1.00 86.94 345 ASN A C 1
ATOM 2926 O O . ASN A 1 345 ? -53.007 35.793 97.090 1.00 86.94 345 ASN A O 1
ATOM 2930 N N . LEU A 1 346 ? -52.225 34.047 95.911 1.00 88.88 346 LEU A N 1
ATOM 2931 C CA . LEU A 1 346 ? -50.994 34.711 95.477 1.00 88.88 346 LEU A CA 1
ATOM 2932 C C . LEU A 1 346 ? -51.298 35.963 94.651 1.00 88.88 346 LEU A C 1
ATOM 2934 O O . LEU A 1 346 ? -50.723 37.020 94.909 1.00 88.88 346 LEU A O 1
ATOM 2938 N N . HIS A 1 347 ? -52.249 35.878 93.722 1.00 89.06 347 HIS A N 1
ATOM 2939 C CA . HIS A 1 347 ? -52.672 37.022 92.920 1.00 89.06 347 HIS A CA 1
ATOM 2940 C C . HIS A 1 347 ? -53.240 38.158 93.788 1.00 89.06 347 HIS A C 1
ATOM 2942 O O . HIS A 1 347 ? -52.835 39.309 93.634 1.00 89.06 347 HIS A O 1
ATOM 2948 N N . ASN A 1 348 ? -54.081 37.834 94.776 1.00 87.81 348 ASN A N 1
ATOM 2949 C CA . ASN A 1 348 ? -54.610 38.810 95.732 1.00 87.81 348 ASN A CA 1
ATOM 2950 C C . ASN A 1 348 ? -53.5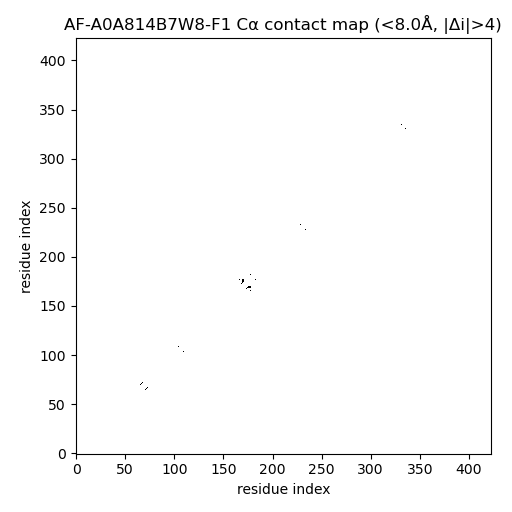04 39.439 96.590 1.00 87.81 348 ASN A C 1
ATOM 2952 O O . ASN A 1 348 ? -53.487 40.655 96.780 1.00 87.81 348 ASN A O 1
ATOM 2956 N N . THR A 1 349 ? -52.549 38.642 97.084 1.00 85.75 349 THR A N 1
ATOM 2957 C CA . THR A 1 349 ? -51.414 39.181 97.849 1.00 85.75 349 THR A CA 1
ATOM 2958 C C . T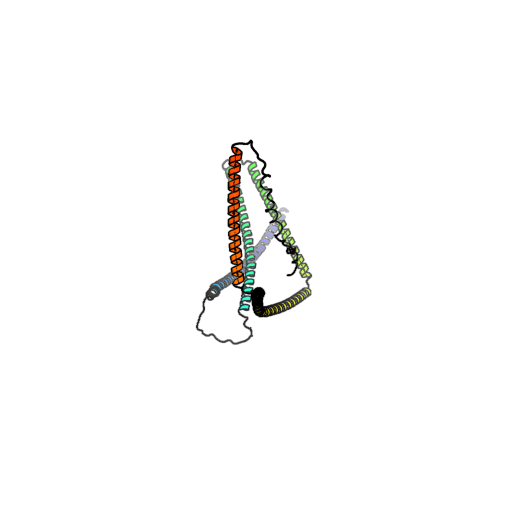HR A 1 349 ? -50.550 40.109 97.003 1.00 85.75 349 THR A C 1
ATOM 2960 O O . THR A 1 349 ? -50.176 41.178 97.479 1.00 85.75 349 THR A O 1
ATOM 2963 N N . LEU A 1 350 ? -50.296 39.759 95.740 1.00 88.88 350 LEU A N 1
ATOM 2964 C CA . LEU A 1 350 ? -49.565 40.601 94.798 1.00 88.88 350 LEU A CA 1
ATOM 2965 C C . LEU A 1 350 ? -50.296 41.935 94.597 1.00 88.88 350 LEU A C 1
ATOM 2967 O O . LEU A 1 350 ? -49.670 42.988 94.689 1.00 88.88 350 LEU A O 1
ATOM 2971 N N . HIS A 1 351 ? -51.621 41.907 94.443 1.00 89.12 351 HIS A N 1
ATOM 2972 C CA . HIS A 1 351 ? -52.443 43.111 94.320 1.00 89.12 351 HIS A CA 1
ATOM 2973 C C . HIS A 1 351 ? -52.390 44.011 95.568 1.00 89.12 351 HIS A C 1
ATOM 2975 O O . HIS A 1 351 ? -52.303 45.236 95.455 1.00 89.12 351 HIS A O 1
ATOM 2981 N N . ILE A 1 352 ? -52.407 43.419 96.768 1.00 85.88 352 ILE A N 1
ATOM 2982 C CA . ILE A 1 352 ? -52.263 44.149 98.039 1.00 85.88 352 ILE A CA 1
ATOM 2983 C C . ILE A 1 352 ? -50.881 44.802 98.130 1.00 85.88 352 ILE A C 1
ATOM 2985 O O . ILE A 1 352 ? -50.775 45.962 98.526 1.00 85.88 352 ILE A O 1
ATOM 2989 N N . TRP A 1 353 ? -49.821 44.082 97.760 1.00 88.06 353 TRP A N 1
ATOM 2990 C CA . TRP A 1 353 ? -48.460 44.618 97.764 1.00 88.06 353 TRP A CA 1
ATOM 2991 C C . TRP A 1 353 ? -48.271 45.723 96.727 1.00 88.06 353 TRP A C 1
ATOM 2993 O O . TRP A 1 353 ? -47.704 46.757 97.066 1.00 88.06 353 TRP A O 1
ATOM 3003 N N . GLN A 1 354 ? -48.827 45.576 95.523 1.00 86.81 354 GLN A N 1
ATOM 3004 C CA . GLN A 1 354 ? -48.865 46.651 94.528 1.00 86.81 354 GLN A CA 1
ATOM 3005 C C . GLN A 1 354 ? -49.555 47.904 95.079 1.00 86.81 354 GLN A C 1
ATOM 3007 O O . GLN A 1 354 ? -49.027 49.003 94.941 1.00 86.81 354 GLN A O 1
ATOM 3012 N N . ARG A 1 355 ? -50.687 47.750 95.778 1.00 87.19 355 ARG A N 1
ATOM 3013 C CA . ARG A 1 355 ? -51.386 48.881 96.407 1.00 87.19 355 ARG A CA 1
ATOM 3014 C C . ARG A 1 355 ? -50.566 49.530 97.528 1.00 87.19 355 ARG A C 1
ATOM 3016 O O . ARG A 1 355 ? -50.564 50.749 97.645 1.00 87.19 355 ARG A O 1
ATOM 3023 N N . LYS A 1 356 ? -49.849 48.744 98.339 1.00 88.25 356 LYS A N 1
ATOM 3024 C CA . LYS A 1 356 ? -48.936 49.270 99.371 1.00 88.25 356 LYS A CA 1
ATOM 3025 C C . LYS A 1 356 ? -47.763 50.045 98.766 1.00 88.25 356 LYS A C 1
ATOM 3027 O O . LYS A 1 356 ? -47.406 51.085 99.306 1.00 88.25 356 LYS A O 1
ATOM 3032 N N . VAL A 1 357 ? -47.200 49.564 97.655 1.00 86.00 357 VAL A N 1
ATOM 3033 C CA . VAL A 1 357 ? -46.137 50.269 96.919 1.00 86.00 357 VAL A CA 1
ATOM 3034 C C . VAL A 1 357 ? -46.654 51.601 96.382 1.00 86.00 357 VAL A C 1
ATOM 3036 O O . VAL A 1 357 ? -46.025 52.618 96.635 1.00 86.00 357 VAL A O 1
ATOM 3039 N N . GLN A 1 358 ? -47.839 51.626 95.766 1.00 86.12 358 GLN A N 1
ATOM 3040 C CA . GLN A 1 358 ? -48.459 52.870 95.286 1.00 86.12 358 GLN A CA 1
ATOM 3041 C C . GLN A 1 358 ? -48.681 53.900 96.406 1.00 86.12 358 GLN A C 1
ATOM 3043 O O . GLN A 1 358 ? -48.447 55.089 96.206 1.00 86.12 358 GLN A O 1
ATOM 3048 N N . ILE A 1 359 ? -49.115 53.461 97.595 1.00 84.44 359 ILE A N 1
ATOM 3049 C CA . ILE A 1 359 ? -49.272 54.350 98.759 1.00 84.44 359 ILE A CA 1
ATOM 3050 C C . ILE A 1 359 ? -47.910 54.900 99.206 1.00 84.44 359 ILE A C 1
ATOM 3052 O O . ILE A 1 359 ? -47.785 56.101 99.424 1.00 84.44 359 ILE A O 1
ATOM 3056 N N . ALA A 1 360 ? -46.885 54.048 99.297 1.00 80.19 360 ALA A N 1
ATOM 3057 C CA . ALA A 1 360 ? -45.540 54.466 99.693 1.00 80.19 360 ALA A CA 1
ATOM 3058 C C . ALA A 1 360 ? -44.892 55.424 98.674 1.00 80.19 360 ALA A C 1
ATOM 3060 O O . ALA A 1 360 ? -44.224 56.380 99.066 1.00 80.19 360 ALA A O 1
ATOM 3061 N N . GLU A 1 361 ? -45.108 55.200 97.376 1.00 82.31 361 GLU A N 1
ATOM 3062 C CA . GLU A 1 361 ? -44.695 56.119 96.309 1.00 82.31 361 GLU A CA 1
ATOM 3063 C C . GLU A 1 361 ? -45.398 57.473 96.453 1.00 82.31 361 GLU A C 1
ATOM 3065 O O . GLU A 1 361 ? -44.736 58.508 96.424 1.00 82.31 361 GLU A O 1
ATOM 3070 N N . HIS A 1 362 ? -46.711 57.482 96.707 1.00 81.38 362 HIS A N 1
ATOM 3071 C CA . HIS A 1 362 ? -47.464 58.719 96.906 1.00 81.38 362 HIS A CA 1
ATOM 3072 C C . HIS A 1 362 ? -47.015 59.501 98.154 1.00 81.38 362 HIS A C 1
ATOM 3074 O O . HIS A 1 362 ? -46.866 60.721 98.096 1.00 81.38 362 HIS A O 1
ATOM 3080 N N . GLU A 1 363 ? -46.738 58.816 99.267 1.00 78.19 363 GLU A N 1
ATOM 3081 C CA . GLU A 1 363 ? -46.190 59.434 100.483 1.00 78.19 363 GLU A CA 1
ATOM 3082 C C . GLU A 1 363 ? -44.779 60.007 100.269 1.00 78.19 363 GLU A C 1
ATOM 3084 O O . GLU A 1 363 ? -44.459 61.078 100.792 1.00 78.19 363 GLU A O 1
ATOM 3089 N N . LEU A 1 364 ? -43.931 59.329 99.488 1.00 77.12 364 LEU A N 1
ATOM 3090 C CA . LEU A 1 364 ? -42.614 59.844 99.104 1.00 77.12 364 LEU A CA 1
ATOM 3091 C C . LEU A 1 364 ? -42.723 61.078 98.204 1.00 77.12 364 LEU A C 1
ATOM 3093 O O . LEU A 1 364 ? -41.962 62.028 98.396 1.00 77.12 364 LEU A O 1
ATOM 3097 N N . GLU A 1 365 ? -43.662 61.087 97.258 1.00 76.94 365 GLU A N 1
ATOM 3098 C CA . GLU A 1 365 ? -43.945 62.240 96.399 1.00 76.94 365 GLU A CA 1
ATOM 3099 C C . GLU A 1 365 ? -44.390 63.447 97.244 1.00 76.94 365 GLU A C 1
ATOM 3101 O O . GLU A 1 365 ? -43.835 64.538 97.112 1.00 76.94 365 GLU A O 1
ATOM 3106 N N . LEU A 1 366 ? -45.314 63.239 98.191 1.00 74.00 366 LEU A N 1
ATOM 3107 C CA . LEU A 1 366 ? -45.786 64.275 99.119 1.00 74.00 366 LEU A CA 1
ATOM 3108 C C . LEU A 1 366 ? -44.647 64.838 99.981 1.00 74.00 366 LEU A C 1
ATOM 3110 O O . LEU A 1 366 ? -44.484 66.056 100.061 1.00 74.00 366 LEU A O 1
ATOM 3114 N N . ARG A 1 367 ? -43.790 63.978 100.550 1.00 65.88 367 ARG A N 1
ATOM 3115 C CA . ARG A 1 367 ? -42.619 64.427 101.328 1.00 65.88 367 ARG A CA 1
ATOM 3116 C C . ARG A 1 367 ? -41.572 65.143 100.481 1.00 65.88 367 ARG A C 1
ATOM 3118 O O . ARG A 1 367 ? -40.926 66.066 100.974 1.00 65.88 367 ARG A O 1
ATOM 3125 N N . ARG A 1 368 ? -41.384 64.752 99.216 1.00 66.56 368 ARG A N 1
ATOM 3126 C CA . ARG A 1 368 ? -40.511 65.483 98.283 1.00 66.56 368 ARG A CA 1
ATOM 3127 C C . ARG A 1 368 ? -41.059 66.881 98.022 1.00 66.56 368 ARG A C 1
ATOM 3129 O O . ARG A 1 368 ? -40.279 67.827 98.053 1.00 66.56 368 ARG A O 1
ATOM 3136 N N . VAL A 1 369 ? -42.369 67.036 97.841 1.00 66.88 369 VAL A N 1
ATOM 3137 C CA . VAL A 1 369 ? -43.007 68.351 97.659 1.00 66.88 369 VAL A CA 1
ATOM 3138 C C . VAL A 1 369 ? -42.908 69.211 98.930 1.00 66.88 369 VAL A C 1
ATOM 3140 O O . VAL A 1 369 ? -42.595 70.398 98.835 1.00 66.88 369 VAL A O 1
ATOM 3143 N N . GLU A 1 370 ? -43.080 68.631 100.121 1.00 61.00 370 GLU A N 1
ATOM 3144 C CA . GLU A 1 370 ? -42.933 69.347 101.402 1.00 61.00 370 GLU A CA 1
ATOM 3145 C C . GLU A 1 370 ? -41.476 69.753 101.699 1.00 61.00 370 GLU A C 1
ATOM 3147 O O . GLU A 1 370 ? -41.223 70.876 102.140 1.00 61.00 370 GLU A O 1
ATOM 3152 N N . SER A 1 371 ? -40.501 68.904 101.357 1.00 55.94 371 SER A N 1
ATOM 3153 C CA . SER A 1 371 ? -39.063 69.184 101.494 1.00 55.94 371 SER A CA 1
ATOM 3154 C C . SER A 1 371 ? -38.574 70.363 100.642 1.00 55.94 371 SER A C 1
ATOM 3156 O O . SER A 1 371 ? -37.542 70.945 100.970 1.00 55.94 371 SER A O 1
ATOM 3158 N N . HIS A 1 372 ? -39.276 70.725 99.563 1.00 58.78 372 HIS A N 1
ATOM 3159 C CA . HIS A 1 372 ? -38.902 71.858 98.706 1.00 58.78 372 HIS A CA 1
ATOM 3160 C C . HIS A 1 372 ? -39.509 73.194 99.169 1.00 58.78 372 HIS A C 1
ATOM 3162 O O . HIS A 1 372 ? -39.207 74.227 98.572 1.00 58.78 372 HIS A O 1
ATOM 3168 N N . ARG A 1 373 ? -40.346 73.208 100.222 1.00 51.41 373 ARG A N 1
ATOM 3169 C CA . ARG A 1 373 ? -41.026 74.429 100.694 1.00 51.41 373 ARG A CA 1
ATOM 3170 C C . ARG A 1 373 ? -40.437 75.038 101.973 1.00 51.41 373 ARG A C 1
ATOM 3172 O O . ARG A 1 373 ? -40.516 76.253 102.102 1.00 51.41 373 ARG A O 1
ATOM 3179 N N . TYR A 1 374 ? -39.811 74.255 102.864 1.00 50.34 374 TYR A N 1
ATOM 3180 C CA . TYR A 1 374 ? -39.180 74.755 104.104 1.00 50.34 374 TYR A CA 1
ATOM 3181 C C . TYR A 1 374 ? -38.012 73.847 104.573 1.00 50.34 374 TYR A C 1
ATOM 3183 O O . TYR A 1 374 ? -38.267 72.794 105.154 1.00 50.34 374 TYR A O 1
ATOM 3191 N N . PRO A 1 375 ? -36.731 74.214 104.353 1.00 51.47 375 PRO A N 1
ATOM 3192 C CA . PRO A 1 375 ? -35.582 73.336 104.626 1.00 51.47 375 PRO A CA 1
ATOM 3193 C C . PRO A 1 375 ? -35.019 73.367 106.064 1.00 51.47 375 PRO A C 1
ATOM 3195 O O . PRO A 1 375 ? -33.971 72.776 106.308 1.00 51.47 375 PRO A O 1
ATOM 3198 N N . GLU A 1 376 ? -35.691 73.977 107.043 1.00 46.06 376 GLU A N 1
ATOM 3199 C CA . GLU A 1 376 ? -35.215 74.004 108.437 1.00 46.06 376 GLU A CA 1
ATOM 3200 C C . GLU A 1 376 ? -36.263 73.464 109.411 1.00 46.06 376 GLU A C 1
ATOM 3202 O O . GLU A 1 376 ? -36.874 74.209 110.169 1.00 46.06 376 GLU A O 1
ATOM 3207 N N . GLN A 1 377 ? -36.476 72.145 109.365 1.00 52.25 377 GLN A N 1
ATOM 3208 C CA . GLN A 1 377 ? -36.994 71.321 110.469 1.00 52.25 377 GLN A CA 1
ATOM 3209 C C . GLN A 1 377 ? -36.872 69.833 110.096 1.00 52.25 377 GLN A C 1
ATOM 3211 O O . GLN A 1 377 ? -37.848 69.125 109.860 1.00 52.25 377 GLN A O 1
ATOM 3216 N N . ILE A 1 378 ? -35.634 69.332 110.023 1.00 48.25 378 ILE A N 1
ATOM 3217 C CA . ILE A 1 378 ? -35.382 67.892 109.880 1.00 48.25 378 ILE A CA 1
ATOM 3218 C C . ILE A 1 378 ? -35.512 67.248 111.263 1.00 48.25 378 ILE A C 1
ATOM 3220 O O . ILE A 1 378 ? -34.565 67.166 112.042 1.00 48.25 378 ILE A O 1
ATOM 3224 N N . ILE A 1 379 ? -36.729 66.803 111.572 1.00 47.81 379 ILE A N 1
ATOM 3225 C CA . ILE A 1 379 ? -37.015 65.918 112.702 1.00 47.81 379 ILE A CA 1
ATOM 3226 C C . ILE A 1 379 ? -36.550 64.508 112.313 1.00 47.81 379 ILE A C 1
ATOM 3228 O O . ILE A 1 379 ? -37.064 63.897 111.376 1.00 47.81 379 ILE A O 1
ATOM 3232 N N . HIS A 1 380 ? -35.546 63.995 113.027 1.00 49.62 380 HIS A N 1
ATOM 3233 C CA . HIS A 1 380 ? -34.955 62.680 112.780 1.00 49.62 380 HIS A CA 1
ATOM 3234 C C . HIS A 1 380 ? -35.975 61.526 112.968 1.00 49.62 380 HIS A C 1
ATOM 3236 O O . HIS A 1 380 ? -36.675 61.497 113.984 1.00 49.62 380 HIS A O 1
ATOM 3242 N N . PRO A 1 381 ? -36.037 60.515 112.070 1.00 47.62 381 PRO A N 1
ATOM 3243 C CA . PRO A 1 381 ? -37.178 59.591 111.975 1.00 47.62 381 PRO A CA 1
ATOM 3244 C C . PRO A 1 381 ? -37.103 58.354 112.886 1.00 47.62 381 PRO A C 1
ATOM 3246 O O . PRO A 1 381 ? -37.910 57.438 112.751 1.00 47.62 381 PRO A O 1
ATOM 3249 N N . TRP A 1 382 ? -36.162 58.287 113.829 1.00 47.84 382 TRP A N 1
ATOM 3250 C CA . TRP A 1 382 ? -35.958 57.080 114.646 1.00 47.84 382 TRP A CA 1
ATOM 3251 C C . TRP A 1 382 ? -36.920 56.952 115.837 1.00 47.84 382 TRP A C 1
ATOM 3253 O O . TRP A 1 382 ? -36.864 55.966 116.566 1.00 47.84 382 TRP A O 1
ATOM 3263 N N . LYS A 1 383 ? -37.841 57.906 116.030 1.00 47.44 383 LYS A N 1
ATOM 3264 C CA . LYS A 1 383 ? -38.760 57.916 117.182 1.00 47.44 383 LYS A CA 1
ATOM 3265 C C . LYS A 1 383 ? -40.084 57.159 116.985 1.00 47.44 383 LYS A C 1
ATOM 3267 O O . LYS A 1 383 ? -40.827 57.038 117.950 1.00 47.44 383 LYS A O 1
ATOM 3272 N N . TYR A 1 384 ? -40.364 56.606 115.798 1.00 52.56 384 TYR A N 1
ATOM 3273 C CA . TYR A 1 384 ? -41.642 55.919 115.514 1.00 52.56 384 TYR A CA 1
ATOM 3274 C C . TYR A 1 384 ? -41.538 54.448 115.081 1.00 52.56 384 TYR A C 1
ATOM 3276 O O . TYR A 1 384 ? -42.543 53.858 114.698 1.00 52.56 384 TYR A O 1
ATOM 3284 N N . LEU A 1 385 ? -40.365 53.816 115.194 1.00 46.22 385 LEU A N 1
ATOM 3285 C CA . LEU A 1 385 ? -40.229 52.366 114.964 1.00 46.22 385 LEU A CA 1
ATOM 3286 C C . LEU A 1 385 ? -39.603 51.600 116.143 1.00 46.22 385 LEU A C 1
ATOM 3288 O O . LEU A 1 385 ? -39.273 50.425 116.014 1.00 46.22 385 LEU A O 1
ATOM 3292 N N . GLN A 1 386 ? -39.545 52.216 117.330 1.00 43.91 386 GLN A N 1
ATOM 3293 C CA . GLN A 1 386 ? -39.505 51.477 118.596 1.00 43.91 386 GLN A CA 1
ATOM 3294 C C . GLN A 1 386 ? -40.923 51.007 118.942 1.00 43.91 386 GLN A C 1
ATOM 3296 O O . GLN A 1 386 ? -41.605 51.574 119.788 1.00 43.91 386 GLN A O 1
ATOM 3301 N N . ASN A 1 387 ? -41.369 49.965 118.243 1.00 41.78 387 ASN A N 1
ATOM 3302 C CA . ASN A 1 387 ? -42.502 49.150 118.652 1.00 41.78 387 ASN A CA 1
ATOM 3303 C C . ASN A 1 387 ? -42.031 47.681 118.606 1.00 41.78 387 ASN A C 1
ATOM 3305 O O . ASN A 1 387 ? -41.782 47.165 117.515 1.00 41.78 387 ASN A O 1
ATOM 3309 N N . PRO A 1 388 ? -41.837 46.999 119.751 1.00 45.25 388 PRO A N 1
ATOM 3310 C CA . PRO A 1 388 ? -41.175 45.688 119.811 1.00 45.25 388 PRO A CA 1
ATOM 3311 C C . PRO A 1 388 ? -42.003 44.507 119.258 1.00 45.25 388 PRO A C 1
ATOM 3313 O O . PRO A 1 388 ? -41.597 43.358 119.397 1.00 45.25 388 PRO A O 1
ATOM 3316 N N . SER A 1 389 ? -43.118 44.761 118.564 1.00 44.94 389 SER A N 1
ATOM 3317 C CA . SER A 1 389 ? -44.004 43.721 118.011 1.00 44.94 389 SER A CA 1
ATOM 3318 C C . SER A 1 389 ? -43.826 43.447 116.508 1.00 44.94 389 SER A C 1
ATOM 3320 O O . SER A 1 389 ? -44.486 42.559 115.976 1.00 44.94 389 SER A O 1
ATOM 3322 N N . SER A 1 390 ? -42.928 44.149 115.803 1.00 46.91 390 SER A N 1
ATOM 3323 C CA . SER A 1 390 ? -42.633 43.898 114.376 1.00 46.91 390 SER A CA 1
ATOM 3324 C C . SER A 1 390 ? -41.290 43.200 114.118 1.00 46.91 390 SER A C 1
ATOM 3326 O O . SER A 1 390 ? -40.952 42.942 112.965 1.00 46.91 390 SER A O 1
ATOM 3328 N N . LEU A 1 391 ? -40.546 42.840 115.172 1.00 42.72 391 LEU A N 1
ATOM 3329 C CA . LEU A 1 391 ? -39.270 42.111 115.085 1.00 42.72 391 LEU A CA 1
ATOM 3330 C C . LEU A 1 391 ? -39.397 40.601 115.390 1.00 42.72 391 LEU A C 1
ATOM 3332 O O . LEU A 1 391 ? -38.399 39.934 115.635 1.00 42.72 391 LEU A O 1
ATOM 3336 N N . LEU A 1 392 ? -40.623 40.060 115.363 1.00 43.66 392 LEU A N 1
ATOM 3337 C CA . LEU A 1 392 ? -40.928 38.631 115.561 1.00 43.66 392 LEU A CA 1
ATOM 3338 C C . LEU A 1 392 ? -41.511 37.937 114.313 1.00 43.66 392 LEU A C 1
ATOM 3340 O O . LEU A 1 392 ? -41.882 36.772 114.365 1.00 43.66 392 LEU A O 1
ATOM 3344 N N . MET A 1 393 ? -41.535 38.616 113.163 1.00 41.03 393 MET A N 1
ATOM 3345 C CA . MET A 1 393 ? -41.991 38.059 111.875 1.00 41.03 393 MET A CA 1
ATOM 3346 C C . MET A 1 393 ? -40.853 37.909 110.849 1.00 41.03 393 MET A C 1
ATOM 3348 O O . MET A 1 393 ? -41.093 37.870 109.647 1.00 41.03 393 MET A O 1
ATOM 3352 N N . TYR A 1 394 ? -39.604 37.811 111.319 1.00 42.50 394 TYR A N 1
ATOM 3353 C CA . TYR A 1 394 ? -38.413 37.590 110.482 1.00 42.50 394 TYR A CA 1
ATOM 3354 C C . TYR A 1 394 ? -37.557 36.398 110.953 1.00 42.50 394 TYR A C 1
ATOM 3356 O O . TYR A 1 394 ? -36.343 36.386 110.783 1.00 42.50 394 TYR A O 1
ATOM 3364 N N . GLN A 1 395 ? -38.189 35.372 111.538 1.00 38.28 395 GLN A N 1
ATOM 3365 C CA . GLN A 1 395 ? -37.518 34.111 111.906 1.00 38.28 395 GLN A CA 1
ATOM 3366 C C . GLN A 1 395 ? -38.187 32.829 111.378 1.00 38.28 395 GLN A C 1
ATOM 3368 O O . GLN A 1 395 ? -37.697 31.734 111.644 1.00 38.28 395 GLN A O 1
ATOM 3373 N N . HIS A 1 396 ? -39.228 32.918 110.547 1.00 41.22 396 HIS A N 1
ATOM 3374 C CA . HIS A 1 396 ? -39.863 31.733 109.957 1.00 41.22 396 HIS A CA 1
ATOM 3375 C C . HIS A 1 396 ? -40.188 31.908 108.473 1.00 41.22 396 HIS A C 1
ATOM 3377 O O . HIS A 1 396 ? -41.348 31.918 108.092 1.00 41.22 396 HIS A O 1
ATOM 3383 N N . TYR A 1 397 ? -39.158 31.986 107.626 1.00 39.47 397 TYR A N 1
ATOM 3384 C CA . TYR A 1 397 ? -39.246 31.470 106.258 1.00 39.47 397 TYR A CA 1
ATOM 3385 C C . TYR A 1 397 ? -37.936 30.774 105.881 1.00 39.47 397 TYR A C 1
ATOM 3387 O O . TYR A 1 397 ? -36.907 31.385 105.623 1.00 39.47 397 TYR A O 1
ATOM 3395 N N . HIS A 1 398 ? -38.035 29.452 105.962 1.00 39.00 398 HIS A N 1
ATOM 3396 C CA . HIS A 1 398 ? -37.285 28.399 105.299 1.00 39.00 398 HIS A CA 1
ATOM 3397 C C . HIS A 1 398 ? -36.152 28.768 104.331 1.00 39.00 398 HIS A C 1
ATOM 3399 O O . HIS A 1 398 ? -36.340 29.417 103.305 1.00 39.00 398 HIS A O 1
ATOM 3405 N N . SER A 1 399 ? -35.012 28.132 104.601 1.00 35.03 399 SER A N 1
ATOM 3406 C CA . SER A 1 399 ? -34.048 27.647 103.618 1.00 35.03 399 SER A CA 1
ATOM 3407 C C . SER A 1 399 ? -34.719 27.014 102.390 1.00 35.03 399 SER A C 1
ATOM 3409 O O . SER A 1 399 ? -35.601 26.166 102.543 1.00 35.03 399 SER A O 1
ATOM 3411 N N . PRO A 1 400 ? -34.174 27.264 101.192 1.00 41.03 400 PRO A N 1
ATOM 3412 C CA . PRO A 1 400 ? -34.020 26.215 100.198 1.00 41.03 400 PRO A CA 1
ATOM 3413 C C . PRO A 1 400 ? -32.538 25.865 100.068 1.00 41.03 400 PRO A C 1
ATOM 3415 O O . PRO A 1 400 ? -31.695 26.696 99.737 1.00 41.03 400 PRO A O 1
ATOM 3418 N N . SER A 1 401 ? -32.242 24.596 100.337 1.00 36.91 401 SER A N 1
ATOM 3419 C CA . SER A 1 401 ? -31.017 23.921 99.927 1.00 36.91 401 SER A CA 1
ATOM 3420 C C . SER A 1 401 ? -30.822 24.103 98.419 1.00 36.91 401 SER A C 1
ATOM 3422 O O . SER A 1 401 ? -31.558 23.534 97.616 1.00 36.91 401 SER A O 1
ATOM 3424 N N . ILE A 1 402 ? -29.817 24.890 98.035 1.00 36.41 402 ILE A N 1
ATOM 3425 C CA . ILE A 1 402 ? -29.228 24.829 96.699 1.00 36.41 402 ILE A CA 1
ATOM 3426 C C . ILE A 1 402 ? -28.380 23.556 96.690 1.00 36.41 402 ILE A C 1
ATOM 3428 O O . ILE A 1 402 ? -27.262 23.533 97.201 1.00 36.41 402 ILE A O 1
ATOM 3432 N N . ARG A 1 403 ? -28.940 22.461 96.165 1.00 38.94 403 ARG A N 1
ATOM 3433 C CA . ARG A 1 403 ? -28.131 21.334 95.700 1.00 38.94 403 ARG A CA 1
ATOM 3434 C C . ARG A 1 403 ? -27.554 21.714 94.346 1.00 38.94 403 ARG A C 1
ATOM 3436 O O . ARG A 1 403 ? -28.261 21.778 93.350 1.00 38.94 403 ARG A O 1
ATOM 3443 N N . THR A 1 404 ? -26.254 21.954 94.353 1.00 44.34 404 THR A N 1
ATOM 3444 C CA . THR A 1 404 ? -25.376 21.847 93.195 1.00 44.34 404 THR A CA 1
ATOM 3445 C C . THR A 1 404 ? -25.452 20.425 92.645 1.00 44.34 404 THR A C 1
ATOM 3447 O O . THR A 1 404 ? -25.103 19.486 93.357 1.00 44.34 404 THR A O 1
ATOM 3450 N N . ASN A 1 405 ? -25.938 20.274 91.420 1.00 41.94 405 ASN A N 1
ATOM 3451 C CA . ASN A 1 405 ? -25.563 19.231 90.467 1.00 41.94 405 ASN A CA 1
ATOM 3452 C C . ASN A 1 405 ? -26.263 19.587 89.159 1.00 41.94 405 ASN A C 1
ATOM 3454 O O . ASN A 1 405 ? -27.479 19.483 89.073 1.00 41.94 405 ASN A O 1
ATOM 3458 N N . ASP A 1 406 ? -25.511 20.119 88.205 1.00 39.62 406 ASP A N 1
ATOM 3459 C CA . ASP A 1 406 ? -25.330 19.449 86.922 1.00 39.62 406 ASP A CA 1
ATOM 3460 C C . ASP A 1 406 ? -24.210 20.158 86.165 1.00 39.62 406 ASP A C 1
ATOM 3462 O O . ASP A 1 406 ? -24.205 21.371 85.959 1.00 39.62 406 ASP A O 1
ATOM 3466 N N . GLN A 1 407 ? -23.189 19.364 85.859 1.00 41.53 407 GLN A N 1
ATOM 3467 C CA . GLN A 1 407 ? -22.060 19.739 85.035 1.00 41.53 407 GLN A CA 1
ATOM 3468 C C . GLN A 1 407 ? -22.562 20.003 83.616 1.00 41.53 407 GLN A C 1
ATOM 3470 O O . GLN A 1 407 ? -23.138 19.125 82.975 1.00 41.53 407 GLN A O 1
ATOM 3475 N N . GLU A 1 408 ? -22.292 21.205 83.119 1.00 39.41 408 GLU A N 1
ATOM 3476 C CA . GLU A 1 408 ? -22.295 21.513 81.696 1.00 39.41 408 GLU A CA 1
ATOM 3477 C C . GLU A 1 408 ? -21.298 20.587 80.983 1.00 39.41 408 GLU A C 1
ATOM 3479 O O . GLU A 1 408 ? -20.085 20.802 80.999 1.00 39.41 408 GLU A O 1
ATOM 3484 N N . VAL A 1 409 ? -21.803 19.532 80.343 1.00 46.81 409 VAL A N 1
ATOM 3485 C CA . VAL A 1 409 ? -21.052 18.793 79.327 1.00 46.81 409 VAL A CA 1
ATOM 3486 C C . VAL A 1 409 ? -21.293 19.492 77.994 1.00 46.81 409 VAL A C 1
ATOM 3488 O O . VAL A 1 409 ? -22.258 19.222 77.283 1.00 46.81 409 VAL A O 1
ATOM 3491 N N . LEU A 1 410 ? -20.396 20.420 77.662 1.00 44.94 410 LEU A N 1
ATOM 3492 C CA . LEU A 1 410 ? -20.203 20.898 76.295 1.00 44.94 410 LEU A CA 1
ATOM 3493 C C . LEU A 1 410 ? -19.807 19.712 75.393 1.00 44.94 410 LEU A C 1
ATOM 3495 O O . LEU A 1 410 ? -18.887 18.966 75.749 1.00 44.94 410 LEU A O 1
ATOM 3499 N N . PRO A 1 411 ? -20.417 19.533 74.209 1.00 51.62 411 PRO A N 1
ATOM 3500 C CA . PRO A 1 411 ? -19.927 18.560 73.248 1.00 51.62 411 PRO A CA 1
ATOM 3501 C C . PRO A 1 411 ? -18.612 19.064 72.637 1.00 51.62 411 PRO A C 1
ATOM 3503 O O . PRO A 1 411 ? -18.546 20.135 72.031 1.00 51.62 411 PRO A O 1
ATOM 3506 N N . LYS A 1 412 ? -17.551 18.266 72.794 1.00 43.50 412 LYS A N 1
ATOM 3507 C CA . LYS A 1 412 ? -16.303 18.410 72.041 1.00 43.50 412 LYS A CA 1
ATOM 3508 C C . LYS A 1 412 ? -16.605 18.256 70.548 1.00 43.50 412 LYS A C 1
ATOM 3510 O O . LYS A 1 412 ? -17.074 17.212 70.106 1.00 43.50 412 LYS A O 1
ATOM 3515 N N . LEU A 1 413 ? -16.305 19.301 69.783 1.00 44.88 413 LEU A N 1
ATOM 3516 C CA . LEU A 1 413 ? -16.109 19.232 68.340 1.00 44.88 413 LEU A CA 1
ATOM 3517 C C . LEU A 1 413 ? -14.850 18.400 68.063 1.00 44.88 413 LEU A C 1
ATOM 3519 O O . LEU A 1 413 ? -13.734 18.915 68.124 1.00 44.88 413 LEU A O 1
ATOM 3523 N N . ASP A 1 414 ? -15.032 17.118 67.754 1.00 39.78 414 ASP A N 1
ATOM 3524 C CA . ASP A 1 414 ? -13.986 16.294 67.151 1.00 39.78 414 ASP A CA 1
ATOM 3525 C C . ASP A 1 414 ? -13.862 16.645 65.665 1.00 39.78 414 ASP A C 1
ATOM 3527 O O . ASP A 1 414 ? -14.524 16.097 64.785 1.00 39.78 414 ASP A O 1
ATOM 3531 N N . THR A 1 415 ? -12.960 17.575 65.367 1.00 52.31 415 THR A N 1
ATOM 3532 C CA . THR A 1 415 ? -12.340 17.673 64.048 1.00 52.31 415 THR A CA 1
ATOM 3533 C C . THR A 1 415 ? -11.103 16.784 64.029 1.00 52.31 415 THR A C 1
ATOM 3535 O O . THR A 1 415 ? -10.063 17.200 64.539 1.00 52.31 415 THR A O 1
ATOM 3538 N N . ARG A 1 416 ? -11.198 15.586 63.429 1.00 44.06 416 ARG A N 1
ATOM 3539 C CA . ARG A 1 416 ? -10.152 14.958 62.585 1.00 44.06 416 ARG A CA 1
ATOM 3540 C C . ARG A 1 416 ? -10.479 13.501 62.236 1.00 44.06 416 ARG A C 1
ATOM 3542 O O . ARG A 1 416 ? -10.353 12.601 63.055 1.00 44.06 416 ARG A O 1
ATOM 3549 N N . SER A 1 417 ? -10.740 13.263 60.958 1.00 40.97 417 SER A N 1
ATOM 3550 C CA . SER A 1 417 ? -10.288 12.068 60.226 1.00 40.97 417 SER A CA 1
ATOM 3551 C C . SER A 1 417 ? -10.353 12.416 58.734 1.00 40.97 417 SER A C 1
ATOM 3553 O O . SER A 1 417 ? -11.413 12.629 58.165 1.00 40.97 417 SER A O 1
ATOM 3555 N N . SER A 1 418 ? -9.224 12.819 58.150 1.00 42.16 418 SER A N 1
ATOM 3556 C CA . SER A 1 418 ? -8.392 11.938 57.318 1.00 42.16 418 SER A CA 1
ATOM 3557 C C . SER A 1 418 ? -9.192 11.213 56.236 1.00 42.16 418 SER A C 1
ATOM 3559 O O . SER A 1 418 ? -9.558 10.055 56.393 1.00 42.16 418 SER A O 1
ATOM 3561 N N . ALA A 1 419 ? -9.367 11.882 55.097 1.00 40.75 419 ALA A N 1
ATOM 3562 C CA . ALA A 1 419 ? -9.570 11.219 53.819 1.00 40.75 419 ALA A CA 1
ATOM 3563 C C . ALA A 1 419 ? -8.258 11.302 53.027 1.00 40.75 419 ALA A C 1
ATOM 3565 O O . ALA A 1 419 ? -7.903 12.339 52.464 1.00 40.75 419 ALA A O 1
ATOM 3566 N N . ARG A 1 420 ? -7.522 10.189 53.008 1.00 45.78 420 ARG A N 1
ATOM 3567 C CA . ARG A 1 420 ? -6.512 9.893 51.994 1.00 45.78 420 ARG A CA 1
ATOM 3568 C C . ARG A 1 420 ? -6.768 8.479 51.468 1.00 45.78 420 ARG A C 1
ATOM 3570 O O . ARG A 1 420 ? -6.704 7.526 52.232 1.00 45.78 420 ARG A O 1
ATOM 3577 N N . ILE A 1 421 ? -6.936 8.425 50.144 1.00 47.12 421 ILE A N 1
ATOM 3578 C CA . ILE A 1 421 ? -6.642 7.321 49.216 1.00 47.12 421 ILE A CA 1
ATOM 3579 C C . ILE A 1 421 ? -7.702 6.212 49.104 1.00 47.12 421 ILE A C 1
ATOM 3581 O O . ILE A 1 421 ? -7.776 5.316 49.935 1.00 47.12 421 ILE A O 1
ATOM 3585 N N . SER A 1 422 ? -8.444 6.202 47.988 1.00 45.00 422 SER A N 1
ATOM 3586 C CA . SER A 1 422 ? -8.286 5.212 46.895 1.00 45.00 422 SER A CA 1
ATOM 3587 C C . SER A 1 422 ? -9.415 5.329 45.854 1.00 45.00 422 SER A C 1
ATOM 3589 O O . SER A 1 422 ? -10.567 5.052 46.164 1.00 45.00 422 SER A O 1
ATOM 3591 N N . THR A 1 423 ? -9.073 5.789 44.644 1.00 47.34 423 THR A N 1
ATOM 3592 C CA . THR A 1 423 ? -9.170 5.093 43.335 1.00 47.34 423 THR A CA 1
ATOM 3593 C C . THR A 1 423 ? -8.683 6.033 42.248 1.00 47.34 423 THR A C 1
ATOM 3595 O O . THR A 1 423 ? -9.222 7.162 42.195 1.00 47.34 423 THR A O 1
#

Mean predicted aligned error: 23.19 Å

Foldseek 3Di:
DVVVVVVVVVVVVVVVVVVVVVVVVVVVVVVVVVVVVVVVVVVVVVVVVVVVVVVVVVVVVVVVVCCVVPVVVVVVVVVVPPPDDDDDDDDDDDDDDDDDDDDPDDVVVVVVVVVVVVVVVVVVCVVVVVVVVVVVVVVVVVVVVVVVVVVVVVVVVVVVVVVVVVCVCCVPPPVDDDDPVVVVVVVVVVVVVVVVVVVVVVVVVVVVVVVVVVVVVVVVVVVVVVVPDDPVNVVVVVVVVVVVVVVVVVVVVVVVVVVVVVVVVVVVVVVCVVVVVVVVVVVVVVVVVVVVVVVVVVVVVVVVVVVVVVVVVVVVVVVVVVVCVVVDDPPPPVVVVVVVVVVVVVVVVVVVVVVVVVVVVVVVVVVVVVCVPDVPDPDDDPPPPPDVPPVPPPPDDDDDDPDDDDDPPDDDDDPDDDDDDDD

InterPro domains:
  IPR025254 CCDC113/CCDC96, coiled-coil [PF13870] (200-364)

Secondary structure (DSSP, 8-state):
-HHHHHHHHHHHHHHHHHHHHHHHHHHHHHHHHHHHHHHHHHHHHHHHHHHHHHHHHHHHHHHHHHHHHHTHHHHHHHHHTTS-----------------------HHHHHHHHHHHHHHHHHHHHHHHHHHHHHHHHHHHHHHHHHHHHHHHHHHHHHHHHHHHHHHHHHHHS-PPPPHHHHHHHHHHHHHHHHHHHHHHHHHHHHHHHHHHHHHHHHHHHHHHHHH--HHHHHHHHHHHHHHHHHHHHHHHHHHHHHHHHHHHHHHHHHHHHHHHHHHHHHHHHHHHHHHHHHHHHHHHHHHHHHHHHHHHHHHHHHHHHHHHHH--PPPHHHHHHHHHHHHHHHHHHHHHHHHHHHHHHHHHHHHHHHTT--S----GGGS---TTSSSSSS--------------PPP-----------

Organism: Adineta ricciae (NCBI:txid249248)

Sequence (423 aa):
MSYQQDINKSIVAIINGFDYNIYHEQEKEDLAILSTNALQKKLKRLDEQIIYLRAENRLLQNYLIWYEKKIVPLQDKRIIENISLPNKVKPHFQQISKTKTKQPLAIEKKRQIAETSCKVLQAYNKKHGLNITHYVDEYINTVETVDETIDHLERELSTLKKFMQKIQVELIETQKRFTTEELFEFFHERMHYLEALDERKRQKTVRLRFHIDGVEQSIRKVRQIVDTVTEVDFEQLKIDIDKQLKEMSRKNRMLVFYKRQQSEANVKLNAKKPELFKELRALVSIRRETNLRIQLIKYYNELEQKLQHEIHQYEIINESTHKLSKTYRVPSIVNYVDLKSKQANLHNTLHIWQRKVQIAEHELELRRVESHRYPEQIIHPWKYLQNPSSLLMYQHYHSPSIRTNDQEVLPKLDTRSSARIST

Solvent-accessible surface area (backbone atoms only — not comparable to full-atom values): 24773 Å² total; per-residue (Å²): 121,70,70,63,54,54,51,50,52,51,52,53,54,51,55,60,55,52,64,61,47,61,62,52,51,54,52,49,50,52,51,49,51,50,50,51,51,51,47,51,54,51,48,54,54,50,50,54,49,51,54,50,54,52,52,50,51,52,51,50,51,52,48,49,53,46,42,57,69,61,48,49,57,56,54,55,49,64,68,61,63,78,76,73,84,84,89,87,85,85,85,91,82,82,90,82,83,85,88,78,94,66,77,79,67,55,69,66,59,51,48,50,50,51,53,52,52,50,52,52,51,50,50,47,49,51,54,54,47,52,49,52,51,50,53,52,52,51,52,50,53,54,49,51,56,48,50,54,50,51,55,49,51,51,52,51,52,50,52,52,51,51,50,53,48,50,52,50,46,40,56,71,76,64,72,51,78,78,58,69,61,62,57,47,51,52,52,50,56,50,50,54,52,50,51,53,49,51,52,51,52,50,53,52,51,54,53,50,49,54,50,50,54,54,51,51,52,50,51,50,53,51,48,55,49,57,75,67,55,48,73,66,54,54,53,50,50,52,52,51,51,53,50,49,52,52,49,52,51,51,52,51,52,50,50,53,50,50,54,51,51,52,51,51,52,49,51,55,50,60,65,46,48,61,57,52,54,49,51,53,52,50,51,54,50,50,52,52,52,51,50,51,52,52,52,50,51,52,52,50,52,55,50,49,52,51,50,54,52,50,53,51,51,51,49,54,50,51,53,52,51,52,52,44,62,72,69,61,66,83,75,53,69,66,60,55,52,52,52,50,50,51,51,53,50,50,51,52,51,51,52,53,50,52,52,51,49,54,52,52,53,51,53,50,51,52,50,55,58,51,56,75,75,59,89,87,74,88,75,75,80,77,83,82,72,86,55,90,80,73,79,76,81,82,83,83,80,79,87,77,85,81,76,87,80,80,82,85,77,74,82,81,83,83,85,83,80,87,89,80,90,91,134